Protein AF-A0A0X8X7A5-F1 (afdb_monomer_lite)

InterPro domains:
  IPR004027 SEC-C motif [PF02810] (732-749)
  IPR011978 YgfB-like [PF03695] (481-583)
  IPR011978 YgfB-like [TIGR02292] (481-576)
  IPR059613 Y4lR, second domain [PF27207] (76-161)
  IPR059869 Y4lR, C-terminal helical domain [PF27203] (293-421)

Organism: Halorhodospira halochloris (NCBI:txid1052)

Secondary structure (DSSP, 8-state):
-----PPPSSSTTTHHHHHTTS-S---TT-HHHHHHHHHHHHHTS-TT------SPPPSSHHHHHHHHHHTGGGS-HHHHHHHHHHHHT--SHHHHHHHHHHTT-S-HHHHHHHHHHHHHHHHTT---HHHHHHHHHHTTS-SSHHHHHHHHHHHHHS---S-------S--PEEEEEEEPPP-TT-EEEEEEEEEETTEEEEEEEEEETTTEEEEEEEEEEE-HHHHHHHHHHHHHHS--EE--HHHHHHHHHHHHHHHHHTT-PPPTTHHHHHHHTT-TTT-------HHHHHHHH-TT-HHHHS-HHHHHHHHHGGGGHHHH-GGGGG-----HHHHHHHHT-S-HHHHHHHHHHHHHHTSHHHHHHHHHHHHHHTSSSS-HHHHHHHHHHHHHHHTT--GGGSTHHHHHHHHHHHHHHHT---S------------TT--GGGS-GGGSPPHHHHHHHHHHHTSHHHHHH-TTHHHHHHHHHHHHHTSSSPPPHHHHHHHHH--S-TT-------HHHHHHHHHHHHHHHHHHHHHHHTT---PPTT----SSGGGGGSTTSHHHHHHHHHHHHHHHSHHHHTTHHHHHHSS-TT-HHHHHHHHHHIIIIIHHHHHHHGGG-HHHHHHHHHHHTTT-TT--HHHHHHHHHHHHHHHHHHHHHHHHHHHHHHHHHHHTTT------------------------------------PPPPPP---PPPTTSBPTTSSSSBGGGTTTSTTS--

pLDDT: mean 72.82, std 22.65, range [21.41, 98.19]

Radius of gyration: 31.67 Å; chains: 1; bounding box: 95×86×80 Å

Structure (mmCIF, N/CA/C/O backbone):
data_AF-A0A0X8X7A5-F1
#
_entry.id   AF-A0A0X8X7A5-F1
#
loop_
_atom_site.group_PDB
_atom_site.id
_atom_site.type_symbol
_atom_site.label_atom_id
_atom_site.label_alt_id
_atom_site.label_comp_id
_atom_site.label_asym_id
_atom_site.label_entity_id
_atom_site.label_seq_id
_atom_site.pdbx_PDB_ins_code
_atom_site.Cartn_x
_atom_site.Cartn_y
_atom_site.Cartn_z
_atom_site.occupancy
_atom_site.B_iso_or_equiv
_atom_site.auth_seq_id
_atom_site.auth_comp_id
_atom_site.auth_asym_id
_atom_site.auth_atom_id
_atom_site.pdbx_PDB_model_num
ATOM 1 N N . MET A 1 1 ? -21.149 -30.507 20.095 1.00 38.53 1 MET A N 1
ATOM 2 C CA . MET A 1 1 ? -20.583 -30.646 21.461 1.00 38.53 1 MET A CA 1
ATOM 3 C C . MET A 1 1 ? -20.263 -32.101 21.816 1.00 38.53 1 MET A C 1
ATOM 5 O O . MET A 1 1 ? -21.150 -32.819 22.271 1.00 38.53 1 MET A O 1
ATOM 9 N N . LYS A 1 2 ? -19.007 -32.526 21.634 1.00 25.52 2 LYS A N 1
ATOM 10 C CA . LYS A 1 2 ? -18.338 -33.575 22.426 1.00 25.52 2 LYS A CA 1
ATOM 11 C C . LYS A 1 2 ? -16.823 -33.346 22.363 1.00 25.52 2 LYS A C 1
ATOM 13 O O . LYS A 1 2 ? -16.260 -33.377 21.280 1.00 25.52 2 LYS A O 1
ATOM 18 N N . ASP A 1 3 ? -16.253 -33.137 23.545 1.00 31.50 3 ASP A N 1
ATOM 19 C CA . ASP A 1 3 ? -14.879 -33.423 23.966 1.00 31.50 3 ASP A CA 1
ATOM 20 C C . ASP A 1 3 ? -13.716 -32.736 23.223 1.00 31.50 3 ASP A C 1
ATOM 22 O O . ASP A 1 3 ? -12.907 -33.390 22.573 1.00 31.50 3 ASP A O 1
ATOM 26 N N . HIS A 1 4 ? -13.558 -31.428 23.455 1.00 28.14 4 HIS A N 1
ATOM 27 C CA . HIS A 1 4 ? -12.232 -30.822 23.617 1.00 28.14 4 HIS A CA 1
ATOM 28 C C . HIS A 1 4 ? -12.115 -30.318 25.064 1.00 28.14 4 HIS A C 1
ATOM 30 O O . HIS A 1 4 ? -12.790 -29.373 25.466 1.00 28.14 4 HIS A O 1
ATOM 36 N N . GLU A 1 5 ? -11.325 -31.023 25.878 1.00 26.92 5 GLU A N 1
ATOM 37 C CA . GLU A 1 5 ? -10.983 -30.612 27.242 1.00 26.92 5 GLU A CA 1
ATOM 38 C C . GLU A 1 5 ? -10.020 -29.417 27.175 1.00 26.92 5 GLU A C 1
ATOM 40 O O . GLU A 1 5 ? -8.848 -29.571 26.836 1.00 26.92 5 GLU A O 1
ATOM 45 N N . TYR A 1 6 ? -10.527 -28.226 27.498 1.00 29.36 6 TYR A N 1
ATOM 46 C CA . TYR A 1 6 ? -9.708 -27.061 27.835 1.00 29.36 6 TYR A CA 1
ATOM 47 C C . TYR A 1 6 ? -8.952 -27.311 29.158 1.00 29.36 6 TYR A C 1
ATOM 49 O O . TYR A 1 6 ? -9.479 -28.001 30.041 1.00 29.36 6 TYR A O 1
ATOM 57 N N . PRO A 1 7 ? -7.731 -26.766 29.333 1.00 27.95 7 PRO A N 1
ATOM 58 C CA . PRO A 1 7 ? -6.967 -26.913 30.571 1.00 27.95 7 PRO A CA 1
ATOM 59 C C . PRO A 1 7 ? -7.687 -26.244 31.764 1.00 27.95 7 PRO A C 1
ATOM 61 O O . PRO A 1 7 ? -8.537 -25.373 31.572 1.00 27.95 7 PRO A O 1
ATOM 64 N N . PRO A 1 8 ? -7.402 -26.671 33.010 1.00 29.42 8 PRO A N 1
ATOM 65 C CA . PRO A 1 8 ? -8.215 -26.327 34.168 1.00 29.42 8 PRO A CA 1
ATOM 66 C C . PRO A 1 8 ? -8.115 -24.848 34.566 1.00 29.42 8 PRO A C 1
ATOM 68 O O . PRO A 1 8 ? -7.049 -24.242 34.636 1.00 29.42 8 PRO A O 1
ATOM 71 N N . TYR A 1 9 ? -9.294 -24.329 34.883 1.00 35.88 9 TYR A N 1
ATOM 72 C CA . TYR A 1 9 ? -9.672 -22.971 35.255 1.00 35.88 9 TYR A CA 1
ATOM 73 C C . TYR A 1 9 ? -9.181 -22.600 36.675 1.00 35.88 9 TYR A C 1
ATOM 75 O O . TYR A 1 9 ? -9.975 -22.617 37.612 1.00 35.88 9 TYR A O 1
ATOM 83 N N . GLU A 1 10 ? -7.892 -22.301 36.880 1.00 28.89 10 GLU A N 1
ATOM 84 C CA . GLU A 1 10 ? -7.413 -21.766 38.181 1.00 28.89 10 GLU A CA 1
ATOM 85 C C . GLU A 1 10 ? -6.525 -20.506 38.110 1.00 28.89 10 GLU A C 1
ATOM 87 O O . GLU A 1 10 ? -6.312 -19.881 39.147 1.00 28.89 10 GLU A O 1
ATOM 92 N N . GLU A 1 11 ? -6.129 -20.024 36.925 1.00 30.61 11 GLU A N 1
ATOM 93 C CA . GLU A 1 11 ? -5.453 -18.712 36.775 1.00 30.61 11 GLU A CA 1
ATOM 94 C C . GLU A 1 11 ? -6.384 -17.585 36.264 1.00 30.61 11 GLU A C 1
ATOM 96 O O . GLU A 1 11 ? -6.051 -16.409 36.363 1.00 30.61 11 GLU A O 1
ATOM 101 N N . SER A 1 12 ? -7.624 -17.898 35.860 1.00 34.09 12 SER A N 1
ATOM 102 C CA . SER A 1 12 ? -8.608 -16.939 35.307 1.00 34.09 12 SER A CA 1
ATOM 103 C C . SER A 1 12 ? -9.388 -16.108 36.346 1.00 34.09 12 SER A C 1
ATOM 105 O O . SER A 1 12 ? -10.293 -15.340 36.003 1.00 34.09 12 SER A O 1
ATOM 107 N N . ILE A 1 13 ? -9.064 -16.254 37.635 1.00 29.36 13 ILE A N 1
ATOM 108 C CA . ILE A 1 13 ? -9.795 -15.608 38.740 1.00 29.36 13 ILE A CA 1
ATOM 109 C C . ILE A 1 13 ? -9.381 -14.131 38.913 1.00 29.36 13 ILE A C 1
ATOM 111 O O . ILE A 1 13 ? -10.168 -13.340 39.436 1.00 29.36 13 ILE A O 1
ATOM 115 N N . SER A 1 14 ? -8.197 -13.734 38.426 1.00 33.94 14 SER A N 1
ATOM 116 C CA . SER A 1 14 ? -7.726 -12.338 38.456 1.00 33.94 14 SER A CA 1
ATOM 117 C C . SER A 1 14 ? -8.548 -11.445 37.512 1.00 33.94 14 SER A C 1
ATOM 119 O O . SER A 1 14 ? -9.222 -10.514 37.969 1.00 33.94 14 SER A O 1
ATOM 121 N N . PHE A 1 15 ? -8.623 -11.832 36.236 1.00 32.69 15 PHE A N 1
ATOM 122 C CA . PHE A 1 15 ? -9.298 -11.117 35.146 1.00 32.69 15 PHE A CA 1
ATOM 123 C C . PHE A 1 15 ? -10.810 -10.928 35.363 1.00 32.69 15 PHE A C 1
ATOM 125 O O . PHE A 1 15 ? -11.362 -9.834 35.229 1.00 32.69 15 PHE A O 1
ATOM 132 N N . HIS A 1 16 ? -11.503 -11.974 35.834 1.00 30.05 16 HIS A N 1
ATOM 133 C CA . HIS A 1 16 ? -12.958 -11.950 36.064 1.00 30.05 16 HIS A CA 1
ATOM 134 C C . HIS A 1 16 ? -13.403 -10.952 37.146 1.00 30.05 16 HIS A C 1
ATOM 136 O O . HIS A 1 16 ? -14.568 -10.547 37.186 1.00 30.05 16 HIS A O 1
ATOM 142 N N . SER A 1 17 ? -12.503 -10.577 38.059 1.00 29.33 17 SER A N 1
ATOM 143 C CA . SER A 1 17 ? -12.814 -9.668 39.166 1.00 29.33 17 SER A CA 1
ATOM 144 C C . SER A 1 17 ? -12.651 -8.189 38.802 1.00 29.33 17 SER A C 1
ATOM 146 O O . SER A 1 17 ? -13.303 -7.344 39.420 1.00 29.33 17 SER A O 1
ATOM 148 N N . GLN A 1 18 ? -11.834 -7.888 37.787 1.00 33.47 18 GLN A N 1
ATOM 149 C CA . GLN A 1 18 ? -11.556 -6.532 37.315 1.00 33.47 18 GLN A CA 1
ATOM 150 C C . GLN A 1 18 ? -12.595 -6.074 36.283 1.00 33.47 18 GLN A C 1
ATOM 152 O O . GLN A 1 18 ? -13.153 -4.990 36.439 1.00 33.47 18 GLN A O 1
ATOM 157 N N . ILE A 1 19 ? -12.995 -6.948 35.350 1.00 32.75 19 ILE A N 1
ATOM 158 C CA . ILE A 1 19 ? -14.039 -6.643 34.352 1.00 32.75 19 ILE A CA 1
ATOM 159 C C . ILE A 1 19 ? -15.396 -6.340 35.006 1.00 32.75 19 ILE A C 1
ATOM 161 O O . ILE A 1 19 ? -16.106 -5.435 34.585 1.00 32.75 19 ILE A O 1
ATOM 165 N N . ARG A 1 20 ? -15.754 -7.018 36.106 1.00 31.27 20 ARG A N 1
ATOM 166 C CA . ARG A 1 20 ? -17.038 -6.795 36.803 1.00 31.27 20 ARG A CA 1
ATOM 167 C C . ARG A 1 20 ? -17.189 -5.389 37.405 1.00 31.27 20 ARG A C 1
ATOM 169 O O . ARG A 1 20 ? -18.292 -5.034 37.801 1.00 31.27 20 ARG A O 1
ATOM 176 N N . ARG A 1 21 ? -16.100 -4.620 37.529 1.00 34.78 21 ARG A N 1
ATOM 177 C CA . ARG A 1 21 ? -16.121 -3.236 38.031 1.00 34.78 21 ARG A CA 1
ATOM 178 C C . ARG A 1 21 ? -16.330 -2.182 36.942 1.00 34.78 21 ARG A C 1
ATOM 180 O O . ARG A 1 21 ? -16.683 -1.071 37.303 1.00 34.78 21 ARG A O 1
ATOM 187 N N . LEU A 1 22 ? -16.142 -2.526 35.668 1.00 35.06 22 LEU A N 1
ATOM 188 C CA . LEU A 1 22 ? -16.158 -1.595 34.528 1.00 35.06 22 LEU A CA 1
ATOM 189 C C . LEU A 1 22 ? -17.487 -1.610 33.740 1.00 35.06 22 LEU A C 1
ATOM 191 O O . LEU A 1 22 ? -17.591 -1.017 32.677 1.00 35.06 22 LEU A O 1
ATOM 195 N N . VAL A 1 23 ? -18.505 -2.328 34.229 1.00 39.28 23 VAL A N 1
ATOM 196 C CA . VAL A 1 23 ? -19.707 -2.736 33.465 1.00 39.28 23 VAL A CA 1
ATOM 197 C C . VAL A 1 23 ? -20.982 -1.969 33.878 1.00 39.28 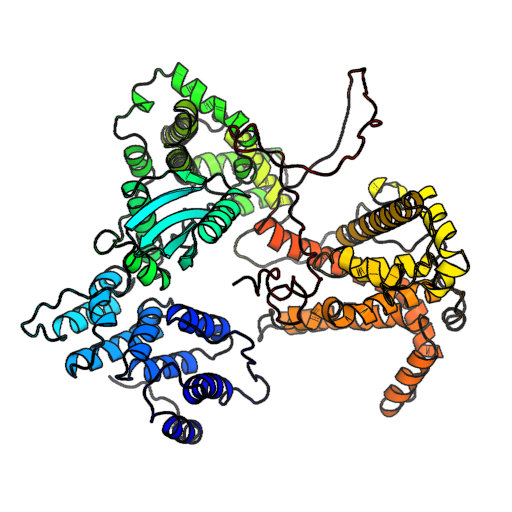23 VAL A C 1
ATOM 199 O O . VAL A 1 23 ? -22.078 -2.429 33.591 1.00 39.28 23 VAL A O 1
ATOM 202 N N . GLU A 1 24 ? -20.895 -0.820 34.557 1.00 36.38 24 GLU A N 1
ATOM 203 C CA . GLU A 1 24 ? -22.098 -0.184 35.141 1.00 36.38 24 GLU A CA 1
ATOM 204 C C . GLU A 1 24 ? -22.581 1.157 34.557 1.00 36.38 24 GLU A C 1
ATOM 206 O O . GLU A 1 24 ? -23.643 1.579 35.000 1.00 36.38 24 GLU A O 1
ATOM 211 N N . ASP A 1 25 ? -21.964 1.781 33.543 1.00 36.19 25 ASP A N 1
ATOM 212 C CA . ASP A 1 25 ? -22.566 2.982 32.923 1.00 36.19 25 ASP A CA 1
ATOM 213 C C . ASP A 1 25 ? -22.378 3.072 31.393 1.00 36.19 25 ASP A C 1
ATOM 215 O O . ASP A 1 25 ? -21.392 2.617 30.819 1.00 36.19 25 ASP A O 1
ATOM 219 N N . ASP A 1 26 ? -23.419 3.606 30.753 1.00 41.38 26 ASP A N 1
ATOM 220 C CA . ASP A 1 26 ? -23.934 3.286 29.414 1.00 41.38 26 ASP A CA 1
ATOM 221 C C . ASP A 1 26 ? -23.716 4.454 28.424 1.00 41.38 26 ASP A C 1
ATOM 223 O O . ASP A 1 26 ? -24.665 4.935 27.803 1.00 41.38 26 ASP A O 1
ATOM 227 N N . ASP A 1 27 ? -22.490 4.984 28.306 1.00 39.28 27 ASP A N 1
ATOM 228 C CA . ASP A 1 27 ? -22.215 6.086 27.368 1.00 39.28 27 ASP A CA 1
ATOM 229 C C . ASP A 1 27 ? -20.763 6.107 26.850 1.00 39.28 27 ASP A C 1
ATOM 231 O O . ASP A 1 27 ? -19.797 6.140 27.611 1.00 39.28 27 ASP A O 1
ATOM 235 N N . LEU A 1 28 ? -20.601 6.163 25.525 1.00 42.12 28 LEU A N 1
ATOM 236 C CA . LEU A 1 28 ? -19.315 6.259 24.810 1.00 42.12 28 LEU A CA 1
ATOM 237 C C . LEU A 1 28 ? -18.523 7.536 25.096 1.00 42.12 28 LEU A C 1
ATOM 239 O O . LEU A 1 28 ? -17.383 7.672 24.655 1.00 42.12 28 LEU A O 1
ATOM 243 N N . GLN A 1 29 ? -19.126 8.480 25.815 1.00 39.69 29 GLN A N 1
ATOM 244 C CA . GLN A 1 29 ? -18.510 9.731 26.249 1.00 39.69 29 GLN A CA 1
ATOM 245 C C . GLN A 1 29 ? -17.789 9.605 27.600 1.00 39.69 29 GLN A C 1
ATOM 247 O O . GLN A 1 29 ? -17.072 10.527 27.992 1.00 39.69 29 GLN A O 1
ATOM 252 N N . ASP A 1 30 ? -17.885 8.457 28.276 1.00 43.53 30 ASP A N 1
ATOM 253 C CA . ASP A 1 30 ? -17.249 8.237 29.574 1.00 43.53 30 ASP A CA 1
ATOM 254 C C . ASP A 1 30 ? -15.765 7.844 29.430 1.00 43.53 30 ASP A C 1
ATOM 256 O O . ASP A 1 30 ? -15.426 6.883 28.738 1.00 43.53 30 ASP A O 1
ATOM 260 N N . GLU A 1 31 ? -14.867 8.638 30.021 1.00 40.31 31 GLU A N 1
ATOM 261 C CA . GLU A 1 31 ? -13.413 8.395 30.021 1.00 40.31 31 GLU A CA 1
ATOM 262 C C . GLU A 1 31 ? -13.058 7.087 30.748 1.00 40.31 31 GLU A C 1
ATOM 264 O O . GLU A 1 31 ? -12.128 6.403 30.332 1.00 40.31 31 GLU A O 1
ATOM 269 N N . GLU A 1 32 ? -13.821 6.679 31.774 1.00 40.06 32 GLU A N 1
ATOM 270 C CA . GLU A 1 32 ? -13.497 5.486 32.576 1.00 40.06 32 GLU A CA 1
ATOM 271 C C . GLU A 1 32 ? -13.747 4.162 31.831 1.00 40.06 32 GLU A C 1
ATOM 273 O O . GLU A 1 32 ? -13.115 3.151 32.144 1.00 40.06 32 GLU A O 1
ATOM 278 N N . VAL A 1 33 ? -14.642 4.146 30.837 1.00 43.28 33 VAL A N 1
ATOM 279 C CA . VAL A 1 33 ? -14.974 2.935 30.064 1.00 43.28 33 VAL A CA 1
ATOM 280 C C . VAL A 1 33 ? -13.924 2.664 28.986 1.00 43.28 33 VAL A C 1
ATOM 282 O O . VAL A 1 33 ? -13.487 1.522 28.840 1.00 43.28 33 VAL A O 1
ATOM 285 N N . LEU A 1 34 ? -13.479 3.706 28.275 1.00 43.44 34 LEU A N 1
ATOM 286 C CA . LEU A 1 34 ? -12.385 3.625 27.300 1.00 43.44 34 LEU A CA 1
ATOM 287 C C . LEU A 1 34 ? -11.050 3.331 27.990 1.00 43.44 34 LEU A C 1
ATOM 289 O O . LEU A 1 34 ? -10.402 2.355 27.620 1.00 43.44 34 LEU A O 1
ATOM 293 N N . ASP A 1 35 ? -10.699 4.054 29.060 1.00 43.16 35 ASP A N 1
ATOM 294 C CA . ASP A 1 35 ? -9.511 3.730 29.864 1.00 43.16 35 ASP A CA 1
ATOM 295 C C . ASP A 1 35 ? -9.600 2.317 30.450 1.00 43.16 35 ASP A C 1
ATOM 297 O O . ASP A 1 35 ? -8.594 1.624 30.550 1.00 43.16 35 ASP A O 1
ATOM 301 N N . GLY A 1 36 ? -10.803 1.853 30.801 1.00 44.94 36 GLY A N 1
ATOM 302 C CA . GLY A 1 36 ? -11.058 0.498 31.275 1.00 44.94 36 GLY A CA 1
ATOM 303 C C . GLY A 1 36 ? -10.825 -0.585 30.224 1.00 44.94 36 GLY A C 1
ATOM 304 O O . GLY A 1 36 ? -10.249 -1.618 30.546 1.00 44.94 36 GLY A O 1
ATOM 305 N N . LEU A 1 37 ? -11.237 -0.373 28.973 1.00 45.94 37 LEU A N 1
ATOM 306 C CA . LEU A 1 37 ? -11.014 -1.319 27.871 1.00 45.94 37 LEU A CA 1
ATOM 307 C C . LEU A 1 37 ? -9.547 -1.366 27.457 1.00 45.94 37 LEU A C 1
ATOM 309 O O . LEU A 1 37 ? -8.985 -2.454 27.360 1.00 45.94 37 LEU A O 1
ATOM 313 N N . LEU A 1 38 ? -8.918 -0.198 27.318 1.00 44.84 38 LEU A N 1
ATOM 314 C CA . LEU A 1 38 ? -7.490 -0.065 27.024 1.00 44.84 38 LEU A CA 1
ATOM 315 C C . LEU A 1 38 ? -6.656 -0.650 28.180 1.00 44.84 38 LEU A C 1
ATOM 317 O O . LEU A 1 38 ? -5.680 -1.359 27.954 1.00 44.84 38 LEU A O 1
ATOM 321 N N . SER A 1 39 ? -7.103 -0.473 29.430 1.00 42.78 39 SER A N 1
ATOM 322 C CA . SER A 1 39 ? -6.547 -1.121 30.627 1.00 42.78 39 SER A CA 1
ATOM 323 C C . SER A 1 39 ? -6.753 -2.638 30.647 1.00 42.78 39 SER A C 1
ATOM 325 O O . SER A 1 39 ? -5.905 -3.346 31.181 1.00 42.78 39 SER A O 1
ATOM 327 N N . ILE A 1 40 ? -7.874 -3.168 30.156 1.00 42.41 40 ILE A N 1
ATOM 328 C CA . ILE A 1 40 ? -8.159 -4.614 30.157 1.00 42.41 40 ILE A CA 1
ATOM 329 C C . ILE A 1 40 ? -7.318 -5.329 29.096 1.00 42.41 40 ILE A C 1
ATOM 331 O O . ILE A 1 40 ? -6.794 -6.403 29.383 1.00 42.41 40 ILE A O 1
ATOM 335 N N . VAL A 1 41 ? -7.148 -4.725 27.915 1.00 43.34 41 VAL A N 1
ATOM 336 C CA . VAL A 1 41 ? -6.244 -5.231 26.867 1.00 43.34 41 VAL A CA 1
ATOM 337 C C . VAL A 1 41 ? -4.793 -5.244 27.364 1.00 43.34 41 VAL A C 1
ATOM 339 O O . VAL A 1 41 ? -4.052 -6.177 27.075 1.00 43.34 41 VAL A O 1
ATOM 342 N N . THR A 1 42 ? -4.407 -4.268 28.195 1.00 39.59 42 THR A N 1
ATOM 343 C CA . THR A 1 42 ? -3.027 -4.111 28.688 1.00 39.59 42 THR A CA 1
ATOM 344 C C . THR A 1 42 ? -2.710 -4.810 30.014 1.00 39.59 42 THR A C 1
ATOM 346 O O . THR A 1 42 ? -1.553 -5.121 30.274 1.00 39.59 42 THR A O 1
ATOM 349 N N . SER A 1 43 ? -3.693 -5.076 30.881 1.00 37.34 43 SER A N 1
ATOM 350 C CA . SER A 1 43 ? -3.432 -5.541 32.263 1.00 37.34 43 SER A CA 1
ATOM 351 C C . SER A 1 43 ? -3.223 -7.048 32.428 1.00 37.34 43 SER A C 1
ATOM 353 O O . SER A 1 43 ? -2.687 -7.463 33.458 1.00 37.34 43 SER A O 1
ATOM 355 N N . ASP A 1 44 ? -3.607 -7.851 31.434 1.00 38.91 44 ASP A N 1
ATOM 356 C CA . ASP A 1 44 ? -3.327 -9.294 31.383 1.00 38.91 44 ASP A CA 1
ATOM 357 C C . ASP A 1 44 ? -2.135 -9.634 30.465 1.00 38.91 44 ASP A C 1
ATOM 359 O O . ASP A 1 44 ? -1.748 -10.802 30.354 1.00 38.91 44 ASP A O 1
ATOM 363 N N . LEU A 1 45 ? -1.501 -8.625 29.855 1.00 36.50 45 LEU A N 1
ATOM 364 C CA . LEU A 1 45 ? -0.199 -8.792 29.220 1.00 36.50 45 LEU A CA 1
ATOM 365 C C . LEU A 1 45 ? 0.881 -8.930 30.315 1.00 36.50 45 LEU A C 1
ATOM 367 O O . LEU A 1 45 ? 0.792 -8.289 31.369 1.00 36.50 45 LEU A O 1
ATOM 371 N N . PRO A 1 46 ? 1.901 -9.793 30.131 1.00 32.94 46 PRO A N 1
ATOM 372 C CA . PRO A 1 46 ? 3.057 -9.839 31.025 1.00 32.94 46 PRO A CA 1
ATOM 373 C C . PRO A 1 46 ? 3.596 -8.420 31.239 1.00 32.94 46 PRO A C 1
ATOM 375 O O . PRO A 1 46 ? 3.573 -7.627 30.306 1.00 32.94 46 PRO A O 1
ATOM 378 N N . ALA A 1 47 ? 4.131 -8.100 32.424 1.00 35.41 47 ALA A N 1
ATOM 379 C CA . ALA A 1 47 ? 4.618 -6.755 32.798 1.00 35.41 47 ALA A CA 1
ATOM 380 C C . ALA A 1 47 ? 5.741 -6.169 31.898 1.00 35.41 47 ALA A C 1
ATOM 382 O O . ALA A 1 47 ? 6.325 -5.138 32.217 1.00 35.41 47 ALA A O 1
ATOM 383 N N . GLU A 1 48 ? 6.065 -6.859 30.810 1.00 32.69 48 GLU A N 1
ATOM 384 C CA . GLU A 1 48 ? 7.019 -6.534 29.758 1.00 32.69 48 GLU A CA 1
ATOM 385 C C . GLU A 1 48 ? 6.328 -5.963 28.490 1.00 32.69 48 GLU A C 1
ATOM 387 O O . GLU A 1 48 ? 7.033 -5.491 27.607 1.00 32.69 48 GLU A O 1
ATOM 392 N N . LEU A 1 49 ? 4.985 -5.950 28.418 1.00 31.83 49 LEU A N 1
ATOM 393 C CA . LEU A 1 49 ? 4.152 -5.421 27.320 1.00 31.83 49 LEU A CA 1
ATOM 394 C C . LEU A 1 49 ? 3.084 -4.444 27.871 1.00 31.83 49 LEU A C 1
ATOM 396 O O . LEU A 1 49 ? 1.904 -4.770 27.972 1.00 31.83 49 LEU A O 1
ATOM 400 N N . GLU A 1 50 ? 3.493 -3.240 28.283 1.00 30.41 50 GLU A N 1
ATOM 401 C CA . GLU A 1 50 ? 2.560 -2.117 28.489 1.00 30.41 50 GLU A CA 1
ATOM 402 C C . GLU A 1 50 ? 2.306 -1.445 27.129 1.00 30.41 50 GLU A C 1
ATOM 404 O O . GLU A 1 50 ? 3.123 -0.639 26.686 1.00 30.41 50 GLU A O 1
ATOM 409 N N . ILE A 1 51 ? 1.189 -1.759 26.462 1.00 34.81 51 ILE A N 1
ATOM 410 C CA . ILE A 1 51 ? 0.784 -1.057 25.230 1.00 34.81 51 ILE A CA 1
ATOM 411 C C . ILE A 1 51 ? 0.342 0.362 25.620 1.00 34.81 51 ILE A C 1
ATOM 413 O O . ILE A 1 51 ? -0.712 0.558 26.227 1.00 34.81 51 ILE A O 1
ATOM 417 N N . GLN A 1 52 ? 1.172 1.366 25.328 1.00 34.12 52 GLN A N 1
ATOM 418 C CA . GLN A 1 52 ? 0.798 2.775 25.462 1.00 34.12 52 GLN A CA 1
ATOM 419 C C . GLN A 1 52 ? 0.039 3.213 24.213 1.00 34.12 52 GLN A C 1
ATOM 421 O O . GLN A 1 52 ? 0.635 3.453 23.168 1.00 34.12 52 GLN A O 1
ATOM 426 N N . ILE A 1 53 ? -1.277 3.348 24.338 1.00 35.97 53 ILE A N 1
ATOM 427 C CA . ILE A 1 53 ? -2.135 3.840 23.260 1.00 35.97 53 ILE A CA 1
ATOM 428 C C . ILE A 1 53 ? -2.076 5.372 23.305 1.00 35.97 53 ILE A C 1
ATOM 430 O O . ILE A 1 53 ? -2.779 6.015 24.080 1.00 35.97 53 ILE A O 1
ATOM 434 N N . ASP A 1 54 ? -1.149 5.950 22.536 1.00 34.06 54 ASP A N 1
ATOM 435 C CA . ASP A 1 54 ? -0.880 7.402 22.458 1.00 34.06 54 ASP A CA 1
ATOM 436 C C . ASP A 1 54 ? -1.789 8.107 21.410 1.00 34.06 54 ASP A C 1
ATOM 438 O O . ASP A 1 54 ? -1.559 9.270 21.061 1.00 34.06 54 ASP A O 1
ATOM 442 N N . SER A 1 55 ? -2.818 7.405 20.906 1.00 37.59 55 SER A N 1
ATOM 443 C CA . SER A 1 55 ? -3.764 7.853 19.869 1.00 37.59 55 SER A CA 1
ATOM 444 C C . SER A 1 55 ? -4.919 8.696 20.436 1.00 37.59 55 SER A C 1
ATOM 446 O O . SER A 1 55 ? -5.316 8.512 21.593 1.00 37.59 55 SER A O 1
ATOM 448 N N . PRO A 1 56 ? -5.488 9.648 19.664 1.00 39.69 56 PRO A N 1
ATOM 449 C CA . PRO A 1 56 ? -6.700 10.345 20.079 1.00 39.69 56 PRO A CA 1
ATOM 450 C C . PRO A 1 56 ? -7.851 9.355 20.290 1.00 39.69 56 PRO A C 1
ATOM 452 O O . PRO A 1 56 ? -7.895 8.276 19.707 1.00 39.69 56 PRO A O 1
ATOM 455 N N . ARG A 1 57 ? -8.784 9.734 21.164 1.00 42.69 57 ARG A N 1
ATOM 456 C CA . ARG A 1 57 ? -9.977 8.946 21.479 1.00 42.69 57 ARG A CA 1
ATOM 457 C C . ARG A 1 57 ? -10.748 8.636 20.183 1.00 42.69 57 ARG A C 1
ATOM 459 O O . ARG A 1 57 ? -11.067 9.605 19.497 1.00 42.69 57 ARG A O 1
ATOM 466 N N . PRO A 1 58 ? -11.089 7.366 19.889 1.00 51.38 58 PRO A N 1
ATOM 467 C CA . PRO A 1 58 ? -11.829 7.030 18.677 1.00 51.38 58 PRO A CA 1
ATOM 468 C C . PRO A 1 58 ? -13.186 7.740 18.687 1.00 51.38 58 PRO A C 1
ATOM 470 O O . PRO A 1 58 ? -13.935 7.667 19.670 1.00 51.38 58 PRO A O 1
ATOM 473 N N . GLU A 1 59 ? -13.480 8.464 17.610 1.00 52.97 59 GLU A N 1
ATOM 474 C CA . GLU A 1 59 ? -14.717 9.224 17.415 1.00 52.97 59 GLU A CA 1
ATOM 475 C C . GLU A 1 59 ? -15.814 8.367 16.756 1.00 52.97 59 GLU A C 1
ATOM 477 O O . GLU A 1 59 ? -17.000 8.713 16.818 1.00 52.97 59 GLU A O 1
ATOM 482 N N . SER A 1 60 ? -15.443 7.206 16.200 1.00 65.19 60 SER A N 1
ATOM 483 C CA . SER A 1 60 ? -16.337 6.247 15.546 1.00 65.19 60 SER A CA 1
ATOM 484 C C . SER A 1 60 ? -16.055 4.782 15.932 1.00 65.19 60 SER A C 1
ATOM 486 O O . SER A 1 60 ? -15.044 4.449 16.547 1.00 65.19 60 SER A O 1
ATOM 488 N N . VAL A 1 61 ? -16.987 3.875 15.599 1.00 72.62 61 VAL A N 1
ATOM 489 C CA . VAL A 1 61 ? -16.803 2.424 15.820 1.00 72.62 61 VAL A CA 1
ATOM 490 C C . VAL A 1 61 ? -15.766 1.835 14.857 1.00 72.62 61 VAL A C 1
ATOM 492 O O . VAL A 1 61 ? -15.084 0.891 15.238 1.00 72.62 61 VAL A O 1
ATOM 495 N N . ALA A 1 62 ? -15.633 2.401 13.653 1.00 69.94 62 ALA A N 1
ATOM 496 C CA . ALA A 1 62 ? -14.612 2.012 12.684 1.00 69.94 62 ALA A CA 1
ATOM 497 C C . ALA A 1 62 ? -13.205 2.334 13.213 1.00 69.94 62 ALA A C 1
ATOM 499 O O . ALA A 1 62 ? -12.381 1.433 13.300 1.00 69.94 62 ALA A O 1
ATOM 500 N N . GLU A 1 63 ? -12.983 3.552 13.721 1.00 65.25 63 GLU A N 1
ATOM 501 C CA . GLU A 1 63 ? -11.710 3.929 14.365 1.00 65.25 63 GLU A CA 1
ATOM 502 C C . GLU A 1 63 ? -11.403 3.070 15.599 1.00 65.25 63 GLU A C 1
ATOM 504 O O . GLU A 1 63 ? -10.251 2.754 15.878 1.00 65.25 63 GLU A O 1
ATOM 509 N N . LEU A 1 64 ? -12.431 2.674 16.362 1.00 70.19 64 LEU A N 1
ATOM 510 C CA . LEU A 1 64 ? -12.246 1.755 17.486 1.00 70.19 64 LEU A CA 1
ATOM 511 C C . LEU A 1 64 ? -11.849 0.347 17.015 1.00 70.19 64 LEU A C 1
ATOM 513 O O . LEU A 1 64 ? -11.057 -0.305 17.688 1.00 70.19 64 LEU A O 1
ATOM 517 N N . TYR A 1 65 ? -12.416 -0.132 15.908 1.00 80.75 65 TYR A N 1
ATOM 518 C CA . TYR A 1 65 ? -12.036 -1.405 15.299 1.00 80.75 65 TYR A CA 1
ATOM 519 C C . TYR A 1 65 ? -10.588 -1.360 14.804 1.00 80.75 65 TYR A C 1
ATOM 521 O O . TYR A 1 65 ? -9.804 -2.211 15.207 1.00 80.75 65 TYR A O 1
ATOM 529 N N . GLU A 1 66 ? -10.218 -0.336 14.034 1.00 70.38 66 GLU A N 1
ATOM 530 C CA . GLU A 1 66 ? -8.854 -0.132 13.526 1.00 70.38 66 GLU A CA 1
ATOM 531 C C . GLU A 1 66 ? -7.837 -0.043 14.666 1.00 70.38 66 GLU A C 1
ATOM 533 O O . GLU A 1 66 ? -6.861 -0.783 14.673 1.00 70.38 66 GLU A O 1
ATOM 538 N N . ALA A 1 67 ? -8.127 0.737 15.713 1.00 65.31 67 ALA A N 1
ATOM 539 C CA . ALA A 1 67 ? -7.257 0.818 16.884 1.00 65.31 67 ALA A CA 1
ATOM 540 C C . ALA A 1 67 ? -7.081 -0.534 17.605 1.00 65.31 67 ALA A C 1
ATOM 542 O O . ALA A 1 67 ? -6.050 -0.768 18.232 1.00 65.31 67 ALA A O 1
ATOM 543 N N . ILE A 1 68 ? -8.080 -1.424 17.570 1.00 70.31 68 ILE A N 1
ATOM 544 C CA . ILE A 1 68 ? -7.955 -2.770 18.148 1.00 70.31 68 ILE A CA 1
ATOM 545 C C . ILE A 1 68 ? -7.177 -3.701 17.209 1.00 70.31 68 ILE A C 1
ATOM 547 O O . ILE A 1 68 ? -6.379 -4.499 17.700 1.00 70.31 68 ILE A O 1
ATOM 551 N N . GLU A 1 69 ? -7.388 -3.602 15.896 1.00 70.44 69 GLU A N 1
ATOM 552 C CA . GLU A 1 69 ? -6.665 -4.382 14.886 1.00 70.44 69 GLU A CA 1
ATOM 553 C C . GLU A 1 69 ? -5.175 -4.020 14.833 1.00 70.44 69 GLU A C 1
ATOM 555 O O . GLU A 1 69 ? -4.347 -4.928 14.809 1.00 70.44 69 GLU A O 1
ATOM 560 N N . ASP A 1 70 ? -4.811 -2.738 14.944 1.00 61.34 70 ASP A N 1
ATOM 561 C CA . ASP A 1 70 ? -3.413 -2.271 14.980 1.00 61.34 70 ASP A CA 1
ATOM 562 C C . ASP A 1 70 ? -2.610 -2.916 16.120 1.00 61.34 70 ASP A C 1
ATOM 564 O O . ASP A 1 70 ? -1.427 -3.229 15.982 1.00 61.34 70 ASP A O 1
ATOM 568 N N . HIS A 1 71 ? -3.266 -3.168 17.255 1.00 59.16 71 HIS A N 1
ATOM 569 C CA . HIS A 1 71 ? -2.675 -3.846 18.412 1.00 59.16 71 HIS A CA 1
ATOM 570 C C . HIS A 1 71 ? -2.951 -5.361 18.435 1.00 59.16 71 HIS A C 1
ATOM 572 O O . HIS A 1 71 ? -2.421 -6.086 19.281 1.00 59.16 71 HIS A O 1
ATOM 578 N N . GLY A 1 72 ? -3.763 -5.865 17.505 1.00 54.91 72 GLY A N 1
ATOM 579 C CA . GLY A 1 72 ? -4.163 -7.266 17.384 1.00 54.91 72 GLY A CA 1
ATOM 580 C C . GLY A 1 72 ? -2.992 -8.254 17.267 1.00 54.91 72 GLY A C 1
ATOM 581 O O . GLY A 1 72 ? -3.020 -9.273 17.964 1.00 54.91 72 GLY A O 1
ATOM 582 N N . PRO A 1 73 ? -1.933 -7.980 16.469 1.00 57.88 73 PRO A N 1
ATOM 583 C CA . PRO A 1 73 ? -0.774 -8.869 16.329 1.00 57.88 73 PRO A CA 1
ATOM 584 C C . PRO A 1 73 ? -0.006 -9.134 17.632 1.00 57.88 73 PRO A C 1
ATOM 586 O O . PRO A 1 73 ? 0.616 -10.190 17.776 1.00 57.88 73 PRO A O 1
ATOM 589 N N . GLU A 1 74 ? -0.064 -8.209 18.594 1.00 56.03 74 GLU A N 1
ATOM 590 C CA . GLU A 1 74 ? 0.580 -8.341 19.907 1.00 56.03 74 GLU A CA 1
ATOM 591 C C . GLU A 1 74 ? -0.240 -9.210 20.877 1.00 56.03 74 GLU A C 1
ATOM 593 O O . GLU A 1 74 ? 0.293 -9.754 21.851 1.00 56.03 74 GLU A O 1
ATOM 598 N N . ILE A 1 75 ? -1.538 -9.390 20.602 1.00 58.00 75 ILE A N 1
ATOM 599 C CA . ILE A 1 75 ? -2.466 -10.152 21.436 1.00 58.00 75 ILE A CA 1
ATOM 600 C C . ILE A 1 75 ? -2.473 -11.622 20.980 1.00 58.00 75 ILE A C 1
ATOM 602 O O . ILE A 1 75 ? -2.809 -11.936 19.837 1.00 58.00 75 ILE A O 1
ATOM 606 N N . PRO A 1 76 ? -2.185 -12.593 21.871 1.00 65.25 76 PRO A N 1
ATOM 607 C CA . PRO A 1 76 ? -2.340 -14.007 21.550 1.00 65.25 76 PRO A CA 1
ATOM 608 C C . PRO A 1 76 ? -3.737 -14.321 20.994 1.00 65.25 76 PRO A C 1
ATOM 610 O O . PRO A 1 76 ? -4.745 -14.021 21.633 1.00 65.25 76 PRO A O 1
ATOM 613 N N . LYS A 1 77 ? -3.807 -14.995 19.837 1.00 67.31 77 LYS A N 1
ATOM 614 C CA . LYS A 1 77 ? -5.064 -15.262 19.101 1.00 67.31 77 LYS A CA 1
ATOM 615 C C . LYS A 1 77 ? -6.206 -15.799 19.972 1.00 67.31 77 LYS A C 1
ATOM 617 O O . LYS A 1 77 ? -7.357 -15.414 19.818 1.00 67.31 77 LYS A O 1
ATOM 622 N N . ASN A 1 78 ? -5.904 -16.685 20.919 1.00 64.94 78 ASN A N 1
ATOM 623 C CA . ASN A 1 78 ? -6.897 -17.246 21.838 1.00 64.94 78 ASN A CA 1
ATOM 624 C C . ASN A 1 78 ? -7.474 -16.213 22.822 1.00 64.94 78 ASN A C 1
ATOM 626 O O . ASN A 1 78 ? -8.629 -16.347 23.219 1.00 64.94 78 ASN A O 1
ATOM 630 N N . LEU A 1 79 ? -6.679 -15.220 23.232 1.00 63.94 79 LEU A N 1
ATOM 631 C CA . LEU A 1 79 ? -7.130 -14.106 24.067 1.00 63.94 79 LEU A CA 1
ATOM 632 C C . LEU A 1 79 ? -7.959 -13.119 23.247 1.00 63.94 79 LEU A C 1
ATOM 634 O O . LEU A 1 79 ? -8.998 -12.676 23.727 1.00 63.94 79 LEU A O 1
ATOM 638 N N . PHE A 1 80 ? -7.559 -12.857 22.001 1.00 72.88 80 PHE A N 1
ATOM 639 C CA . PHE A 1 80 ? -8.328 -12.017 21.085 1.00 72.88 80 PHE A CA 1
ATOM 640 C C . PHE A 1 80 ? -9.729 -12.591 20.824 1.00 72.88 80 PHE A C 1
ATOM 642 O O . PHE A 1 80 ? -10.728 -11.895 20.983 1.00 72.88 80 PHE A O 1
ATOM 649 N N . ILE A 1 81 ? -9.827 -13.900 20.558 1.00 72.94 81 ILE A N 1
ATOM 650 C CA . ILE A 1 81 ? -11.113 -14.599 20.394 1.00 72.94 81 ILE A CA 1
ATOM 651 C C . ILE A 1 81 ? -11.971 -14.526 21.673 1.00 72.94 81 ILE A C 1
ATOM 653 O O . ILE A 1 81 ? -13.178 -14.296 21.584 1.00 72.94 81 ILE A O 1
ATOM 657 N N . ASP A 1 82 ? -11.390 -14.709 22.868 1.00 70.38 82 ASP A N 1
ATOM 658 C CA . ASP A 1 82 ? -12.139 -14.599 24.137 1.00 70.38 82 ASP A CA 1
ATOM 659 C C . ASP A 1 82 ? -12.626 -13.164 24.385 1.00 70.38 82 ASP A C 1
ATOM 661 O O . ASP A 1 82 ? -13.764 -12.963 24.813 1.00 70.38 82 ASP A O 1
ATOM 665 N N . MET A 1 83 ? -11.795 -12.164 24.079 1.00 78.75 83 MET A N 1
ATOM 666 C CA . MET A 1 83 ? -12.162 -10.751 24.142 1.00 78.75 83 MET A CA 1
ATOM 667 C C . MET A 1 83 ? -13.332 -10.453 23.202 1.00 78.75 83 MET A C 1
ATOM 669 O O . MET A 1 83 ? -14.362 -9.949 23.654 1.00 78.75 83 MET A O 1
ATOM 673 N N . ALA A 1 84 ? -13.209 -10.815 21.926 1.00 81.75 84 ALA A N 1
ATOM 674 C CA . ALA A 1 84 ? -14.246 -10.600 20.930 1.00 81.75 84 ALA A CA 1
ATOM 675 C C . ALA A 1 84 ? -15.555 -11.298 21.310 1.00 81.75 84 ALA A C 1
ATOM 677 O O . ALA A 1 84 ? -16.609 -10.675 21.251 1.00 81.75 84 ALA A O 1
ATOM 678 N N . TRP A 1 85 ? -15.508 -12.539 21.809 1.00 80.44 85 TRP A N 1
ATOM 679 C CA . TRP A 1 85 ? -16.691 -13.233 22.328 1.00 80.44 85 TRP A CA 1
ATOM 680 C C . TRP A 1 85 ? -17.354 -12.478 23.489 1.00 80.44 85 TRP A C 1
ATOM 682 O O . TRP A 1 85 ? -18.579 -12.321 23.516 1.00 80.44 85 TRP A O 1
ATOM 692 N N . ARG A 1 86 ? -16.567 -11.988 24.458 1.00 75.38 86 ARG A N 1
ATOM 693 C CA . ARG A 1 86 ? -17.092 -11.227 25.604 1.00 75.38 86 ARG A CA 1
ATOM 694 C C . ARG A 1 86 ? -17.748 -9.929 25.165 1.00 75.38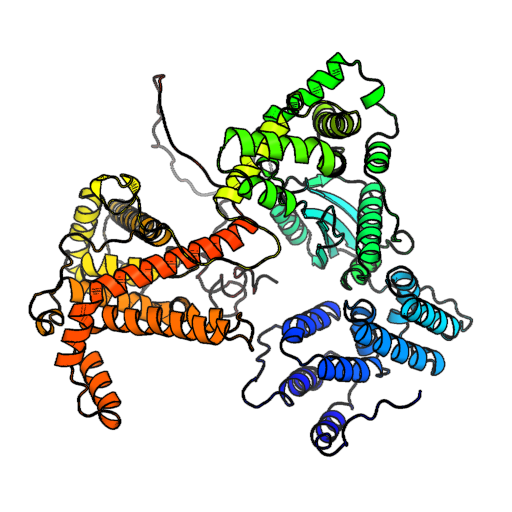 86 ARG A C 1
ATOM 696 O O . ARG A 1 86 ? -18.812 -9.615 25.691 1.00 75.38 86 ARG A O 1
ATOM 703 N N . LEU A 1 87 ? -17.121 -9.195 24.247 1.00 80.81 87 LEU A N 1
ATOM 704 C CA . LEU A 1 87 ? -17.646 -7.942 23.709 1.00 80.81 87 LEU A CA 1
ATOM 705 C C . LEU A 1 87 ? -18.891 -8.204 22.854 1.00 80.81 87 LEU A C 1
ATOM 707 O O . LEU A 1 87 ? -19.933 -7.612 23.108 1.00 80.81 87 LEU A O 1
ATOM 711 N N . ALA A 1 88 ? -18.840 -9.170 21.939 1.00 85.12 88 ALA A N 1
ATOM 712 C CA . ALA A 1 88 ? -19.960 -9.539 21.076 1.00 85.12 88 ALA A CA 1
ATOM 713 C C . ALA A 1 88 ? -21.177 -10.077 21.844 1.00 85.12 88 ALA A C 1
ATOM 715 O O . ALA A 1 88 ? -22.283 -9.992 21.329 1.00 85.12 88 ALA A O 1
ATOM 716 N N . SER A 1 89 ? -20.994 -10.612 23.059 1.00 80.94 89 SER A N 1
ATOM 717 C CA . SER A 1 89 ? -22.081 -11.091 23.933 1.00 80.94 89 SER A CA 1
ATOM 718 C C . SER A 1 89 ? -22.817 -9.972 24.691 1.00 80.94 89 SER A C 1
ATOM 720 O O . SER A 1 89 ? -23.749 -10.243 25.459 1.00 80.94 89 SER A O 1
ATOM 722 N N . ARG A 1 90 ? -22.371 -8.719 24.558 1.00 81.56 90 ARG A N 1
ATOM 723 C CA . ARG A 1 90 ? -22.954 -7.560 25.243 1.00 81.56 90 ARG A CA 1
ATOM 724 C C . ARG A 1 90 ? -24.198 -7.052 24.516 1.00 81.56 90 ARG A C 1
ATOM 726 O O . ARG A 1 90 ? -24.300 -7.087 23.294 1.00 81.56 90 ARG A O 1
ATOM 733 N N . GLN A 1 91 ? -25.186 -6.588 25.277 1.00 83.50 91 GLN A N 1
ATOM 734 C CA . GLN A 1 91 ? -26.470 -6.146 24.711 1.00 83.50 91 GLN A CA 1
ATOM 735 C C . GLN A 1 91 ? -26.413 -4.711 24.180 1.00 83.50 91 GLN A C 1
ATOM 737 O O . GLN A 1 91 ? -27.286 -4.300 23.420 1.00 83.50 91 GLN A O 1
ATOM 742 N N . GLU A 1 92 ? -25.406 -3.952 24.599 1.00 80.31 92 GLU A N 1
ATOM 743 C CA . GLU A 1 92 ? -25.208 -2.567 24.224 1.00 80.31 92 GLU A CA 1
ATOM 744 C C . GLU A 1 92 ? -24.842 -2.468 22.741 1.00 80.31 92 GLU A C 1
ATOM 746 O O . GLU A 1 92 ? -24.026 -3.229 22.216 1.00 80.31 92 GLU A O 1
ATOM 751 N N . ASP A 1 93 ? -25.467 -1.503 22.069 1.00 77.81 93 ASP A N 1
ATOM 752 C CA . ASP A 1 93 ? -25.460 -1.387 20.613 1.00 77.81 93 ASP A CA 1
ATOM 753 C C . ASP A 1 93 ? -24.039 -1.279 20.049 1.00 77.81 93 ASP A C 1
ATOM 755 O O . ASP A 1 93 ? -23.703 -1.997 19.112 1.00 77.81 93 ASP A O 1
ATOM 759 N N . ILE A 1 94 ? -23.179 -0.464 20.668 1.00 76.75 94 ILE A N 1
ATOM 760 C CA . ILE A 1 94 ? -21.793 -0.285 20.224 1.00 76.75 94 ILE A CA 1
ATOM 761 C C . ILE A 1 94 ? -21.010 -1.598 20.142 1.00 76.75 94 ILE A C 1
ATOM 763 O O . ILE A 1 94 ? -20.308 -1.811 19.158 1.00 76.75 94 ILE A O 1
ATOM 767 N N . TRP A 1 95 ? -21.122 -2.484 21.133 1.00 82.12 95 TRP A N 1
ATOM 768 C CA . TRP A 1 95 ? -20.313 -3.704 21.154 1.00 82.12 95 TRP A CA 1
ATOM 769 C C . TRP A 1 95 ? -20.720 -4.665 20.051 1.00 82.12 95 TRP A C 1
ATOM 771 O O . TRP A 1 95 ? -19.872 -5.319 19.451 1.00 82.12 95 TRP A O 1
ATOM 781 N N . GLN A 1 96 ? -22.012 -4.696 19.733 1.00 88.88 96 GLN A N 1
ATOM 782 C CA . GLN A 1 96 ? -22.502 -5.461 18.597 1.00 88.88 96 GLN A CA 1
ATOM 783 C C . GLN A 1 96 ? -22.090 -4.819 17.265 1.00 88.88 96 GLN A C 1
ATOM 785 O O . GLN A 1 96 ? -21.801 -5.546 16.319 1.00 88.88 96 GLN A O 1
ATOM 790 N N . ARG A 1 97 ? -22.015 -3.481 17.174 1.00 88.31 97 ARG A N 1
ATOM 791 C CA . ARG A 1 97 ? -21.473 -2.794 15.986 1.00 88.31 97 ARG A CA 1
ATOM 792 C C . ARG A 1 97 ? -19.997 -3.107 15.774 1.00 88.31 97 ARG A C 1
ATOM 794 O O . ARG A 1 97 ? -19.635 -3.438 14.658 1.00 88.31 97 ARG A O 1
ATOM 801 N N . LEU A 1 98 ? -19.180 -3.044 16.825 1.00 87.19 98 LEU A N 1
ATOM 802 C CA . LEU A 1 98 ? -17.761 -3.400 16.764 1.00 87.19 98 LEU A CA 1
ATOM 803 C C . LEU A 1 98 ? -17.591 -4.861 16.335 1.00 87.19 98 LEU A C 1
ATOM 805 O O . LEU A 1 98 ? -16.871 -5.160 15.390 1.00 87.19 98 LEU A O 1
ATOM 809 N N . ALA A 1 99 ? -18.340 -5.767 16.967 1.00 92.50 99 ALA A N 1
ATOM 810 C CA . ALA A 1 99 ? -18.294 -7.182 16.630 1.00 92.50 99 ALA A CA 1
ATOM 811 C C . ALA A 1 99 ? -18.719 -7.472 15.181 1.00 92.50 99 ALA A C 1
ATOM 813 O O . ALA A 1 99 ? -18.289 -8.469 14.616 1.00 92.50 99 ALA A O 1
ATOM 814 N N . LEU A 1 100 ? -19.526 -6.614 14.546 1.00 94.50 100 LEU A N 1
ATOM 815 C CA . LEU A 1 100 ? -19.910 -6.799 13.147 1.00 94.50 100 LEU A CA 1
ATOM 816 C C . LEU A 1 100 ? -18.698 -6.769 12.205 1.00 94.50 100 LEU A C 1
ATOM 818 O O . LEU A 1 100 ? -18.727 -7.476 11.202 1.00 94.50 100 LEU A O 1
ATOM 822 N N . TYR A 1 101 ? -17.647 -6.012 12.530 1.00 93.62 101 TYR A N 1
ATOM 823 C CA . TYR A 1 101 ? -16.422 -5.990 11.731 1.00 93.62 101 TYR A CA 1
ATOM 824 C C . TYR A 1 101 ? -15.703 -7.345 11.801 1.00 93.62 101 TYR A C 1
ATOM 826 O O . TYR A 1 101 ? -15.407 -7.940 10.768 1.00 93.62 101 TYR A O 1
ATOM 834 N N . TRP A 1 102 ? -15.585 -7.926 13.000 1.00 94.12 102 TRP A N 1
ATOM 835 C CA . TRP A 1 102 ? -15.032 -9.274 13.198 1.00 94.12 102 TRP A CA 1
ATOM 836 C C . TRP A 1 102 ? -15.858 -10.403 12.570 1.00 94.12 102 TRP A C 1
ATOM 838 O O . TRP A 1 102 ? -15.359 -11.514 12.404 1.00 94.12 102 TRP A O 1
ATOM 848 N N . ALA A 1 103 ? -17.112 -10.150 12.181 1.00 95.00 103 ALA A N 1
ATOM 849 C CA . ALA A 1 103 ? -17.884 -11.112 11.397 1.00 95.00 103 ALA A CA 1
ATOM 850 C C . ALA A 1 103 ? -17.314 -11.309 9.976 1.00 95.00 103 ALA A C 1
ATOM 852 O O . ALA A 1 103 ? -17.672 -12.288 9.326 1.00 95.00 103 ALA A O 1
ATOM 853 N N . LEU A 1 104 ? -16.429 -10.418 9.514 1.00 94.12 104 LEU A N 1
ATOM 854 C CA . LEU A 1 104 ? -15.691 -10.496 8.249 1.00 94.12 104 LEU A CA 1
ATOM 855 C C . LEU A 1 104 ? -14.172 -10.646 8.460 1.00 94.12 104 LEU A C 1
ATOM 857 O O . LEU A 1 104 ? -13.402 -10.394 7.543 1.00 94.12 104 LEU A O 1
ATOM 861 N N . ASP A 1 105 ? -13.725 -11.067 9.644 1.00 92.19 105 ASP A N 1
ATOM 862 C CA . ASP A 1 105 ? -12.302 -11.307 9.917 1.00 92.19 105 ASP A CA 1
ATOM 863 C C . ASP A 1 105 ? -11.756 -12.489 9.106 1.00 92.19 105 ASP A C 1
ATOM 865 O O . ASP A 1 105 ? -12.497 -13.431 8.844 1.00 92.19 105 ASP A O 1
ATOM 869 N N . THR A 1 106 ? -10.471 -12.517 8.749 1.00 88.88 106 THR A N 1
ATOM 870 C CA . THR A 1 106 ? -9.871 -13.659 8.024 1.00 88.88 106 THR A CA 1
ATOM 871 C C . THR A 1 106 ? -9.842 -14.951 8.858 1.00 88.88 106 THR A C 1
ATOM 873 O O . THR A 1 106 ? -9.958 -16.054 8.312 1.00 88.88 106 THR A O 1
ATOM 876 N N . LEU A 1 107 ? -9.793 -14.846 10.188 1.00 87.88 107 LEU A N 1
ATOM 877 C CA . LEU A 1 107 ? -9.826 -15.959 11.126 1.00 87.88 107 LEU A CA 1
ATOM 878 C C . LEU A 1 107 ? -11.247 -16.509 11.290 1.00 87.88 107 LEU A C 1
ATOM 880 O O . LEU A 1 107 ? -12.124 -15.902 11.909 1.00 87.88 107 LEU A O 1
ATOM 884 N N . TRP A 1 108 ? -11.453 -17.728 10.794 1.00 91.06 108 TRP A N 1
ATOM 885 C CA . TRP A 1 108 ? -12.742 -18.419 10.870 1.00 91.06 108 TRP A CA 1
ATOM 886 C C . TRP A 1 108 ? -13.293 -18.507 12.302 1.00 91.06 108 TRP A C 1
ATOM 888 O O . TRP A 1 108 ? -14.474 -18.241 12.518 1.00 91.06 108 TRP A O 1
ATOM 898 N N . GLU A 1 109 ? -12.457 -18.834 13.296 1.00 87.00 109 GLU A N 1
ATOM 899 C CA . GLU A 1 109 ? -12.885 -18.966 14.693 1.00 87.00 109 GLU A CA 1
ATOM 900 C C . GLU A 1 109 ? -13.499 -17.672 15.235 1.00 87.00 109 GLU A C 1
ATOM 902 O O . GLU A 1 109 ? -14.440 -17.728 16.033 1.00 87.00 109 GLU A O 1
ATOM 907 N N . LEU A 1 110 ? -12.968 -16.525 14.802 1.00 89.12 110 LEU A N 1
ATOM 908 C CA . LEU A 1 110 ? -13.430 -15.212 15.225 1.00 89.12 110 LEU A CA 1
ATOM 909 C C . LEU A 1 110 ? -14.781 -14.870 14.590 1.00 89.12 110 LEU A C 1
ATOM 911 O O . LEU A 1 110 ? -15.727 -14.544 15.312 1.00 89.12 110 LEU A O 1
ATOM 915 N N . ARG A 1 111 ? -14.911 -15.048 13.266 1.00 93.56 111 ARG A N 1
ATOM 916 C CA . ARG A 1 111 ? -16.197 -14.881 12.565 1.00 93.56 111 ARG A CA 1
ATOM 917 C C . ARG A 1 111 ? -17.275 -15.746 13.203 1.00 93.56 111 ARG A C 1
ATOM 919 O O . ARG A 1 111 ? -18.347 -15.272 13.579 1.00 93.56 111 ARG A O 1
ATOM 926 N N . HIS A 1 112 ? -16.962 -17.024 13.378 1.00 91.19 112 HIS A N 1
ATOM 927 C CA . HIS A 1 112 ? -17.903 -18.015 13.866 1.00 91.19 112 HIS A CA 1
ATOM 928 C C . HIS A 1 112 ? -18.374 -17.710 15.298 1.00 91.19 112 HIS A C 1
ATOM 930 O O . HIS A 1 112 ? -19.574 -17.768 15.578 1.00 91.19 112 HIS A O 1
ATOM 936 N N . ILE A 1 113 ? -17.471 -17.339 16.219 1.00 87.94 113 ILE A N 1
ATOM 937 C CA . ILE A 1 113 ? -17.864 -17.041 17.606 1.00 87.94 113 ILE A CA 1
ATOM 938 C C . ILE A 1 113 ? -18.730 -15.779 17.708 1.00 87.94 113 ILE A C 1
ATOM 940 O O . ILE A 1 113 ? -19.702 -15.763 18.467 1.00 87.94 113 ILE A O 1
ATOM 944 N N . VAL A 1 114 ? -18.426 -14.754 16.909 1.00 94.69 114 VAL A N 1
ATOM 945 C CA . VAL A 1 114 ? -19.200 -13.509 16.827 1.00 94.69 114 VAL A CA 1
ATOM 946 C C . VAL A 1 114 ? -20.603 -13.773 16.286 1.00 94.69 114 VAL A C 1
ATOM 948 O O . VAL A 1 114 ? -21.591 -13.313 16.863 1.00 94.69 114 VAL A O 1
ATOM 951 N N . LEU A 1 115 ? -20.719 -14.563 15.216 1.00 95.88 115 LEU A N 1
ATOM 952 C CA . LEU A 1 115 ? -22.014 -14.912 14.634 1.00 95.88 115 LEU A CA 1
ATOM 953 C C . LEU A 1 115 ? -22.872 -15.736 15.604 1.00 95.88 115 LEU A C 1
ATOM 955 O O . LEU A 1 115 ? -24.073 -15.496 15.723 1.00 95.88 115 LEU A O 1
ATOM 959 N N . LEU A 1 116 ? -22.273 -16.633 16.392 1.00 92.56 116 LEU A N 1
ATOM 960 C CA . LEU A 1 116 ? -22.993 -17.324 17.468 1.00 92.56 116 LEU A CA 1
ATOM 961 C C . LEU A 1 116 ? -23.510 -16.362 18.552 1.00 92.56 116 LEU A C 1
ATOM 963 O O . LEU A 1 116 ? -24.625 -16.548 19.050 1.00 92.56 116 LEU A O 1
ATOM 967 N N . CYS A 1 117 ? -22.745 -15.324 18.908 1.00 92.62 117 CYS A N 1
ATOM 968 C CA . CYS A 1 117 ? -23.220 -14.270 19.809 1.00 92.62 117 CYS A CA 1
ATOM 969 C C . CYS A 1 117 ? -24.420 -13.529 19.207 1.00 92.62 117 CYS A C 1
ATOM 971 O O . CYS A 1 117 ? -25.440 -13.370 19.879 1.00 92.62 117 CYS A O 1
ATOM 973 N N . PHE A 1 118 ? -24.354 -13.146 17.930 1.00 95.94 118 PHE A N 1
ATOM 974 C CA . PHE A 1 118 ? -25.479 -12.509 17.239 1.00 95.94 118 PHE A CA 1
ATOM 975 C C . PHE A 1 118 ? -26.718 -13.403 17.154 1.00 95.94 118 PHE A C 1
ATOM 977 O O . PHE A 1 118 ? -27.831 -12.900 17.315 1.00 95.94 118 PHE A O 1
ATOM 984 N N . LEU A 1 119 ? -26.553 -14.717 16.992 1.00 93.56 119 LEU A N 1
ATOM 985 C CA . LEU A 1 119 ? -27.666 -15.668 17.030 1.00 93.56 119 LEU A CA 1
ATOM 986 C C . LEU A 1 119 ? -28.330 -15.693 18.408 1.00 93.56 119 LEU A C 1
ATOM 988 O O . LEU A 1 119 ? -29.555 -15.597 18.504 1.00 93.56 119 LEU A O 1
ATOM 992 N N . SER A 1 120 ? -27.535 -15.723 19.482 1.00 91.31 120 SER A N 1
ATOM 993 C CA . SER A 1 120 ? -28.059 -15.599 20.848 1.00 91.31 120 SER A CA 1
ATOM 994 C C . SER A 1 120 ? -28.813 -14.279 21.036 1.00 91.31 120 SER A C 1
ATOM 996 O O . SER A 1 120 ? -29.925 -14.269 21.564 1.00 91.31 120 SER A O 1
ATOM 998 N N . HIS A 1 121 ? -28.258 -13.165 20.553 1.00 92.00 121 HIS A N 1
ATOM 999 C CA . HIS A 1 121 ? -28.915 -11.860 20.620 1.00 92.00 121 HIS A CA 1
ATOM 1000 C C . HIS A 1 121 ? -30.225 -11.810 19.828 1.00 92.00 121 HIS A C 1
ATOM 1002 O O . HIS A 1 121 ? -31.189 -11.189 20.284 1.00 92.00 121 HIS A O 1
ATOM 1008 N N . ALA A 1 122 ? -30.301 -12.456 18.663 1.00 89.88 122 ALA A N 1
ATOM 1009 C CA . ALA A 1 122 ? -31.530 -12.543 17.877 1.00 89.88 122 ALA A CA 1
ATOM 1010 C C . ALA A 1 122 ? -32.617 -13.325 18.626 1.00 89.88 122 ALA A C 1
ATOM 1012 O O . ALA A 1 122 ? -33.732 -12.820 18.786 1.00 89.88 122 ALA A O 1
ATOM 1013 N N . GLN A 1 123 ? -32.263 -14.491 19.175 1.00 88.06 123 GLN A N 1
ATOM 1014 C CA . GLN A 1 123 ? -33.158 -15.352 19.958 1.00 88.06 123 GLN A CA 1
ATOM 1015 C C . GLN A 1 123 ? -33.676 -14.662 21.225 1.00 88.06 123 GLN A C 1
ATOM 1017 O O . GLN A 1 123 ? -34.865 -14.753 21.549 1.00 88.06 123 GLN A O 1
ATOM 1022 N N . ASP A 1 124 ? -32.807 -13.911 21.901 1.00 88.50 124 ASP A N 1
ATOM 1023 C CA . ASP A 1 124 ? -33.145 -13.129 23.092 1.00 88.50 124 ASP A CA 1
ATOM 1024 C C . ASP A 1 124 ? -33.807 -11.777 22.765 1.00 88.50 124 ASP A C 1
ATOM 1026 O O . ASP A 1 124 ? -34.196 -11.042 23.673 1.00 88.50 124 ASP A O 1
ATOM 1030 N N . GLN A 1 125 ? -33.976 -11.443 21.479 1.00 87.56 125 GLN A N 1
ATOM 1031 C CA . GLN A 1 125 ? -34.546 -10.179 20.989 1.00 87.56 125 GLN A CA 1
ATOM 1032 C C . GLN A 1 125 ? -33.761 -8.928 21.423 1.00 87.56 125 GLN A C 1
ATOM 1034 O O . GLN A 1 125 ? -34.329 -7.846 21.571 1.00 87.56 125 GLN A O 1
ATOM 1039 N N . THR A 1 126 ? -32.449 -9.073 21.596 1.00 87.81 126 THR A N 1
ATOM 1040 C CA . THR A 1 126 ? -31.501 -8.011 21.979 1.00 87.81 126 THR A CA 1
ATOM 1041 C C . THR A 1 126 ? -30.535 -7.632 20.854 1.00 87.81 126 THR A C 1
ATOM 1043 O O . THR A 1 126 ? -29.659 -6.797 21.057 1.00 87.81 126 THR A O 1
ATOM 1046 N N . LEU A 1 127 ? -30.706 -8.213 19.659 1.00 90.19 127 LEU A N 1
ATOM 1047 C CA . LEU A 1 127 ? -29.893 -7.881 18.491 1.00 90.19 127 LEU A CA 1
ATOM 1048 C C . LEU A 1 127 ? -30.116 -6.431 18.057 1.00 90.19 127 LEU A C 1
ATOM 1050 O O . LEU A 1 127 ? -31.244 -6.047 17.706 1.00 90.19 127 LEU A O 1
ATOM 1054 N N . SER A 1 128 ? -29.014 -5.688 18.015 1.00 87.19 128 SER A N 1
ATOM 1055 C CA . SER A 1 128 ? -28.895 -4.318 17.540 1.00 87.19 128 SER A CA 1
ATOM 1056 C C . SER A 1 128 ? -29.645 -4.112 16.215 1.00 87.19 128 SER A C 1
ATOM 1058 O O . SER A 1 128 ? -29.460 -4.882 15.262 1.00 87.19 128 SER A O 1
ATOM 1060 N N . PRO A 1 129 ? -30.470 -3.054 16.093 1.00 83.56 129 PRO A N 1
ATOM 1061 C CA . PRO A 1 129 ? -31.056 -2.663 14.815 1.00 83.56 129 PRO A CA 1
ATOM 1062 C C . PRO A 1 129 ? -29.999 -2.344 13.748 1.00 83.56 129 PRO A C 1
ATOM 1064 O O . PRO A 1 129 ? -30.243 -2.600 12.567 1.00 83.56 129 PRO A O 1
ATOM 1067 N N . TYR A 1 130 ? -28.838 -1.814 14.155 1.00 83.81 130 TYR A N 1
ATOM 1068 C CA . TYR A 1 130 ? -27.721 -1.504 13.263 1.00 83.81 130 TYR A CA 1
ATOM 1069 C C . TYR A 1 130 ? -27.156 -2.778 12.635 1.00 83.81 130 TYR A C 1
ATOM 1071 O O . TYR A 1 130 ? -27.068 -2.862 11.408 1.00 83.81 130 TYR A O 1
ATOM 1079 N N . VAL A 1 131 ? -26.837 -3.775 13.468 1.00 89.81 131 VAL A N 1
ATOM 1080 C CA . VAL A 1 131 ? -26.326 -5.079 13.021 1.00 89.81 131 VAL A CA 1
ATOM 1081 C C . VAL A 1 131 ? -27.365 -5.785 12.163 1.00 89.81 131 VAL A C 1
ATOM 1083 O O . VAL A 1 131 ? -27.078 -6.182 11.037 1.00 89.81 131 VAL A O 1
ATOM 1086 N N . ARG A 1 132 ? -28.620 -5.838 12.625 1.00 88.06 132 ARG A N 1
ATOM 1087 C CA . ARG A 1 132 ? -29.725 -6.470 11.889 1.00 88.06 132 ARG A CA 1
ATOM 1088 C C . ARG A 1 132 ? -29.903 -5.909 10.477 1.00 88.06 132 ARG A C 1
ATOM 1090 O O . ARG A 1 132 ? -30.219 -6.661 9.561 1.00 88.06 132 ARG A O 1
ATOM 1097 N N . ALA A 1 133 ? -29.711 -4.604 10.289 1.00 84.62 133 ALA A N 1
ATOM 1098 C CA . ALA A 1 133 ? -29.812 -3.964 8.979 1.00 84.62 133 ALA A CA 1
ATOM 1099 C C . ALA A 1 133 ? -28.675 -4.347 8.012 1.00 84.62 133 ALA A C 1
ATOM 1101 O O . ALA A 1 133 ? -28.848 -4.200 6.802 1.00 84.62 133 ALA A O 1
ATOM 1102 N N . ARG A 1 134 ? -27.537 -4.826 8.530 1.00 88.75 134 ARG A N 1
ATOM 1103 C CA . ARG A 1 134 ? -26.311 -5.128 7.770 1.00 88.75 134 ARG A CA 1
ATOM 1104 C C . ARG A 1 134 ? -26.059 -6.620 7.575 1.00 88.75 134 ARG A C 1
ATOM 1106 O O . ARG A 1 134 ? -25.376 -6.978 6.625 1.00 88.75 134 ARG A O 1
ATOM 1113 N N . LEU A 1 135 ? -26.690 -7.492 8.363 1.00 90.62 135 LEU A N 1
ATOM 1114 C CA . LEU A 1 135 ? -26.640 -8.945 8.141 1.00 90.62 135 LEU A CA 1
ATOM 1115 C C . LEU A 1 135 ? -26.998 -9.363 6.698 1.00 90.62 135 LEU A C 1
ATOM 1117 O O . LEU A 1 135 ? -26.259 -10.159 6.128 1.00 90.62 135 LEU A O 1
ATOM 1121 N N . PRO A 1 136 ? -28.038 -8.804 6.036 1.00 88.12 136 PRO A N 1
ATOM 1122 C CA . PRO A 1 136 ? -28.327 -9.151 4.641 1.00 88.12 136 PRO A CA 1
ATOM 1123 C C . PRO A 1 136 ? -27.239 -8.718 3.648 1.00 88.12 136 PRO A C 1
ATOM 1125 O O . PRO A 1 136 ? -27.167 -9.276 2.554 1.00 88.12 136 PRO A O 1
ATOM 1128 N N . ILE A 1 137 ? -26.439 -7.707 4.005 1.00 88.25 137 ILE A N 1
ATOM 1129 C CA . ILE A 1 137 ? -25.322 -7.219 3.192 1.00 88.25 137 ILE A CA 1
ATOM 1130 C C . ILE A 1 137 ? -24.198 -8.258 3.246 1.00 88.25 137 ILE A C 1
ATOM 1132 O O . ILE A 1 137 ? -23.817 -8.794 2.210 1.00 88.25 137 ILE A O 1
ATOM 1136 N N . ILE A 1 138 ? -23.753 -8.612 4.455 1.00 91.81 138 ILE A N 1
ATOM 1137 C CA . ILE A 1 138 ? -22.611 -9.515 4.652 1.00 91.81 138 ILE A CA 1
ATOM 1138 C C . ILE A 1 138 ? -22.929 -10.992 4.377 1.00 91.81 138 ILE A C 1
ATOM 1140 O O . ILE A 1 138 ? -22.017 -11.792 4.208 1.00 91.81 138 ILE A O 1
ATOM 1144 N N . ALA A 1 139 ? -24.210 -11.371 4.282 1.00 89.75 139 ALA A N 1
ATOM 1145 C CA . ALA A 1 139 ? -24.632 -12.756 4.040 1.00 89.75 139 ALA A CA 1
ATOM 1146 C C . ALA A 1 139 ? -24.015 -13.387 2.777 1.00 89.75 139 ALA A C 1
ATOM 1148 O O . ALA A 1 139 ? -23.851 -14.600 2.717 1.00 89.75 139 ALA A O 1
ATOM 1149 N N . HIS A 1 140 ? -23.685 -12.574 1.769 1.00 89.00 140 HIS A N 1
ATOM 1150 C CA . HIS A 1 140 ? -23.081 -13.035 0.512 1.00 89.00 140 HIS A CA 1
ATOM 1151 C C . HIS A 1 140 ? -21.566 -12.794 0.454 1.00 89.00 140 HIS A C 1
ATOM 1153 O O . HIS A 1 140 ? -20.974 -12.928 -0.614 1.00 89.00 140 HIS A O 1
ATOM 1159 N N . TRP A 1 141 ? -20.966 -12.362 1.563 1.00 94.75 141 TRP A N 1
ATOM 1160 C CA . TRP A 1 141 ? -19.561 -11.956 1.668 1.00 94.75 141 TRP A CA 1
ATOM 1161 C C . TRP A 1 141 ? -18.747 -12.914 2.545 1.00 94.75 141 TRP A C 1
ATOM 1163 O O . TRP A 1 141 ? -17.578 -12.665 2.811 1.00 94.75 141 TRP A O 1
ATOM 1173 N N . LEU A 1 142 ? -19.366 -13.996 3.021 1.00 94.00 142 LEU A N 1
ATOM 1174 C CA . LEU A 1 142 ? -18.711 -15.004 3.843 1.00 94.00 142 LEU A CA 1
ATOM 1175 C C . LEU A 1 142 ? -18.192 -16.142 2.952 1.00 94.00 142 LEU A C 1
ATOM 1177 O O . LEU A 1 142 ? -18.975 -16.680 2.164 1.00 94.00 142 LEU A O 1
ATOM 1181 N N . PRO A 1 143 ? -16.907 -16.526 3.071 1.00 91.44 143 PRO A N 1
ATOM 1182 C CA . PRO A 1 143 ? -16.329 -17.590 2.250 1.00 91.44 143 PRO A CA 1
ATOM 1183 C C . PRO A 1 143 ? -16.814 -18.983 2.672 1.00 91.44 143 PRO A C 1
ATOM 1185 O O . PRO A 1 143 ? -16.847 -19.903 1.856 1.00 91.44 143 PRO A O 1
ATOM 1188 N N . ASP A 1 144 ? -17.211 -19.152 3.936 1.00 91.12 144 ASP A N 1
ATOM 1189 C CA . ASP A 1 144 ? -17.593 -20.441 4.501 1.00 91.12 144 ASP A CA 1
ATOM 1190 C C . ASP A 1 144 ? -19.113 -20.611 4.675 1.00 91.12 144 ASP A C 1
ATOM 1192 O O . ASP A 1 144 ? -19.827 -19.727 5.153 1.00 91.12 144 ASP A O 1
ATOM 1196 N N . GLU A 1 145 ? -19.606 -21.796 4.289 1.00 90.31 145 GLU A N 1
ATOM 1197 C CA . GLU A 1 145 ? -21.035 -22.148 4.306 1.00 90.31 145 GLU A CA 1
ATOM 1198 C C . GLU A 1 145 ? -21.618 -22.119 5.729 1.00 90.31 145 GLU A C 1
ATOM 1200 O O . GLU A 1 145 ? -22.756 -21.699 5.908 1.00 90.31 145 GLU A O 1
ATOM 1205 N N . GLU A 1 146 ? -20.834 -22.487 6.750 1.00 91.38 146 GLU A N 1
ATOM 1206 C CA . GLU A 1 146 ? -21.284 -22.512 8.150 1.00 91.38 146 GLU A CA 1
ATOM 1207 C C . GLU A 1 146 ? -21.582 -21.103 8.685 1.00 91.38 146 GLU A C 1
ATOM 1209 O O . GLU A 1 146 ? -22.663 -20.870 9.228 1.00 91.38 146 GLU A O 1
ATOM 1214 N N . CYS A 1 147 ? -20.682 -20.130 8.492 1.00 93.62 147 CYS A N 1
ATOM 1215 C CA . CYS A 1 147 ? -20.956 -18.743 8.870 1.00 93.62 147 CYS A CA 1
ATOM 1216 C C . CYS A 1 147 ? -22.105 -18.144 8.044 1.00 93.62 147 CYS A C 1
ATOM 1218 O O . CYS A 1 147 ? -22.927 -17.404 8.590 1.00 93.62 147 CYS A O 1
ATOM 1220 N N . ALA A 1 148 ? -22.211 -18.473 6.753 1.00 92.19 148 ALA A N 1
ATOM 1221 C CA . ALA A 1 148 ? -23.321 -18.012 5.917 1.00 92.19 148 ALA A CA 1
ATOM 1222 C C . ALA A 1 148 ? -24.682 -18.561 6.397 1.00 92.19 148 ALA A C 1
ATOM 1224 O O . ALA A 1 148 ? -25.665 -17.816 6.456 1.00 92.19 148 ALA A O 1
ATOM 1225 N N . GLU A 1 149 ? -24.741 -19.837 6.793 1.00 92.81 149 GLU A N 1
ATOM 1226 C CA . GLU A 1 149 ? -25.919 -20.452 7.416 1.00 92.81 149 GLU A CA 1
ATOM 1227 C C . GLU A 1 149 ? -26.259 -19.787 8.756 1.00 92.81 149 GLU A C 1
ATOM 1229 O O . GLU A 1 149 ? -27.424 -19.461 8.989 1.00 92.81 149 GLU A O 1
ATOM 1234 N N . LEU A 1 150 ? -25.260 -19.490 9.597 1.00 94.12 150 LEU A N 1
ATOM 1235 C CA . LEU A 1 150 ? -25.478 -18.743 10.839 1.00 94.12 150 LEU A CA 1
ATOM 1236 C C . LEU A 1 150 ? -26.095 -17.367 10.569 1.00 94.12 150 LEU A C 1
ATOM 1238 O O . LEU A 1 150 ? -27.050 -16.993 11.244 1.00 94.12 150 LEU A O 1
ATOM 1242 N N . VAL A 1 151 ? -25.611 -16.619 9.571 1.00 95.19 151 VAL A N 1
ATOM 1243 C CA . VAL A 1 151 ? -26.221 -15.333 9.188 1.00 95.19 151 VAL A CA 1
ATOM 1244 C C . VAL A 1 151 ? -27.682 -15.503 8.773 1.00 95.19 151 VAL A C 1
ATOM 1246 O O . VAL A 1 151 ? -28.522 -14.696 9.180 1.00 95.19 151 VAL A O 1
ATOM 1249 N N . ALA A 1 152 ? -28.010 -16.550 8.015 1.00 92.81 152 ALA A N 1
ATOM 1250 C CA . ALA A 1 152 ? -29.391 -16.846 7.642 1.00 92.81 152 ALA A CA 1
ATOM 1251 C C . ALA A 1 152 ? -30.270 -17.153 8.869 1.00 92.81 152 ALA A C 1
ATOM 1253 O O . ALA A 1 152 ? -31.346 -16.569 9.002 1.00 92.81 152 ALA A O 1
ATOM 1254 N N . ASP A 1 153 ? -29.785 -17.980 9.799 1.00 92.62 153 ASP A N 1
ATOM 1255 C CA . ASP A 1 153 ? -30.484 -18.307 11.046 1.00 92.62 153 ASP A CA 1
ATOM 1256 C C . ASP A 1 153 ? -30.706 -17.058 11.918 1.00 92.62 153 ASP A C 1
ATOM 1258 O O . ASP A 1 153 ? -31.797 -16.857 12.451 1.00 92.62 153 ASP A O 1
ATOM 1262 N N . ILE A 1 154 ? -29.711 -16.165 12.021 1.00 94.00 154 ILE A N 1
ATOM 1263 C CA . ILE A 1 154 ? -29.835 -14.893 12.755 1.00 94.00 154 ILE A CA 1
ATOM 1264 C C . ILE A 1 154 ? -30.925 -14.011 12.130 1.00 94.00 154 ILE A C 1
ATOM 1266 O O . ILE A 1 154 ? -31.716 -13.392 12.849 1.00 94.00 154 ILE A O 1
ATOM 1270 N N . ILE A 1 155 ? -30.969 -13.932 10.795 1.00 90.44 155 ILE A N 1
ATOM 1271 C CA . ILE A 1 155 ? -31.978 -13.158 10.060 1.00 90.44 155 ILE A CA 1
ATOM 1272 C C . ILE A 1 155 ? -33.384 -13.738 10.290 1.00 90.44 155 ILE A C 1
ATOM 1274 O O . ILE A 1 155 ? -34.325 -12.960 10.469 1.00 90.44 155 ILE A O 1
ATOM 1278 N N . ASP A 1 156 ? -33.525 -15.065 10.316 1.00 87.81 156 ASP A N 1
ATOM 1279 C CA . ASP A 1 156 ? -34.802 -15.757 10.524 1.00 87.81 156 ASP A CA 1
ATOM 1280 C C . ASP A 1 156 ? -35.304 -15.668 11.981 1.00 87.81 156 ASP A C 1
ATOM 1282 O O . ASP A 1 156 ? -36.505 -15.477 12.209 1.00 87.81 156 ASP A O 1
ATOM 1286 N N . ASP A 1 157 ? -34.404 -15.757 12.969 1.00 81.56 157 ASP A N 1
ATOM 1287 C CA . ASP A 1 157 ? -34.730 -15.662 14.402 1.00 81.56 157 ASP A CA 1
ATOM 1288 C C . ASP A 1 157 ? -34.964 -14.211 14.868 1.00 81.56 157 ASP A C 1
ATOM 1290 O O . ASP A 1 157 ? -35.626 -13.976 15.887 1.00 81.56 157 ASP A O 1
ATOM 1294 N N . ALA A 1 158 ? -34.479 -13.209 14.126 1.00 71.81 158 ALA A N 1
ATOM 1295 C CA . ALA A 1 158 ? -34.727 -11.805 14.432 1.00 71.81 158 ALA A CA 1
ATOM 1296 C C . ALA A 1 158 ? -36.223 -11.456 14.230 1.00 71.81 158 ALA A C 1
ATOM 1298 O O . ALA A 1 158 ? -36.733 -11.487 13.108 1.00 71.81 158 ALA A O 1
ATOM 1299 N N . PRO A 1 159 ? -36.972 -11.051 15.279 1.00 59.97 159 PRO A N 1
ATOM 1300 C CA . PRO A 1 159 ? -38.417 -10.867 15.171 1.00 59.97 159 PRO A CA 1
ATOM 1301 C C . PRO A 1 159 ? -38.793 -9.793 14.137 1.00 59.97 159 PRO A C 1
ATOM 1303 O O . PRO A 1 159 ? -38.370 -8.637 14.236 1.00 59.97 159 PRO A O 1
ATOM 1306 N N . THR A 1 160 ? -39.669 -10.153 13.191 1.00 56.56 160 THR A N 1
ATOM 1307 C CA . THR A 1 160 ? -40.287 -9.263 12.187 1.00 56.56 160 THR A CA 1
ATOM 1308 C C . THR A 1 160 ? -41.397 -8.387 12.781 1.00 56.56 160 THR A C 1
ATOM 1310 O O . THR A 1 160 ? -42.457 -8.238 12.162 1.00 56.56 160 THR A O 1
ATOM 1313 N N . ASP A 1 161 ? -41.244 -7.909 14.019 1.00 51.03 161 ASP A N 1
ATOM 1314 C CA . ASP A 1 161 ? -42.357 -7.295 14.743 1.00 51.03 161 ASP A CA 1
ATOM 1315 C C . ASP A 1 161 ? -42.965 -6.157 13.903 1.00 51.03 161 ASP A C 1
ATOM 1317 O O . ASP A 1 161 ? -42.244 -5.341 13.336 1.00 51.03 161 ASP A O 1
ATOM 1321 N N . GLY A 1 162 ? -44.294 -6.191 13.728 1.00 43.81 162 GLY A N 1
ATOM 1322 C CA . GLY A 1 162 ? -45.056 -5.724 12.548 1.00 43.81 162 GLY A CA 1
ATOM 1323 C C . GLY A 1 162 ? -45.040 -4.228 12.193 1.00 43.81 162 GLY A C 1
ATOM 1324 O O . GLY A 1 162 ? -45.903 -3.752 11.454 1.00 43.81 162 GLY A O 1
ATOM 1325 N N . SER A 1 163 ? -44.071 -3.479 12.697 1.00 46.00 163 SER A N 1
ATOM 1326 C CA . SER A 1 163 ? -43.538 -2.290 12.060 1.00 46.00 163 SER A CA 1
ATOM 1327 C C . SER A 1 163 ? -42.315 -2.744 11.268 1.00 46.00 163 SER A C 1
ATOM 1329 O O . SER A 1 163 ? -41.239 -2.880 11.841 1.00 46.00 163 SER A O 1
ATOM 1331 N N . SER A 1 164 ? -42.443 -2.924 9.951 1.00 42.94 164 SER A N 1
ATOM 1332 C CA . SER A 1 164 ? -41.285 -2.858 9.054 1.00 42.94 164 SER A CA 1
ATOM 1333 C C . SER A 1 164 ? -40.713 -1.435 9.140 1.00 42.94 164 SER A C 1
ATOM 1335 O O . SER A 1 164 ? -40.930 -0.603 8.252 1.00 42.94 164 SER A O 1
ATOM 1337 N N . ALA A 1 165 ? -40.085 -1.100 10.267 1.00 42.59 165 ALA A N 1
ATOM 1338 C CA . ALA A 1 165 ? -39.250 0.067 10.380 1.00 42.59 165 ALA A CA 1
ATOM 1339 C C . ALA A 1 165 ? -38.199 -0.172 9.310 1.00 42.59 165 ALA A C 1
ATOM 1341 O O . ALA A 1 165 ? -37.469 -1.162 9.360 1.00 42.59 165 ALA A O 1
ATOM 1342 N N . LYS A 1 166 ? -38.238 0.647 8.255 1.00 49.91 166 LYS A N 1
ATOM 1343 C CA . LYS A 1 166 ? -37.183 0.616 7.251 1.00 49.91 166 LYS A CA 1
ATOM 1344 C C . LYS A 1 166 ? -35.857 0.669 8.015 1.00 49.91 166 LYS A C 1
ATOM 1346 O O . LYS A 1 166 ? -35.805 1.455 8.965 1.00 49.91 166 LYS A O 1
ATOM 1351 N N . PRO A 1 167 ? -34.850 -0.141 7.650 1.00 52.94 167 PRO A N 1
ATOM 1352 C CA . PRO A 1 167 ? -33.533 -0.011 8.252 1.00 52.94 167 PRO A CA 1
ATOM 1353 C C . PRO A 1 167 ? -33.149 1.469 8.195 1.00 52.94 167 PRO A C 1
ATOM 1355 O O . PRO A 1 167 ? -33.173 2.083 7.126 1.00 52.94 167 PRO A O 1
ATOM 1358 N N . VAL A 1 168 ? -32.968 2.072 9.369 1.00 52.19 168 VAL A N 1
ATOM 1359 C CA . VAL A 1 168 ? -32.545 3.464 9.475 1.00 52.19 168 VAL A CA 1
ATOM 1360 C C . VAL A 1 168 ? -31.035 3.418 9.340 1.00 52.19 168 VAL A C 1
ATOM 1362 O O . VAL A 1 168 ? -30.341 2.985 10.254 1.00 52.19 168 VAL A O 1
ATOM 1365 N N . PHE A 1 169 ? -30.544 3.780 8.161 1.00 62.75 169 PHE A N 1
ATOM 1366 C CA . PHE A 1 169 ? -29.127 4.027 7.946 1.00 62.75 169 PHE A CA 1
ATOM 1367 C C . PHE A 1 169 ? -28.834 5.421 8.497 1.00 62.75 169 PHE A C 1
ATOM 1369 O O . PHE A 1 169 ? -29.498 6.383 8.112 1.00 62.75 169 PHE A O 1
ATOM 1376 N N . GLU A 1 170 ? -27.921 5.507 9.462 1.00 60.12 170 GLU A N 1
ATOM 1377 C CA . GLU A 1 170 ? -27.645 6.750 10.193 1.00 60.12 170 GLU A CA 1
ATOM 1378 C C . GLU A 1 170 ? -27.048 7.830 9.284 1.00 60.12 170 GLU A C 1
ATOM 1380 O O . GLU A 1 170 ? -27.329 9.009 9.483 1.00 60.12 170 GLU A O 1
ATOM 1385 N N . GLN A 1 171 ? -26.310 7.431 8.243 1.00 67.12 171 GLN A N 1
ATOM 1386 C CA . GLN A 1 171 ? -25.700 8.325 7.263 1.00 67.12 171 GLN A CA 1
ATOM 1387 C C . GLN A 1 171 ? -25.809 7.713 5.860 1.00 67.12 171 GLN A C 1
ATOM 1389 O O . GLN A 1 171 ? -25.464 6.552 5.649 1.00 67.12 171 GLN A O 1
ATOM 1394 N N . GLN A 1 172 ? -26.333 8.488 4.907 1.00 82.50 172 GLN A N 1
ATOM 1395 C CA . GLN A 1 172 ? -26.317 8.161 3.481 1.00 82.50 172 GLN A CA 1
ATOM 1396 C C . GLN A 1 172 ? -25.944 9.411 2.690 1.00 82.50 172 GLN A C 1
ATOM 1398 O O . GLN A 1 172 ? -26.591 10.451 2.823 1.00 82.50 172 GLN A O 1
ATOM 1403 N N . ALA A 1 173 ? -24.919 9.293 1.860 1.00 86.12 173 ALA A N 1
ATOM 1404 C CA . ALA A 1 173 ? -24.452 10.335 0.972 1.00 86.12 173 ALA A CA 1
ATOM 1405 C C . ALA A 1 173 ? -25.099 10.189 -0.408 1.00 86.12 173 ALA A C 1
ATOM 1407 O O . ALA A 1 173 ? -25.238 9.093 -0.955 1.00 86.12 173 ALA A O 1
ATOM 1408 N N . SER A 1 174 ? -25.474 11.317 -1.009 1.00 90.31 174 SER A N 1
ATOM 1409 C CA . SER A 1 174 ? -25.743 11.345 -2.442 1.00 90.31 174 SER A CA 1
ATOM 1410 C C . SER A 1 174 ? -24.407 11.310 -3.171 1.00 90.31 174 SER A C 1
ATOM 1412 O O . SER A 1 174 ? -23.645 12.268 -3.058 1.00 90.31 174 SER A O 1
ATOM 1414 N N . VAL A 1 175 ? -24.151 10.250 -3.940 1.00 93.81 175 VAL A N 1
ATOM 1415 C CA . VAL A 1 175 ? -22.959 10.152 -4.797 1.00 93.81 175 VAL A CA 1
ATOM 1416 C C . VAL A 1 175 ? -22.927 11.336 -5.767 1.00 93.81 175 VAL A C 1
ATOM 1418 O O . VAL A 1 175 ? -23.913 11.596 -6.466 1.00 93.81 175 VAL A O 1
ATOM 1421 N N . ASP A 1 176 ? -21.810 12.058 -5.806 1.00 91.50 176 ASP A N 1
ATOM 1422 C CA . ASP A 1 176 ? -21.583 13.198 -6.699 1.00 91.50 176 ASP A CA 1
ATOM 1423 C C . ASP A 1 176 ? -20.377 13.027 -7.633 1.00 91.50 176 ASP A C 1
ATOM 1425 O O . ASP A 1 176 ? -20.313 13.721 -8.651 1.00 91.50 176 ASP A O 1
ATOM 1429 N N . GLY A 1 177 ? -19.496 12.059 -7.368 1.00 93.25 177 GLY A N 1
ATOM 1430 C CA . GLY A 1 177 ? -18.356 11.734 -8.219 1.00 93.25 177 GLY A CA 1
ATOM 1431 C C . GLY A 1 177 ? -17.870 10.302 -8.019 1.00 93.25 177 GLY A C 1
ATOM 1432 O O . GLY A 1 177 ? -17.996 9.726 -6.942 1.00 93.25 177 GLY A O 1
ATOM 1433 N N . ILE A 1 178 ? -17.344 9.711 -9.089 1.00 96.00 178 ILE A N 1
ATOM 1434 C CA . ILE A 1 178 ? -16.664 8.415 -9.064 1.00 96.00 178 ILE A CA 1
ATOM 1435 C C . ILE A 1 178 ? -15.427 8.559 -9.938 1.00 96.00 178 ILE A C 1
ATOM 1437 O O . ILE A 1 178 ? -15.536 8.964 -11.099 1.00 96.00 178 ILE A O 1
ATOM 1441 N N . TYR A 1 179 ? -14.271 8.220 -9.388 1.00 95.12 179 TYR A N 1
ATOM 1442 C CA . TYR A 1 179 ? -12.978 8.378 -10.034 1.00 95.12 179 TYR A CA 1
ATOM 1443 C C . TYR A 1 179 ? -12.203 7.068 -9.986 1.00 95.12 179 TYR A C 1
ATOM 1445 O O . TYR A 1 179 ? -12.272 6.337 -9.004 1.00 95.12 179 TYR A O 1
ATOM 1453 N N . LEU A 1 180 ? -11.484 6.767 -11.060 1.00 94.69 180 LEU A N 1
ATOM 1454 C CA . LEU A 1 180 ? -10.737 5.529 -11.231 1.00 94.69 180 LEU A CA 1
ATOM 1455 C C . LEU A 1 180 ? -9.342 5.846 -11.770 1.00 94.69 180 LEU A C 1
ATOM 1457 O O . LEU A 1 180 ? -9.215 6.597 -12.743 1.00 94.69 180 LEU A O 1
ATOM 1461 N N . SER A 1 181 ? -8.311 5.273 -11.156 1.00 93.38 181 SER A N 1
ATOM 1462 C CA . SER A 1 181 ? -6.926 5.426 -11.604 1.00 93.38 181 SER A CA 1
ATOM 1463 C C . SER A 1 181 ? -6.567 4.425 -12.711 1.00 93.38 181 SER A C 1
ATOM 1465 O O . SER A 1 181 ? -7.287 3.454 -12.966 1.00 93.38 181 SER A O 1
ATOM 1467 N N . ILE A 1 182 ? -5.447 4.646 -13.403 1.00 91.31 182 ILE A N 1
ATOM 1468 C CA . ILE A 1 182 ? -4.832 3.585 -14.214 1.00 91.31 182 ILE A CA 1
ATOM 1469 C C . ILE A 1 182 ? -4.145 2.604 -13.249 1.00 91.31 182 ILE A C 1
ATOM 1471 O O . ILE A 1 182 ? -3.447 3.085 -12.356 1.00 91.31 182 ILE A O 1
ATOM 1475 N N . PRO A 1 183 ? -4.290 1.276 -13.441 1.00 90.00 183 PRO A N 1
ATOM 1476 C CA . PRO A 1 183 ? -3.567 0.296 -12.639 1.00 90.00 183 PRO A CA 1
ATOM 1477 C C . PRO A 1 183 ? -2.045 0.471 -12.711 1.00 90.00 183 PRO A C 1
ATOM 1479 O O . PRO A 1 183 ? -1.489 0.717 -13.790 1.00 90.00 183 PRO A O 1
ATOM 1482 N N . GLU A 1 184 ? -1.383 0.302 -11.576 1.00 84.50 184 GLU A N 1
ATOM 1483 C CA . GLU A 1 184 ? 0.068 0.420 -11.430 1.00 84.50 184 GLU A CA 1
ATOM 1484 C C . GLU A 1 184 ? 0.809 -0.850 -11.876 1.00 84.50 184 GLU A C 1
ATOM 1486 O O . GLU A 1 184 ? 0.200 -1.807 -12.358 1.00 84.50 184 GLU A O 1
ATOM 1491 N N . GLY A 1 185 ? 2.136 -0.866 -11.735 1.00 66.75 185 GLY A N 1
ATOM 1492 C CA . GLY A 1 185 ? 2.988 -2.014 -12.048 1.00 66.75 185 GLY A CA 1
ATOM 1493 C C . GLY A 1 185 ? 2.602 -3.305 -11.345 1.00 66.75 185 GLY A C 1
ATOM 1494 O O . GLY A 1 185 ? 2.430 -4.327 -12.007 1.00 66.75 185 GLY A O 1
ATOM 1495 N N . GLY A 1 186 ? 2.380 -3.217 -10.032 1.00 65.44 186 GLY A N 1
ATOM 1496 C CA . GLY A 1 186 ? 1.885 -4.308 -9.188 1.00 65.44 186 GLY A CA 1
ATOM 1497 C C . GLY A 1 186 ? 0.377 -4.550 -9.295 1.00 65.44 186 GLY A C 1
ATOM 1498 O O . GLY A 1 186 ? -0.186 -5.269 -8.485 1.00 65.44 186 GLY A O 1
ATOM 1499 N N . ALA A 1 187 ? -0.303 -3.945 -10.275 1.00 74.88 187 ALA A N 1
ATOM 1500 C CA . ALA A 1 187 ? -1.738 -4.100 -10.516 1.00 74.88 187 ALA A CA 1
ATOM 1501 C C . ALA A 1 187 ? -2.697 -3.559 -9.445 1.00 74.88 187 ALA A C 1
ATOM 1503 O O . ALA A 1 187 ? -3.903 -3.813 -9.531 1.00 74.88 187 ALA A O 1
ATOM 1504 N N . LEU A 1 188 ? -2.200 -2.721 -8.535 1.00 87.06 188 LEU A N 1
ATOM 1505 C CA . LEU A 1 188 ? -3.030 -1.890 -7.670 1.00 87.06 188 LEU A CA 1
ATOM 1506 C C . LEU A 1 188 ? -3.768 -0.819 -8.491 1.00 87.06 188 LEU A C 1
ATOM 1508 O O . LEU A 1 188 ? -3.218 -0.239 -9.429 1.00 87.06 188 LEU A O 1
ATOM 1512 N N . GLN A 1 189 ? -5.035 -0.568 -8.175 1.00 92.06 189 GLN A N 1
ATOM 1513 C CA . GLN A 1 189 ? -5.874 0.437 -8.822 1.00 92.06 189 GLN A CA 1
ATOM 1514 C C . GLN A 1 189 ? -6.771 1.119 -7.786 1.00 92.06 189 GLN A C 1
ATOM 1516 O O . GLN A 1 189 ? -7.515 0.449 -7.075 1.00 92.06 189 GLN A O 1
ATOM 1521 N N . HIS A 1 190 ? -6.783 2.450 -7.769 1.00 93.19 190 HIS A N 1
ATOM 1522 C CA . HIS A 1 190 ? -7.614 3.229 -6.853 1.00 93.19 190 HIS A CA 1
ATOM 1523 C C . HIS A 1 190 ? -8.982 3.531 -7.473 1.00 93.19 190 HIS A C 1
ATOM 1525 O O . HIS A 1 190 ? -9.080 4.008 -8.611 1.00 93.19 190 HIS A O 1
ATOM 1531 N N . LEU A 1 191 ? -10.039 3.302 -6.700 1.00 96.12 191 LEU A N 1
ATOM 1532 C CA . LEU A 1 191 ? -11.415 3.713 -6.952 1.00 96.12 191 LEU A CA 1
ATOM 1533 C C . LEU A 1 191 ? -11.843 4.670 -5.832 1.00 96.12 191 LEU A C 1
ATOM 1535 O O . LEU A 1 191 ? -11.920 4.279 -4.673 1.00 96.12 191 LEU A O 1
ATOM 1539 N N . ALA A 1 192 ? -12.164 5.911 -6.189 1.00 96.50 192 ALA A N 1
ATOM 1540 C CA . ALA A 1 192 ? -12.666 6.916 -5.260 1.00 96.50 192 ALA A CA 1
ATOM 1541 C C . ALA A 1 192 ? -14.142 7.221 -5.540 1.00 96.50 192 ALA A C 1
ATOM 1543 O O . ALA A 1 192 ? -14.522 7.495 -6.681 1.00 96.50 192 ALA A O 1
ATOM 1544 N N . ILE A 1 193 ? -14.980 7.209 -4.505 1.00 97.38 193 ILE A N 1
ATOM 1545 C CA . ILE A 1 193 ? -16.406 7.546 -4.574 1.00 97.38 193 ILE A CA 1
ATOM 1546 C C . ILE A 1 193 ? -16.644 8.757 -3.681 1.00 97.38 193 ILE A C 1
ATOM 1548 O O . ILE A 1 193 ? -16.402 8.705 -2.481 1.00 97.38 193 ILE A O 1
ATOM 1552 N N . THR A 1 194 ? -17.131 9.852 -4.254 1.00 96.44 194 THR A N 1
ATOM 1553 C CA . THR A 1 194 ? -17.450 11.067 -3.504 1.00 96.44 194 THR A CA 1
ATOM 1554 C C . THR A 1 194 ? -18.948 11.224 -3.352 1.00 96.44 194 THR A C 1
ATOM 1556 O O . THR A 1 194 ? -19.736 10.827 -4.220 1.00 96.44 194 THR A O 1
ATOM 1559 N N . GLY A 1 195 ? -19.361 11.805 -2.233 1.00 94.75 195 GLY A N 1
ATOM 1560 C CA . GLY A 1 195 ? -20.756 12.121 -1.999 1.00 94.75 195 GLY A CA 1
ATOM 1561 C C . GLY A 1 195 ? -20.941 13.252 -1.007 1.00 94.75 195 GLY A C 1
ATOM 1562 O O . GLY A 1 195 ? -20.002 13.695 -0.350 1.00 94.75 195 GLY A O 1
ATOM 1563 N N . HIS A 1 196 ? -22.180 13.712 -0.885 1.00 92.50 196 HIS A N 1
ATOM 1564 C CA . HIS A 1 196 ? -22.547 14.758 0.062 1.00 92.50 196 HIS A CA 1
ATOM 1565 C C . HIS A 1 196 ? -23.861 14.450 0.774 1.00 92.50 196 HIS A C 1
ATOM 1567 O O . HIS A 1 196 ? -24.779 13.847 0.207 1.00 92.50 196 HIS A O 1
ATOM 1573 N N . ASN A 1 197 ? -23.978 14.925 2.011 1.00 88.62 197 ASN A N 1
ATOM 1574 C CA . ASN A 1 197 ? -25.220 14.929 2.776 1.00 88.62 197 ASN A CA 1
ATOM 1575 C C . ASN A 1 197 ? -25.255 16.138 3.720 1.00 88.62 197 ASN A C 1
ATOM 1577 O O . ASN A 1 197 ? -24.265 16.438 4.365 1.00 88.62 197 ASN A O 1
ATOM 1581 N N . GLU A 1 198 ? -26.377 16.859 3.777 1.00 82.44 198 GLU A N 1
ATOM 1582 C CA . GLU A 1 198 ? -26.621 17.991 4.701 1.00 82.44 198 GLU A CA 1
ATOM 1583 C C . GLU A 1 198 ? -25.513 19.075 4.830 1.00 82.44 198 GLU A C 1
ATOM 1585 O O . GLU A 1 198 ? -25.548 19.888 5.751 1.00 82.44 198 GLU A O 1
ATOM 1590 N N . GLY A 1 199 ? -24.606 19.190 3.851 1.00 75.75 199 GLY A N 1
ATOM 1591 C CA . GLY A 1 199 ? -23.501 20.162 3.841 1.00 75.75 199 GLY A CA 1
ATOM 1592 C C . GLY A 1 199 ? -22.131 19.579 4.203 1.00 75.75 199 GLY A C 1
ATOM 1593 O O . GLY A 1 199 ? -21.151 20.319 4.171 1.00 75.75 199 GLY A O 1
ATOM 1594 N N . GLU A 1 200 ? -22.075 18.284 4.498 1.00 84.94 200 GLU A N 1
ATOM 1595 C CA . GLU A 1 200 ? -20.864 17.488 4.693 1.00 84.94 200 GLU A CA 1
ATOM 1596 C C . GLU A 1 200 ? -20.549 16.686 3.428 1.00 84.94 200 GLU A C 1
ATOM 1598 O O . GLU A 1 200 ? -21.457 16.303 2.676 1.00 84.94 200 GLU A O 1
ATOM 1603 N N . HIS A 1 201 ? -19.262 16.437 3.204 1.00 91.69 201 HIS A N 1
ATOM 1604 C CA . HIS A 1 201 ? -18.759 15.596 2.130 1.00 91.69 201 HIS A CA 1
ATOM 1605 C C . HIS A 1 201 ? -18.211 14.273 2.672 1.00 91.69 201 HIS A C 1
ATOM 1607 O O . HIS A 1 201 ? -17.750 14.182 3.808 1.00 91.69 201 HIS A O 1
ATOM 1613 N N . PHE A 1 202 ? -18.274 13.255 1.823 1.00 92.56 202 PHE A N 1
ATOM 1614 C CA . PHE A 1 202 ? -17.864 11.886 2.097 1.00 92.56 202 PHE A CA 1
ATOM 1615 C C . PHE A 1 202 ? -16.948 11.420 0.972 1.0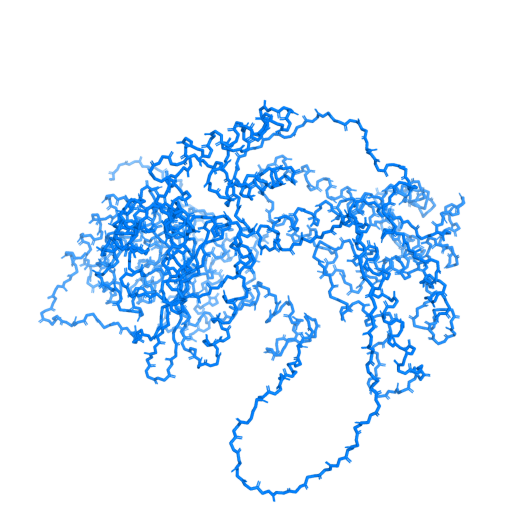0 92.56 202 PHE A C 1
ATOM 1617 O O . PHE A 1 202 ? -17.197 11.745 -0.197 1.00 92.56 202 PHE A O 1
ATOM 1624 N N . LEU A 1 203 ? -15.929 10.644 1.320 1.00 94.25 203 LEU A N 1
ATOM 1625 C CA . LEU A 1 203 ? -14.997 10.044 0.376 1.00 94.25 203 LEU A CA 1
ATOM 1626 C C . LEU A 1 203 ? -14.798 8.574 0.738 1.00 94.25 203 LEU A C 1
ATOM 1628 O O . LEU A 1 203 ? -14.319 8.262 1.818 1.00 94.25 203 LEU A O 1
ATOM 1632 N N . GLY A 1 204 ? -15.189 7.680 -0.160 1.00 95.06 204 GLY A N 1
ATOM 1633 C CA . GLY A 1 204 ? -14.850 6.267 -0.095 1.00 95.06 204 GLY A CA 1
ATOM 1634 C C . GLY A 1 204 ? -13.634 6.000 -0.962 1.00 95.06 204 GLY A C 1
ATOM 1635 O O . GLY A 1 204 ? -13.698 6.267 -2.164 1.00 95.06 204 GLY A O 1
ATOM 1636 N N . LEU A 1 205 ? -12.561 5.486 -0.373 1.00 94.75 205 LEU A N 1
ATOM 1637 C CA . LEU A 1 205 ? -11.343 5.088 -1.068 1.00 94.75 205 LEU A CA 1
ATOM 1638 C C . LEU A 1 205 ? -11.250 3.572 -1.074 1.00 94.75 205 LEU A C 1
ATOM 1640 O O . LEU A 1 205 ? -11.427 2.921 -0.050 1.00 94.75 205 LEU A O 1
ATOM 1644 N N . VAL A 1 206 ? -11.043 3.005 -2.255 1.00 96.12 206 VAL A N 1
ATOM 1645 C CA . VAL A 1 206 ? -10.946 1.563 -2.442 1.00 96.12 206 VAL A CA 1
ATOM 1646 C C . VAL A 1 206 ? -9.724 1.269 -3.286 1.00 96.12 206 VAL A C 1
ATOM 1648 O O . VAL A 1 206 ? -9.620 1.748 -4.416 1.00 96.12 206 VAL A O 1
ATOM 1651 N N . GLU A 1 207 ? -8.837 0.438 -2.764 1.00 93.62 207 GLU A N 1
ATOM 1652 C CA . GLU A 1 207 ? -7.675 -0.054 -3.488 1.00 93.62 207 GLU A CA 1
ATOM 1653 C C . GLU A 1 207 ? -7.943 -1.483 -3.943 1.00 93.62 207 GLU A C 1
ATOM 1655 O O . GLU A 1 207 ? -8.268 -2.370 -3.153 1.00 93.62 207 GLU A O 1
ATOM 1660 N N . LEU A 1 208 ? -7.874 -1.685 -5.255 1.00 93.00 208 LEU A N 1
ATOM 1661 C CA . LEU A 1 208 ? -8.214 -2.936 -5.912 1.00 93.00 208 LEU A CA 1
ATOM 1662 C C . LEU A 1 208 ? -6.982 -3.507 -6.591 1.00 93.00 208 LEU A C 1
ATOM 1664 O O . LEU A 1 208 ? -6.441 -2.882 -7.501 1.00 93.00 208 LEU A O 1
ATOM 1668 N N . GLU A 1 209 ? -6.621 -4.731 -6.251 1.00 87.81 209 GLU A N 1
ATOM 1669 C CA . GLU A 1 209 ? -5.609 -5.488 -6.975 1.00 87.81 209 GLU A CA 1
ATOM 1670 C C . GLU A 1 209 ? -6.298 -6.363 -8.037 1.00 87.81 209 GLU A C 1
ATOM 1672 O O . GLU A 1 209 ? -7.361 -6.941 -7.795 1.00 87.81 209 GLU A O 1
ATOM 1677 N N . VAL A 1 210 ? -5.740 -6.431 -9.251 1.00 76.06 210 VAL A N 1
ATOM 1678 C CA . VAL A 1 210 ? -6.381 -7.134 -10.386 1.00 76.06 210 VAL A CA 1
ATOM 1679 C C . VAL A 1 210 ? -6.639 -8.622 -10.095 1.00 76.06 210 VAL A C 1
ATOM 1681 O O . VAL A 1 210 ? -7.650 -9.145 -10.564 1.00 76.06 210 VAL A O 1
ATOM 1684 N N . ASP A 1 211 ? -5.792 -9.273 -9.289 1.00 72.50 211 ASP A N 1
ATOM 1685 C CA . ASP A 1 211 ? -5.849 -10.724 -9.057 1.00 72.50 211 ASP A CA 1
ATOM 1686 C C . ASP A 1 211 ? -6.431 -11.122 -7.690 1.00 72.50 211 ASP A C 1
ATOM 1688 O O . ASP A 1 211 ? -7.147 -12.120 -7.611 1.00 72.50 211 ASP A O 1
ATOM 1692 N N . SER A 1 212 ? -6.153 -10.359 -6.628 1.00 78.19 212 SER A N 1
ATOM 1693 C CA . SER A 1 212 ? -6.510 -10.721 -5.243 1.00 78.19 212 SER A CA 1
ATOM 1694 C C . SER A 1 212 ? -7.804 -10.060 -4.742 1.00 78.19 212 SER A C 1
ATOM 1696 O O . SER A 1 212 ? -8.395 -10.514 -3.766 1.00 78.19 212 SER A O 1
ATOM 1698 N N . GLY A 1 213 ? -8.312 -9.039 -5.444 1.00 89.38 213 GLY A N 1
ATOM 1699 C CA . GLY A 1 213 ? -9.555 -8.354 -5.099 1.00 89.38 213 GLY A CA 1
ATOM 1700 C C . GLY A 1 213 ? -9.330 -7.040 -4.353 1.00 89.38 213 GLY A C 1
ATOM 1701 O O . GLY A 1 213 ? -8.871 -6.075 -4.961 1.00 89.38 213 GLY A O 1
ATOM 1702 N N . PHE A 1 214 ? -9.754 -6.952 -3.090 1.00 92.75 214 PHE A N 1
ATOM 1703 C CA . PHE A 1 214 ? -9.595 -5.735 -2.288 1.00 92.75 214 PHE A CA 1
ATOM 1704 C C . PHE A 1 214 ? -8.260 -5.753 -1.548 1.00 92.75 214 PHE A C 1
ATOM 1706 O O . PHE A 1 214 ? -7.989 -6.690 -0.803 1.00 92.75 214 PHE A O 1
ATOM 1713 N N . TYR A 1 215 ? -7.482 -4.688 -1.710 1.00 88.19 215 TYR A N 1
ATOM 1714 C CA . TYR A 1 215 ? -6.282 -4.436 -0.918 1.00 88.19 215 TYR A CA 1
ATOM 1715 C C . TYR A 1 215 ? -6.633 -3.630 0.340 1.00 88.19 215 TYR A C 1
ATOM 1717 O O . TYR A 1 215 ? -6.338 -4.048 1.455 1.00 88.19 215 TYR A O 1
ATOM 1725 N N . SER A 1 216 ? -7.365 -2.524 0.173 1.00 88.38 216 SER A N 1
ATOM 1726 C CA . SER A 1 216 ? -7.853 -1.693 1.277 1.00 88.38 216 SER A CA 1
ATOM 1727 C C . SER A 1 216 ? -9.196 -1.034 0.933 1.00 88.38 216 SER A C 1
ATOM 1729 O O . SER A 1 216 ? -9.560 -0.864 -0.239 1.00 88.38 216 SER A O 1
ATOM 1731 N N . VAL A 1 217 ? -9.972 -0.699 1.966 1.00 92.75 217 VAL A N 1
ATOM 1732 C CA . VAL A 1 217 ? -11.210 0.085 1.858 1.00 92.75 217 VAL A CA 1
ATOM 1733 C C . VAL A 1 217 ? -11.257 1.059 3.022 1.00 92.75 217 VAL A C 1
ATOM 1735 O O . VAL A 1 217 ? -11.181 0.641 4.174 1.00 92.75 217 VAL A O 1
ATOM 1738 N N . GLU A 1 218 ? -11.469 2.332 2.725 1.00 90.19 218 GLU A N 1
ATOM 1739 C CA . GLU A 1 218 ? -11.561 3.400 3.711 1.00 90.19 218 GLU A CA 1
ATOM 1740 C C . GLU A 1 218 ? -12.758 4.302 3.396 1.00 90.19 218 GLU A C 1
ATOM 1742 O O . GLU A 1 218 ? -13.164 4.461 2.239 1.00 90.19 218 GLU A O 1
ATOM 1747 N N . THR A 1 219 ? -13.386 4.881 4.421 1.00 89.81 219 THR A N 1
ATOM 1748 C CA . THR A 1 219 ? -14.447 5.873 4.222 1.00 89.81 219 THR A CA 1
ATOM 1749 C C . THR A 1 219 ? -14.293 7.062 5.158 1.00 89.81 219 THR A C 1
ATOM 1751 O O . THR A 1 219 ? -14.604 6.993 6.343 1.00 89.81 219 THR A O 1
ATOM 1754 N N . LEU A 1 220 ? -13.916 8.197 4.579 1.00 87.00 220 LEU A N 1
ATOM 1755 C CA . LEU A 1 220 ? -13.799 9.474 5.263 1.00 87.00 220 LEU A CA 1
ATOM 1756 C C . LEU A 1 220 ? -15.148 10.198 5.282 1.00 87.00 220 LEU A C 1
ATOM 1758 O O . LEU A 1 220 ? -15.813 10.367 4.251 1.00 87.00 220 LEU A O 1
ATOM 1762 N N . CYS A 1 221 ? -15.545 10.656 6.467 1.00 86.44 221 CYS A N 1
ATOM 1763 C CA . CYS A 1 221 ? -16.817 11.331 6.718 1.00 86.44 221 CYS A CA 1
ATOM 1764 C C . CYS A 1 221 ? -16.602 12.763 7.223 1.00 86.44 221 CYS A C 1
ATOM 1766 O O . CYS A 1 221 ? -15.561 13.090 7.784 1.00 86.44 221 CYS A O 1
ATOM 1768 N N . GLY A 1 222 ? -17.608 13.628 7.059 1.00 84.69 222 GLY A N 1
ATOM 1769 C CA . GLY A 1 222 ? -17.586 14.974 7.649 1.00 84.69 222 GLY A CA 1
ATOM 1770 C C . GLY A 1 222 ? -16.589 15.942 7.002 1.00 84.69 222 GLY A C 1
ATOM 1771 O O . GLY A 1 222 ? -16.252 16.964 7.600 1.00 84.69 222 GLY A O 1
ATOM 1772 N N . LEU A 1 223 ? -16.128 15.650 5.783 1.00 85.88 223 LEU A N 1
ATOM 1773 C CA . LEU A 1 223 ? -15.170 16.489 5.072 1.00 85.88 223 LEU A CA 1
ATOM 1774 C C . LEU A 1 223 ? -15.821 17.804 4.635 1.00 85.88 223 LEU A C 1
ATOM 1776 O O . LEU A 1 223 ? -16.970 17.841 4.179 1.00 85.88 223 LEU A O 1
ATOM 1780 N N . ASP A 1 224 ? -15.065 18.897 4.697 1.00 89.81 224 ASP A N 1
ATOM 1781 C CA . ASP A 1 224 ? -15.402 20.087 3.928 1.00 89.81 224 ASP A CA 1
ATOM 1782 C C . ASP A 1 224 ? -14.957 19.941 2.455 1.00 89.81 224 ASP A C 1
ATOM 1784 O O . ASP A 1 224 ? -14.158 19.078 2.084 1.00 89.81 224 ASP A O 1
ATOM 1788 N N . GLN A 1 225 ? -15.481 20.800 1.574 1.00 88.31 225 GLN A N 1
ATOM 1789 C CA . GLN A 1 225 ? -15.161 20.757 0.140 1.00 88.31 225 GLN A CA 1
ATOM 1790 C C . GLN A 1 225 ? -13.656 20.896 -0.144 1.00 88.31 225 GLN A C 1
ATOM 1792 O O . GLN A 1 225 ? -13.179 20.419 -1.176 1.00 88.31 225 GLN A O 1
ATOM 1797 N N . ARG A 1 226 ? -12.914 21.605 0.715 1.00 90.31 226 ARG A N 1
ATOM 1798 C CA . ARG A 1 226 ? -11.477 21.804 0.545 1.00 90.31 226 ARG A CA 1
ATOM 1799 C C . ARG A 1 226 ? -10.732 20.522 0.902 1.00 90.31 226 ARG A C 1
ATOM 1801 O O . ARG A 1 226 ? -9.906 20.122 0.095 1.00 90.31 226 ARG A O 1
ATOM 1808 N N . GLN A 1 227 ? -11.051 19.893 2.029 1.00 87.88 227 GLN A N 1
ATOM 1809 C CA . GLN A 1 227 ? -10.469 18.615 2.444 1.00 87.88 227 GLN A CA 1
ATOM 1810 C C . GLN A 1 227 ? -10.726 17.537 1.389 1.00 87.88 227 GLN A C 1
ATOM 1812 O O . GLN A 1 227 ? -9.779 16.948 0.891 1.00 87.88 227 GLN A O 1
ATOM 1817 N N . LEU A 1 228 ? -11.972 17.400 0.914 1.00 89.06 228 LEU A N 1
ATOM 1818 C CA . LEU A 1 228 ? -12.301 16.485 -0.188 1.00 89.06 228 LEU A CA 1
ATOM 1819 C C . LEU A 1 228 ? -11.434 16.730 -1.438 1.00 89.06 228 LEU A C 1
ATOM 1821 O O . LEU A 1 228 ? -11.036 15.794 -2.123 1.00 89.06 228 LEU A O 1
ATOM 1825 N N . SER A 1 229 ? -11.166 17.999 -1.760 1.00 88.38 229 SER A N 1
ATOM 1826 C CA . SER A 1 229 ? -10.336 18.341 -2.921 1.00 88.38 229 SER A CA 1
ATOM 1827 C C . SER A 1 229 ? -8.860 18.024 -2.682 1.00 88.38 229 SER A C 1
ATOM 1829 O O . SER A 1 229 ? -8.192 17.608 -3.618 1.00 88.38 229 SER A O 1
ATOM 1831 N N . GLU A 1 230 ? -8.361 18.225 -1.460 1.00 88.94 230 GLU A N 1
ATOM 1832 C CA . GLU A 1 230 ? -6.989 17.884 -1.070 1.00 88.94 230 GLU A CA 1
ATOM 1833 C C . GLU A 1 230 ? -6.770 16.361 -1.164 1.00 88.94 230 GLU A C 1
ATOM 1835 O O . GLU A 1 230 ? -5.809 15.951 -1.812 1.00 88.94 230 GLU A O 1
ATOM 1840 N N . GLU A 1 231 ? -7.706 15.536 -0.677 1.00 85.75 231 GLU A N 1
ATOM 1841 C CA . GLU A 1 231 ? -7.631 14.067 -0.798 1.00 85.75 231 GLU A CA 1
ATOM 1842 C C . GLU A 1 231 ? -7.627 13.587 -2.260 1.00 85.75 231 GLU A C 1
ATOM 1844 O O . GLU A 1 231 ? -6.789 12.790 -2.682 1.00 85.75 231 GLU A O 1
ATOM 1849 N N . LEU A 1 232 ? -8.523 14.126 -3.094 1.00 86.50 232 LEU A N 1
ATOM 1850 C CA . LEU A 1 232 ? -8.549 13.787 -4.522 1.00 86.50 232 LEU A CA 1
ATOM 1851 C C . LEU A 1 232 ? -7.316 14.290 -5.286 1.00 86.50 232 LEU A C 1
ATOM 1853 O O . LEU A 1 232 ? -6.978 13.725 -6.328 1.00 86.50 232 LEU A O 1
ATOM 1857 N N . GLU A 1 233 ? -6.687 15.381 -4.837 1.00 85.25 233 GLU A N 1
ATOM 1858 C CA . GLU A 1 233 ? -5.437 15.883 -5.414 1.00 85.25 233 GLU A CA 1
ATOM 1859 C C . GLU A 1 233 ? -4.261 14.971 -5.059 1.00 85.25 233 GLU A C 1
ATOM 1861 O O . GLU A 1 233 ? -3.425 14.749 -5.932 1.00 85.25 233 GLU A O 1
ATOM 1866 N N . LEU A 1 234 ? -4.216 14.413 -3.841 1.00 79.25 234 LEU A N 1
ATOM 1867 C CA . LEU A 1 234 ? -3.192 13.448 -3.423 1.00 79.25 234 LEU A CA 1
ATOM 1868 C C . LEU A 1 234 ? -3.214 12.197 -4.306 1.00 79.25 234 LEU A C 1
ATOM 1870 O O . LEU A 1 234 ? -2.190 11.847 -4.883 1.00 79.25 234 LEU A O 1
ATOM 1874 N N . LEU A 1 235 ? -4.393 11.616 -4.535 1.00 76.50 235 LEU A N 1
ATOM 1875 C CA . LEU A 1 235 ? -4.554 10.451 -5.417 1.00 76.50 235 LEU A CA 1
ATOM 1876 C C . LEU A 1 235 ? -4.150 10.715 -6.878 1.00 76.50 235 LEU A C 1
ATOM 1878 O O . LEU A 1 235 ? -3.859 9.783 -7.622 1.00 76.50 235 LEU A O 1
ATOM 1882 N N . GLN A 1 236 ? -4.148 11.979 -7.315 1.00 77.06 236 GLN A N 1
ATOM 1883 C CA . GLN A 1 236 ? -3.740 12.370 -8.669 1.00 77.06 236 GLN A CA 1
ATOM 1884 C C . GLN A 1 236 ? -2.231 12.566 -8.831 1.00 77.06 236 GLN A C 1
ATOM 1886 O O . GLN A 1 236 ? -1.782 12.762 -9.966 1.00 77.06 236 GLN A O 1
ATOM 1891 N N . ILE A 1 237 ? -1.460 12.587 -7.737 1.00 67.19 237 ILE A N 1
ATOM 1892 C CA . ILE A 1 237 ? -0.011 12.824 -7.789 1.00 67.19 237 ILE A CA 1
ATOM 1893 C C . ILE A 1 237 ? 0.676 11.687 -8.548 1.00 67.19 237 ILE A C 1
ATOM 1895 O O . ILE A 1 237 ? 1.464 11.966 -9.456 1.00 67.19 237 ILE A O 1
ATOM 1899 N N . ASP A 1 238 ? 0.313 10.446 -8.229 1.00 54.41 238 ASP A N 1
ATOM 1900 C CA . ASP A 1 238 ? 1.016 9.257 -8.713 1.00 54.41 238 ASP A CA 1
ATOM 1901 C C . ASP A 1 238 ? 0.290 8.570 -9.882 1.00 54.41 238 ASP A C 1
ATOM 1903 O O . ASP A 1 238 ? 0.937 8.093 -10.820 1.00 54.41 238 ASP A O 1
ATOM 1907 N N . SER A 1 239 ? -1.049 8.645 -9.944 1.00 69.31 239 SER A N 1
ATOM 1908 C CA . SER A 1 239 ? -1.832 8.082 -11.052 1.00 69.31 239 SER A CA 1
ATOM 1909 C C . SER A 1 239 ? -2.964 9.013 -11.518 1.00 69.31 239 SER A C 1
ATOM 1911 O O . SER A 1 239 ? -3.708 9.572 -10.714 1.00 69.31 239 SER A O 1
ATOM 1913 N N . PRO A 1 240 ? -3.154 9.215 -12.837 1.00 79.06 240 PRO A N 1
ATOM 1914 C CA . PRO A 1 240 ? -4.235 10.054 -13.339 1.00 79.06 240 PRO A CA 1
ATOM 1915 C C . PRO A 1 240 ? -5.602 9.448 -12.995 1.00 79.06 240 PRO A C 1
ATOM 1917 O O . PRO A 1 240 ? -5.964 8.385 -13.501 1.00 79.06 240 PRO A O 1
ATOM 1920 N N . LEU A 1 241 ? -6.392 10.177 -12.207 1.00 85.38 241 LEU A N 1
ATOM 1921 C CA . LEU A 1 241 ? -7.791 9.850 -11.944 1.00 85.38 241 LEU A CA 1
ATOM 1922 C C . LEU A 1 241 ? -8.682 10.285 -13.112 1.00 85.38 241 LEU A C 1
ATOM 1924 O O . LEU A 1 241 ? -8.753 11.465 -13.464 1.00 85.38 241 LEU A O 1
ATOM 1928 N N . GLY A 1 242 ? -9.387 9.331 -13.713 1.00 89.19 242 GLY A N 1
ATOM 1929 C CA . GLY A 1 242 ? -10.446 9.605 -14.679 1.00 89.19 242 GLY A CA 1
ATOM 1930 C C . GLY A 1 242 ? -11.833 9.365 -14.094 1.00 89.19 242 GLY A C 1
ATOM 1931 O O . GLY A 1 242 ? -12.003 8.576 -13.171 1.00 89.19 242 GLY A O 1
ATOM 1932 N N . GLU A 1 243 ? -12.842 10.058 -14.622 1.00 92.31 243 GLU A N 1
ATOM 1933 C CA . GLU A 1 243 ? -14.229 9.859 -14.191 1.00 92.31 243 GLU A CA 1
ATOM 1934 C C . GLU A 1 243 ? -14.734 8.467 -14.610 1.00 92.31 243 GLU A C 1
ATOM 1936 O O . GLU A 1 243 ? -14.567 8.035 -15.755 1.00 92.31 243 GLU A O 1
ATOM 1941 N N . ALA A 1 244 ? -15.412 7.779 -13.697 1.00 92.75 244 ALA A N 1
ATOM 1942 C CA . ALA A 1 244 ? -16.043 6.489 -13.940 1.00 92.75 244 ALA A CA 1
ATOM 1943 C C . ALA A 1 244 ? -17.560 6.563 -13.718 1.00 92.75 244 ALA A C 1
ATOM 1945 O O . ALA A 1 244 ? -18.105 7.519 -13.166 1.00 92.75 244 ALA A O 1
ATOM 1946 N N . THR A 1 245 ? -18.273 5.548 -14.203 1.00 92.38 245 THR A N 1
ATOM 1947 C CA . THR A 1 245 ? -19.725 5.439 -14.004 1.00 92.38 245 THR A CA 1
ATOM 1948 C C . THR A 1 245 ? -20.037 4.540 -12.806 1.00 92.38 245 THR A C 1
ATOM 1950 O O . THR A 1 245 ? -19.219 3.676 -12.483 1.00 92.38 245 THR A O 1
ATOM 1953 N N . PRO A 1 246 ? -21.223 4.669 -12.183 1.00 93.31 246 PRO A N 1
ATOM 1954 C CA . PRO A 1 246 ? -21.644 3.760 -11.115 1.00 93.31 246 PRO A CA 1
ATOM 1955 C C . PRO A 1 246 ? -21.588 2.285 -11.524 1.00 93.31 246 PRO A C 1
ATOM 1957 O O . PRO A 1 246 ? -21.119 1.460 -10.750 1.00 93.31 246 PRO A O 1
ATOM 1960 N N . ASP A 1 247 ? -21.972 1.967 -12.764 1.00 92.94 247 ASP A N 1
ATOM 1961 C CA . ASP A 1 247 ? -21.931 0.597 -13.287 1.00 92.94 247 ASP A CA 1
ATOM 1962 C C . ASP A 1 247 ? -20.495 0.040 -13.329 1.00 92.94 247 ASP A C 1
ATOM 1964 O O . ASP A 1 247 ? -20.284 -1.138 -13.053 1.00 92.94 247 ASP A O 1
ATOM 1968 N N . ILE A 1 248 ? -19.497 0.885 -13.632 1.00 93.44 248 ILE A N 1
ATOM 1969 C CA . ILE A 1 248 ? -18.077 0.495 -13.615 1.00 93.44 248 ILE A CA 1
ATOM 1970 C C . ILE A 1 248 ? -17.608 0.245 -12.180 1.00 93.44 248 ILE A C 1
ATOM 1972 O O . ILE A 1 248 ? -16.976 -0.777 -11.930 1.00 93.44 248 ILE A O 1
ATOM 1976 N N . ALA A 1 249 ? -17.930 1.141 -11.241 1.00 95.38 249 ALA A N 1
ATOM 1977 C CA . ALA A 1 249 ? -17.565 0.964 -9.835 1.00 95.38 249 ALA A CA 1
ATOM 1978 C C . ALA A 1 249 ? -18.163 -0.329 -9.260 1.00 95.38 249 ALA A C 1
ATOM 1980 O O . ALA A 1 249 ? -17.447 -1.125 -8.665 1.00 95.38 249 ALA A O 1
ATOM 1981 N N . ILE A 1 250 ? -19.449 -0.588 -9.514 1.00 96.06 250 ILE A N 1
ATOM 1982 C CA . ILE A 1 250 ? -20.130 -1.812 -9.067 1.00 96.06 250 ILE A CA 1
ATOM 1983 C C . ILE A 1 250 ? -19.492 -3.056 -9.694 1.00 96.06 250 ILE A C 1
ATOM 1985 O O . ILE A 1 250 ? -19.237 -4.023 -8.985 1.00 96.06 250 ILE A O 1
ATOM 1989 N N . ALA A 1 251 ? -19.183 -3.033 -10.995 1.00 95.62 251 ALA A N 1
ATOM 1990 C CA . ALA A 1 251 ? -18.513 -4.151 -11.659 1.00 95.62 251 ALA A CA 1
ATOM 1991 C C . ALA A 1 251 ? -17.133 -4.450 -11.047 1.00 95.62 251 ALA A C 1
ATOM 1993 O O . ALA A 1 251 ? -16.788 -5.612 -10.848 1.00 95.62 251 ALA A O 1
ATOM 1994 N N . LEU A 1 252 ? -16.356 -3.412 -10.721 1.00 95.75 252 LEU A N 1
ATOM 1995 C CA . LEU A 1 252 ? -15.046 -3.554 -10.081 1.00 95.75 252 LEU A CA 1
ATOM 1996 C C . LEU A 1 252 ? -15.158 -4.145 -8.670 1.00 95.75 252 LEU A C 1
ATOM 1998 O O . LEU A 1 252 ? -14.458 -5.110 -8.374 1.00 95.75 252 LEU A O 1
ATOM 2002 N N . LEU A 1 253 ? -16.066 -3.617 -7.844 1.00 96.94 253 LEU A N 1
ATOM 2003 C CA . LEU A 1 253 ? -16.306 -4.093 -6.477 1.00 96.94 253 LEU A CA 1
ATOM 2004 C C . LEU A 1 253 ? -16.833 -5.538 -6.454 1.00 96.94 253 LEU A C 1
ATOM 2006 O O . LEU A 1 253 ? -16.383 -6.346 -5.648 1.00 96.94 253 LEU A O 1
ATOM 2010 N N . ASN A 1 254 ? -17.749 -5.890 -7.362 1.00 96.50 254 ASN A N 1
ATOM 2011 C CA . ASN A 1 254 ? -18.306 -7.244 -7.455 1.00 96.50 254 ASN A CA 1
ATOM 2012 C C . ASN A 1 254 ? -17.276 -8.273 -7.923 1.00 96.50 254 ASN A C 1
ATOM 2014 O O . ASN A 1 254 ? -17.275 -9.401 -7.426 1.00 96.50 254 ASN A O 1
ATOM 2018 N N . ASN A 1 255 ? -16.405 -7.886 -8.860 1.00 95.75 255 ASN A N 1
ATOM 2019 C CA . ASN A 1 255 ? -15.308 -8.739 -9.300 1.00 95.75 255 ASN A CA 1
ATOM 2020 C C . ASN A 1 255 ? -14.284 -8.938 -8.181 1.00 95.75 255 ASN A C 1
ATOM 2022 O O . ASN A 1 255 ? -13.885 -10.067 -7.931 1.00 95.75 255 ASN A O 1
ATOM 2026 N N . ALA A 1 256 ? -13.907 -7.866 -7.478 1.00 95.75 256 ALA A N 1
ATOM 2027 C CA . ALA A 1 256 ? -12.970 -7.942 -6.361 1.00 95.75 256 ALA A CA 1
ATOM 2028 C C . ALA A 1 256 ? -13.494 -8.833 -5.225 1.00 95.75 256 ALA A C 1
ATOM 2030 O O . ALA A 1 256 ? -12.768 -9.684 -4.717 1.00 95.75 256 ALA A O 1
ATOM 2031 N N . LEU A 1 257 ? -14.784 -8.708 -4.904 1.00 95.75 257 LEU A N 1
ATOM 2032 C CA . LEU A 1 257 ? -15.452 -9.569 -3.932 1.00 95.75 257 LEU A CA 1
ATOM 2033 C C . LEU A 1 257 ? -15.463 -11.036 -4.384 1.00 95.75 257 LEU A C 1
ATOM 2035 O O . LEU A 1 257 ? -15.269 -11.933 -3.571 1.00 95.75 257 LEU A O 1
ATOM 2039 N N . ALA A 1 258 ? -15.682 -11.300 -5.676 1.00 94.94 258 ALA A N 1
ATOM 2040 C CA . ALA A 1 258 ? -15.619 -12.658 -6.206 1.00 94.94 258 ALA A CA 1
ATOM 2041 C C . ALA A 1 258 ? -14.207 -13.261 -6.099 1.00 94.94 258 ALA A C 1
ATOM 2043 O O . ALA A 1 258 ? -14.097 -14.423 -5.714 1.00 94.94 258 ALA A O 1
ATOM 2044 N N . SER A 1 259 ? -13.156 -12.483 -6.389 1.00 91.88 259 SER A N 1
ATOM 2045 C CA . SER A 1 259 ? -11.756 -12.929 -6.293 1.00 91.88 259 SER A CA 1
ATOM 2046 C C . SER A 1 259 ? -11.342 -13.297 -4.862 1.00 91.88 259 SER A C 1
ATOM 2048 O O . SER A 1 259 ? -10.718 -14.339 -4.656 1.00 91.88 259 SER A O 1
ATOM 2050 N N . GLN A 1 260 ? -11.733 -12.499 -3.863 1.00 90.94 260 GLN A N 1
ATOM 2051 C CA . GLN A 1 260 ? -11.431 -12.805 -2.457 1.00 90.94 260 GLN A CA 1
ATOM 2052 C C . GLN A 1 260 ? -12.131 -14.076 -1.978 1.00 90.94 260 GLN A C 1
ATOM 2054 O O . GLN A 1 260 ? -11.492 -14.963 -1.413 1.00 90.94 260 GLN A O 1
ATOM 2059 N N . LEU A 1 261 ? -13.422 -14.227 -2.293 1.00 92.19 261 LEU A N 1
ATOM 2060 C CA . LEU A 1 261 ? -14.164 -15.431 -1.915 1.00 92.19 261 LEU A CA 1
ATOM 2061 C C . LEU A 1 261 ? -13.651 -16.685 -2.635 1.00 92.19 261 LEU A C 1
ATOM 2063 O O . LEU A 1 261 ? -13.705 -17.774 -2.065 1.00 92.19 261 LEU A O 1
ATOM 2067 N N . GLU A 1 262 ? -13.135 -16.560 -3.865 1.00 91.44 262 GLU A N 1
ATOM 2068 C CA . GLU A 1 262 ? -12.451 -17.663 -4.557 1.00 91.44 262 GLU A CA 1
ATOM 2069 C C . GLU A 1 262 ? -11.169 -18.096 -3.823 1.00 91.44 262 GLU A C 1
ATOM 2071 O O . GLU A 1 262 ? -10.820 -19.278 -3.851 1.00 91.44 262 GLU A O 1
ATOM 2076 N N . SER A 1 263 ? -10.528 -17.170 -3.107 1.00 87.62 263 SER A N 1
ATOM 2077 C CA . SER A 1 263 ? -9.353 -17.413 -2.259 1.00 87.62 263 SER A CA 1
ATOM 2078 C C . SER A 1 263 ? -9.709 -17.831 -0.822 1.00 87.62 263 SER A C 1
ATOM 2080 O O . SER A 1 263 ? -8.821 -17.947 0.014 1.00 87.62 263 SER A O 1
ATOM 2082 N N . GLU A 1 264 ? -10.990 -18.106 -0.542 1.00 89.06 264 GLU A N 1
ATOM 2083 C CA . GLU A 1 264 ? -11.533 -18.421 0.791 1.00 89.06 264 GLU A CA 1
ATOM 2084 C C . GLU A 1 264 ? -11.353 -17.294 1.833 1.00 89.06 264 GLU A C 1
ATOM 2086 O O . GLU A 1 264 ? -11.412 -17.539 3.041 1.00 89.06 264 GLU A O 1
ATOM 2091 N N . GLU A 1 265 ? -11.212 -16.047 1.378 1.00 90.00 265 GLU A N 1
ATOM 2092 C CA . GLU A 1 265 ? -11.055 -14.866 2.230 1.00 90.00 265 GLU A CA 1
ATOM 2093 C C . GLU A 1 265 ? -12.299 -13.956 2.164 1.00 90.00 265 GLU A C 1
ATOM 2095 O O . GLU A 1 265 ? -12.872 -13.759 1.089 1.00 90.00 265 GLU A O 1
ATOM 2100 N N . PRO A 1 266 ? -12.774 -13.414 3.301 1.00 92.38 266 PRO A N 1
ATOM 2101 C CA . PRO A 1 266 ? -13.819 -12.390 3.308 1.00 92.38 266 PRO A CA 1
ATOM 2102 C C . PRO A 1 266 ? -13.270 -11.027 2.841 1.00 92.38 266 PRO A C 1
ATOM 2104 O O . PRO A 1 266 ? -12.059 -10.806 2.882 1.00 92.38 266 PRO A O 1
ATOM 2107 N N . PRO A 1 267 ? -14.137 -10.077 2.444 1.00 94.38 267 PRO A N 1
ATOM 2108 C CA . PRO A 1 267 ? -13.703 -8.719 2.150 1.00 94.38 267 PRO A CA 1
ATOM 2109 C C . PRO A 1 267 ? -13.356 -7.912 3.403 1.00 94.38 267 PRO A C 1
ATOM 2111 O O . PRO A 1 267 ? -13.851 -8.236 4.486 1.00 94.38 267 PRO A O 1
ATOM 2114 N N . PRO A 1 268 ? -12.590 -6.809 3.257 1.00 92.81 268 PRO A N 1
ATOM 2115 C CA . PRO A 1 268 ? -12.313 -5.894 4.356 1.00 92.81 268 PRO A CA 1
ATOM 2116 C C . PRO A 1 268 ? -13.604 -5.438 5.035 1.00 92.81 268 PRO A C 1
ATOM 2118 O O . PRO A 1 268 ? -14.574 -5.058 4.370 1.00 92.81 268 PRO A O 1
ATOM 2121 N N . ALA A 1 269 ? -13.620 -5.451 6.367 1.00 91.69 269 ALA A N 1
ATOM 2122 C CA . ALA A 1 269 ? -14.816 -5.142 7.143 1.00 91.69 269 ALA A CA 1
ATOM 2123 C C . ALA A 1 269 ? -15.354 -3.719 6.891 1.00 91.69 269 ALA A C 1
ATOM 2125 O O . ALA A 1 269 ? -16.569 -3.503 6.879 1.00 91.69 269 ALA A O 1
ATOM 2126 N N . SER A 1 270 ? -14.467 -2.769 6.587 1.00 90.06 270 SER A N 1
ATOM 2127 C CA . SER A 1 270 ? -14.785 -1.391 6.192 1.00 90.06 270 SER A CA 1
ATOM 2128 C C . SER A 1 270 ? -15.617 -1.286 4.902 1.00 90.06 270 SER A C 1
ATOM 2130 O O . SER A 1 270 ? -16.294 -0.278 4.679 1.00 90.06 270 SER A O 1
ATOM 2132 N N . LEU A 1 271 ? -15.703 -2.348 4.084 1.00 94.12 271 LEU A N 1
ATOM 2133 C CA . LEU A 1 271 ? -16.639 -2.415 2.954 1.00 94.12 271 LEU A CA 1
ATOM 2134 C C . LEU A 1 271 ? -18.104 -2.258 3.401 1.00 94.12 271 LEU A C 1
ATOM 2136 O O . LEU A 1 271 ? -18.933 -1.746 2.640 1.00 94.12 271 LEU A O 1
ATOM 2140 N N . ILE A 1 272 ? -18.437 -2.648 4.639 1.00 91.62 272 ILE A N 1
ATOM 2141 C CA . ILE A 1 272 ? -19.766 -2.435 5.230 1.00 91.62 272 ILE A CA 1
ATOM 2142 C C . ILE A 1 272 ? -20.117 -0.943 5.244 1.00 91.62 272 ILE A C 1
ATOM 2144 O O . ILE A 1 272 ? -21.250 -0.577 4.902 1.00 91.62 272 ILE A O 1
ATOM 2148 N N . ASP A 1 273 ? -19.165 -0.091 5.619 1.00 88.62 273 ASP A N 1
ATOM 2149 C CA . ASP A 1 273 ? -19.369 1.349 5.766 1.00 88.62 273 ASP A CA 1
ATOM 2150 C C . ASP A 1 273 ? -19.477 2.024 4.406 1.00 88.62 273 ASP A C 1
ATOM 2152 O O . ASP A 1 273 ? -20.458 2.731 4.163 1.00 88.62 273 ASP A O 1
ATOM 2156 N N . LEU A 1 274 ? -18.582 1.688 3.473 1.00 93.12 274 LEU A N 1
ATOM 2157 C CA . LEU A 1 274 ? -18.642 2.155 2.087 1.00 93.12 274 LEU A CA 1
ATOM 2158 C C . LEU A 1 274 ? -20.014 1.862 1.455 1.00 93.12 274 LEU A C 1
ATOM 2160 O O . LEU A 1 274 ? -20.695 2.755 0.937 1.00 93.12 274 LEU A O 1
ATOM 2164 N N . VAL A 1 275 ? -20.461 0.602 1.529 1.00 92.31 275 VAL A N 1
ATOM 2165 C CA . VAL A 1 275 ? -21.747 0.168 0.961 1.00 92.31 275 VAL A CA 1
ATOM 2166 C C . VAL A 1 275 ? -22.921 0.838 1.666 1.00 92.31 275 VAL A C 1
ATOM 2168 O O . VAL A 1 275 ? -23.946 1.131 1.037 1.00 92.31 275 VAL A O 1
ATOM 2171 N N . THR A 1 276 ? -22.775 1.103 2.964 1.00 88.06 276 THR A N 1
ATOM 2172 C CA . THR A 1 276 ? -23.795 1.776 3.757 1.00 88.06 276 THR A CA 1
ATOM 2173 C C . THR A 1 276 ? -23.952 3.239 3.358 1.00 88.06 276 THR A C 1
ATOM 2175 O O . THR A 1 276 ? -25.059 3.656 2.993 1.00 88.06 276 THR A O 1
ATOM 2178 N N . ILE A 1 277 ? -22.850 3.986 3.414 1.00 88.69 277 ILE A N 1
ATOM 2179 C CA . ILE A 1 277 ? -22.779 5.436 3.239 1.00 88.69 277 ILE A CA 1
ATOM 2180 C C . ILE A 1 277 ? -23.147 5.814 1.808 1.00 88.69 277 ILE A C 1
ATOM 2182 O O . ILE A 1 277 ? -23.985 6.691 1.612 1.00 88.69 277 ILE A O 1
ATOM 2186 N N . PHE A 1 278 ? -22.631 5.110 0.801 1.00 92.00 278 PHE A N 1
ATOM 2187 C CA . PHE A 1 278 ? -22.915 5.419 -0.608 1.00 92.00 278 PHE A CA 1
ATOM 2188 C C . PHE A 1 278 ? -24.174 4.739 -1.162 1.00 92.00 278 PHE A C 1
ATOM 2190 O O . PHE A 1 278 ? -24.422 4.759 -2.368 1.00 92.00 278 PHE A O 1
ATOM 2197 N N . ALA A 1 279 ? -24.997 4.159 -0.284 1.00 88.94 279 ALA A N 1
ATOM 2198 C CA . ALA A 1 279 ? -26.260 3.512 -0.628 1.00 88.94 279 ALA A CA 1
ATOM 2199 C C . ALA A 1 279 ? -26.132 2.420 -1.719 1.00 88.94 279 ALA A C 1
ATOM 2201 O O . ALA A 1 279 ? -26.983 2.289 -2.607 1.00 88.94 279 ALA A O 1
ATOM 2202 N N . LEU A 1 280 ? -25.061 1.621 -1.655 1.00 89.62 280 LEU A N 1
ATOM 2203 C CA . LEU A 1 280 ? -24.765 0.547 -2.613 1.00 89.62 280 LEU A CA 1
ATOM 2204 C C . LEU A 1 280 ? -25.381 -0.805 -2.202 1.00 89.62 280 LEU A C 1
ATOM 2206 O O . LEU A 1 280 ? -25.089 -1.842 -2.801 1.00 89.62 280 LEU A O 1
ATOM 2210 N N . GLN A 1 281 ? -26.251 -0.826 -1.185 1.00 84.88 281 GLN A N 1
ATOM 2211 C CA . GLN A 1 281 ? -26.835 -2.065 -0.668 1.00 84.88 281 GLN A CA 1
ATOM 2212 C C . GLN A 1 281 ? -27.626 -2.804 -1.758 1.00 84.88 281 GLN A C 1
ATOM 2214 O O . GLN A 1 281 ? -28.435 -2.218 -2.479 1.00 84.88 281 GLN A O 1
ATOM 2219 N N . GLY A 1 282 ? -27.415 -4.118 -1.853 1.00 85.25 282 GLY A N 1
ATOM 2220 C CA . GLY A 1 282 ? -28.063 -4.975 -2.850 1.00 85.25 282 GLY A CA 1
ATOM 2221 C C . GLY A 1 282 ? -27.515 -4.835 -4.275 1.00 85.25 282 GLY A C 1
ATOM 2222 O O . GLY A 1 282 ? -28.015 -5.517 -5.166 1.00 85.25 282 GLY A O 1
ATOM 2223 N N . GLN A 1 283 ? -26.515 -3.975 -4.492 1.00 91.38 283 GLN A N 1
ATOM 2224 C CA . GLN A 1 283 ? -25.759 -3.884 -5.747 1.00 91.38 283 GLN A CA 1
ATOM 2225 C C . GLN A 1 283 ? -24.410 -4.605 -5.642 1.00 91.38 283 GLN A C 1
ATOM 2227 O O . GLN A 1 283 ? -23.912 -5.095 -6.654 1.00 91.38 283 GLN A O 1
ATOM 2232 N N . ILE A 1 284 ? -23.863 -4.697 -4.422 1.00 94.44 284 ILE A N 1
ATOM 2233 C CA . ILE A 1 284 ? -22.594 -5.372 -4.147 1.00 94.44 284 ILE A CA 1
ATOM 2234 C C . ILE A 1 284 ? -22.819 -6.849 -3.820 1.00 94.44 284 ILE A C 1
ATOM 2236 O O . ILE A 1 284 ? -23.351 -7.188 -2.760 1.00 94.44 284 ILE A O 1
ATOM 2240 N N . ALA A 1 285 ? -22.433 -7.717 -4.750 1.00 92.62 285 ALA A N 1
ATOM 2241 C CA . ALA A 1 285 ? -22.527 -9.171 -4.650 1.00 92.62 285 ALA A CA 1
ATOM 2242 C C . ALA A 1 285 ? -21.408 -9.815 -5.484 1.00 92.62 285 ALA A C 1
ATOM 2244 O O . ALA A 1 285 ? -21.030 -9.244 -6.505 1.00 92.62 285 ALA A O 1
ATOM 2245 N N . PRO A 1 286 ? -20.886 -10.992 -5.096 1.00 94.56 286 PRO A N 1
ATOM 2246 C CA . PRO A 1 286 ? -19.787 -11.611 -5.828 1.00 94.56 286 PRO A CA 1
ATOM 2247 C C . PRO A 1 286 ? -20.223 -11.970 -7.253 1.00 94.56 286 PRO A C 1
ATOM 2249 O O . PRO A 1 286 ? -21.099 -12.814 -7.460 1.00 94.56 286 PRO A O 1
ATOM 2252 N N . GLU A 1 287 ? -19.603 -11.328 -8.241 1.00 95.38 287 GLU A N 1
ATOM 2253 C CA . GLU A 1 287 ? -19.833 -11.587 -9.662 1.00 95.38 287 GLU A CA 1
ATOM 2254 C C . GLU A 1 287 ? -18.486 -11.610 -10.400 1.00 95.38 287 GLU A C 1
ATOM 2256 O O . GLU A 1 287 ? -17.939 -10.547 -10.695 1.00 95.38 287 GLU A O 1
ATOM 2261 N N . PRO A 1 288 ? -17.930 -12.799 -10.711 1.00 93.88 288 PRO A N 1
ATOM 2262 C CA . PRO A 1 288 ? -16.650 -12.887 -11.399 1.00 93.88 288 PRO A CA 1
ATOM 2263 C C . PRO A 1 288 ? -16.780 -12.403 -12.847 1.00 93.88 288 PRO A C 1
ATOM 2265 O O . PRO A 1 288 ? -17.650 -12.850 -13.608 1.00 93.88 288 PRO A O 1
ATOM 2268 N N . ILE A 1 289 ? -15.873 -11.519 -13.252 1.00 94.06 289 ILE A N 1
ATOM 2269 C CA . ILE A 1 289 ? -15.800 -10.943 -14.590 1.00 94.06 289 ILE A CA 1
ATOM 2270 C C . ILE A 1 289 ? -14.565 -11.511 -15.274 1.00 94.06 289 ILE A C 1
ATOM 2272 O O . ILE A 1 289 ? -13.432 -11.185 -14.949 1.00 94.06 289 ILE A O 1
ATOM 2276 N N . SER A 1 290 ? -14.766 -12.353 -16.287 1.00 93.25 290 SER A N 1
ATOM 2277 C CA . SER A 1 290 ? -13.636 -12.793 -17.105 1.00 93.25 290 SER A CA 1
ATOM 2278 C C . SER A 1 290 ? -13.043 -11.626 -17.896 1.00 93.25 290 SER A C 1
ATOM 2280 O O . SER A 1 290 ? -13.756 -10.727 -18.347 1.00 93.25 290 SER A O 1
ATOM 2282 N N . THR A 1 291 ? -11.762 -11.727 -18.242 1.00 92.25 291 THR A N 1
ATOM 2283 C CA . THR A 1 291 ? -11.062 -10.769 -19.112 1.00 92.25 291 THR A CA 1
ATOM 2284 C C . THR A 1 291 ? -11.822 -10.413 -20.404 1.00 92.25 291 THR A C 1
ATOM 2286 O O . THR A 1 291 ? -11.713 -9.303 -20.920 1.00 92.25 291 THR A O 1
ATOM 2289 N N . ARG A 1 292 ? -12.615 -11.336 -20.971 1.00 92.69 292 ARG A N 1
ATOM 2290 C CA . ARG A 1 292 ? -13.451 -11.040 -22.152 1.00 92.69 292 ARG A CA 1
ATOM 2291 C C . ARG A 1 292 ? -14.681 -10.204 -21.818 1.00 92.69 292 ARG A C 1
ATOM 2293 O O . ARG A 1 292 ? -15.042 -9.352 -22.619 1.00 92.69 292 ARG A O 1
ATOM 2300 N N . GLN A 1 293 ? -15.304 -10.438 -20.669 1.00 94.69 293 GLN A N 1
ATOM 2301 C CA . GLN A 1 293 ? -16.444 -9.644 -20.213 1.00 94.69 293 GLN A CA 1
ATOM 2302 C C . GLN A 1 293 ? -16.022 -8.202 -19.902 1.00 94.69 293 GLN A C 1
ATOM 2304 O O . GLN A 1 293 ? -16.783 -7.289 -20.206 1.00 94.69 293 GLN A O 1
ATOM 2309 N N . TRP A 1 294 ? -14.789 -7.968 -19.431 1.00 94.75 294 TRP A N 1
ATOM 2310 C CA . TRP A 1 294 ? -14.244 -6.609 -19.300 1.00 94.75 294 TRP A CA 1
ATOM 2311 C C . TRP A 1 294 ? -14.256 -5.827 -20.618 1.00 94.75 294 TRP A C 1
ATOM 2313 O O . TRP A 1 294 ? -14.598 -4.645 -20.636 1.00 94.75 294 TRP A O 1
ATOM 2323 N N . LEU A 1 295 ? -13.955 -6.484 -21.744 1.00 94.19 295 LEU A N 1
ATOM 2324 C CA . LEU A 1 295 ? -14.065 -5.862 -23.066 1.00 94.19 295 LEU A CA 1
ATOM 2325 C C . LEU A 1 295 ? -15.521 -5.541 -23.438 1.00 94.19 295 LEU A C 1
ATOM 2327 O O . LEU A 1 295 ? -15.767 -4.496 -24.037 1.00 94.19 295 LEU A O 1
ATOM 2331 N N . ASP A 1 296 ? -16.472 -6.408 -23.086 1.00 93.12 296 ASP A N 1
ATOM 2332 C CA . ASP A 1 296 ? -17.898 -6.177 -23.346 1.00 93.12 296 ASP A CA 1
ATOM 2333 C C . ASP A 1 296 ? -18.445 -4.999 -22.514 1.00 93.12 296 ASP A C 1
ATOM 2335 O O . ASP A 1 296 ? -19.256 -4.221 -23.018 1.00 93.12 296 ASP A O 1
ATOM 2339 N N . ILE A 1 297 ? -17.963 -4.827 -21.275 1.00 92.88 297 ILE A N 1
ATOM 2340 C CA . ILE A 1 297 ? -18.263 -3.669 -20.411 1.00 92.88 297 ILE A CA 1
ATOM 2341 C C . ILE A 1 297 ? -17.659 -2.387 -21.002 1.00 92.88 297 ILE A C 1
ATOM 2343 O O . ILE A 1 297 ? -18.322 -1.353 -21.079 1.00 92.88 297 ILE A O 1
ATOM 2347 N N . LEU A 1 298 ? -16.406 -2.457 -21.458 1.00 92.50 298 LEU A N 1
ATOM 2348 C CA . LEU A 1 298 ? -15.669 -1.322 -22.010 1.00 92.50 298 LEU A CA 1
ATOM 2349 C C . LEU A 1 298 ? -16.195 -0.858 -23.382 1.00 92.50 298 LEU A C 1
ATOM 2351 O O . LEU A 1 298 ? -16.219 0.341 -23.667 1.00 92.50 298 LEU A O 1
ATOM 2355 N N . ASP A 1 299 ? -16.584 -1.782 -24.261 1.00 91.31 299 ASP A N 1
ATOM 2356 C CA . ASP A 1 299 ? -17.023 -1.496 -25.632 1.00 91.31 299 ASP A CA 1
ATOM 2357 C C . ASP A 1 299 ? -18.315 -2.251 -26.010 1.00 91.31 299 ASP A C 1
ATOM 2359 O O . ASP A 1 299 ? -18.322 -3.058 -26.948 1.00 91.31 299 ASP A O 1
ATOM 2363 N N . PRO A 1 300 ? -19.453 -1.950 -25.352 1.00 90.88 300 PRO A N 1
ATOM 2364 C CA . PRO A 1 300 ? -20.715 -2.672 -25.559 1.00 90.88 300 PRO A CA 1
ATOM 2365 C C . PRO A 1 300 ? -21.245 -2.552 -26.998 1.00 90.88 300 PRO A C 1
ATOM 2367 O O . PRO A 1 300 ? -21.909 -3.446 -27.527 1.00 90.88 300 PRO A O 1
ATOM 2370 N N . ASP A 1 301 ? -20.910 -1.452 -27.676 1.00 90.88 301 ASP A N 1
ATOM 2371 C CA . ASP A 1 301 ? -21.286 -1.178 -29.065 1.00 90.88 301 ASP A CA 1
ATOM 2372 C C . ASP A 1 301 ? -20.358 -1.856 -30.094 1.00 90.88 301 ASP A C 1
ATOM 2374 O O . ASP A 1 301 ? -20.568 -1.706 -31.303 1.00 90.88 301 ASP A O 1
ATOM 2378 N N . ASN A 1 302 ? -19.318 -2.575 -29.650 1.00 90.81 302 ASN A N 1
ATOM 2379 C CA . ASN A 1 302 ? -18.293 -3.181 -30.504 1.00 90.81 302 ASN A CA 1
ATOM 2380 C C . ASN A 1 302 ? -17.638 -2.171 -31.478 1.00 90.81 302 ASN A C 1
ATOM 2382 O O . ASN A 1 302 ? -17.349 -2.478 -32.647 1.00 90.81 302 ASN A O 1
ATOM 2386 N N . LYS A 1 303 ? -17.400 -0.934 -31.022 1.00 90.94 303 LYS A N 1
ATOM 2387 C CA . LYS A 1 303 ? -16.766 0.137 -31.808 1.00 90.94 303 LYS A CA 1
ATOM 2388 C C . LYS A 1 303 ? -15.385 -0.282 -32.284 1.00 90.94 303 LYS A C 1
ATOM 2390 O O . LYS A 1 303 ? -15.055 -0.034 -33.447 1.00 90.94 303 LYS A O 1
ATOM 2395 N N . LEU A 1 304 ? -14.597 -0.943 -31.443 1.00 91.31 304 LEU A N 1
ATOM 2396 C CA . LEU A 1 304 ? -13.258 -1.424 -31.764 1.00 91.31 304 LEU A CA 1
ATOM 2397 C C . LEU A 1 304 ? -13.288 -2.459 -32.901 1.00 91.31 304 LEU A C 1
ATOM 2399 O O . LEU A 1 304 ? -12.469 -2.405 -33.830 1.00 91.31 304 LEU A O 1
ATOM 2403 N N . GLU A 1 305 ? -14.279 -3.350 -32.893 1.00 89.00 305 GLU A N 1
ATOM 2404 C CA . GLU A 1 305 ? -14.453 -4.372 -33.929 1.00 89.00 305 GLU A CA 1
ATOM 2405 C C . GLU A 1 305 ? -14.897 -3.767 -35.266 1.00 89.00 305 GLU A C 1
ATOM 2407 O O . GLU A 1 305 ? -14.444 -4.194 -36.335 1.00 89.00 305 GLU A O 1
ATOM 2412 N N . SER A 1 306 ? -15.690 -2.693 -35.209 1.00 91.62 306 SER A N 1
ATOM 2413 C CA . SER A 1 306 ? -16.134 -1.939 -36.386 1.00 91.62 306 SER A CA 1
ATOM 2414 C C . SER A 1 306 ? -15.002 -1.189 -37.114 1.00 91.62 306 SER A C 1
ATOM 2416 O O . SER A 1 306 ? -15.144 -0.813 -38.284 1.00 91.62 306 SER A O 1
ATOM 2418 N N . LEU A 1 307 ? -13.854 -0.970 -36.458 1.00 93.88 307 LEU A N 1
ATOM 2419 C CA . LEU A 1 307 ? -12.715 -0.285 -37.064 1.00 93.88 307 LEU A CA 1
ATOM 2420 C C . LEU A 1 307 ? -12.037 -1.130 -38.151 1.00 93.88 307 LEU A C 1
ATOM 2422 O O . LEU A 1 307 ? -11.925 -2.348 -38.088 1.00 93.88 307 LEU A O 1
ATOM 2426 N N . THR A 1 308 ? -11.472 -0.463 -39.160 1.00 94.81 308 THR A N 1
ATOM 2427 C CA . THR A 1 308 ? -10.621 -1.155 -40.142 1.00 94.81 308 THR A CA 1
ATOM 2428 C C . THR A 1 308 ? -9.361 -1.727 -39.467 1.00 94.81 308 THR A C 1
ATOM 2430 O O . THR A 1 308 ? -8.827 -1.067 -38.567 1.00 94.81 308 THR A O 1
ATOM 2433 N N . PRO A 1 309 ? -8.777 -2.837 -39.963 1.00 93.19 309 PRO A N 1
ATOM 2434 C CA . PRO A 1 309 ? -7.529 -3.388 -39.421 1.00 93.19 309 PRO A CA 1
ATOM 2435 C C . PRO A 1 309 ? -6.379 -2.371 -39.357 1.00 93.19 309 PRO A C 1
ATOM 2437 O O . PRO A 1 309 ? -5.582 -2.384 -38.426 1.00 93.19 309 PRO A O 1
ATOM 2440 N N . GLN A 1 310 ? -6.319 -1.440 -40.317 1.00 93.62 310 GLN A N 1
ATOM 2441 C CA . GLN A 1 310 ? -5.318 -0.369 -40.338 1.00 93.62 310 GLN A CA 1
ATOM 2442 C C . GLN A 1 310 ? -5.489 0.621 -39.181 1.00 93.62 310 GLN A C 1
ATOM 2444 O O . GLN A 1 310 ? -4.494 1.062 -38.618 1.00 93.62 310 GLN A O 1
ATOM 2449 N N . LYS A 1 311 ? -6.730 0.981 -38.829 1.00 94.25 311 LYS A N 1
ATOM 2450 C CA . LYS A 1 311 ? -7.014 1.864 -37.687 1.00 94.25 311 LYS A CA 1
ATOM 2451 C C . LYS A 1 311 ? -6.697 1.168 -36.364 1.00 94.25 311 LYS A C 1
ATOM 2453 O O . LYS A 1 311 ? -5.966 1.744 -35.571 1.00 94.25 311 LYS A O 1
ATOM 2458 N N . ARG A 1 312 ? -7.124 -0.090 -36.184 1.00 95.38 312 ARG A N 1
ATOM 2459 C CA . ARG A 1 312 ? -6.741 -0.900 -35.009 1.00 95.38 312 ARG A CA 1
ATOM 2460 C C . ARG A 1 312 ? -5.225 -1.033 -34.869 1.00 95.38 312 ARG A C 1
ATOM 2462 O O . ARG A 1 312 ? -4.685 -0.872 -33.786 1.00 95.38 312 ARG A O 1
ATOM 2469 N N . GLY A 1 313 ? -4.522 -1.257 -35.980 1.00 95.38 313 GLY A N 1
ATOM 2470 C CA . GLY A 1 313 ? -3.060 -1.296 -35.993 1.00 95.38 313 GLY A CA 1
ATOM 2471 C C . GLY A 1 313 ? -2.410 0.013 -35.535 1.00 95.38 313 GLY A C 1
ATOM 2472 O O . GLY A 1 313 ? -1.409 -0.040 -34.832 1.00 95.38 313 GLY A O 1
ATOM 2473 N N . ARG A 1 314 ? -2.979 1.175 -35.891 1.00 96.44 314 ARG A N 1
ATOM 2474 C CA . ARG A 1 314 ? -2.492 2.481 -35.412 1.00 96.44 314 ARG A CA 1
ATOM 2475 C C . ARG A 1 314 ? -2.732 2.672 -33.918 1.00 96.44 314 ARG A C 1
ATOM 2477 O O . ARG A 1 314 ? -1.812 3.127 -33.257 1.00 96.44 314 ARG A O 1
ATOM 2484 N N . LEU A 1 315 ? -3.914 2.299 -33.422 1.00 97.38 315 LEU A N 1
ATOM 2485 C CA . LEU A 1 315 ? -4.247 2.349 -31.993 1.00 97.38 315 LEU A CA 1
ATOM 2486 C C . LEU A 1 315 ? -3.278 1.496 -31.165 1.00 97.38 315 LEU A C 1
ATOM 2488 O O . LEU A 1 315 ? -2.740 1.975 -30.180 1.00 97.38 315 LEU A O 1
ATOM 2492 N N . ILE A 1 316 ? -2.962 0.280 -31.621 1.00 97.81 316 ILE A N 1
ATOM 2493 C CA . ILE A 1 316 ? -1.981 -0.593 -30.949 1.00 97.81 316 ILE A CA 1
ATOM 2494 C C . ILE A 1 316 ? -0.578 0.021 -30.976 1.00 97.81 316 ILE A C 1
ATOM 2496 O O . ILE A 1 316 ? 0.137 -0.029 -29.988 1.00 97.81 316 ILE A O 1
ATOM 2500 N N . ASN A 1 317 ? -0.172 0.641 -32.087 1.00 96.19 317 ASN A N 1
ATOM 2501 C CA . ASN A 1 317 ? 1.158 1.246 -32.186 1.00 96.19 317 ASN A CA 1
ATOM 2502 C C . ASN A 1 317 ? 1.337 2.498 -31.308 1.00 96.19 317 ASN A C 1
ATOM 2504 O O . ASN A 1 317 ? 2.475 2.905 -31.084 1.00 96.19 317 ASN A O 1
ATOM 2508 N N . GLN A 1 318 ? 0.253 3.123 -30.835 1.00 95.75 318 GLN A N 1
ATOM 2509 C CA . GLN A 1 318 ? 0.338 4.240 -29.887 1.00 95.75 318 GLN A CA 1
ATOM 2510 C C . GLN A 1 318 ? 0.868 3.798 -28.518 1.00 95.75 318 GLN A C 1
ATOM 2512 O O . GLN A 1 318 ? 1.434 4.631 -27.817 1.00 95.75 318 GLN A O 1
ATOM 2517 N N . SER A 1 319 ? 0.795 2.501 -28.191 1.00 96.94 319 SER A N 1
ATOM 2518 C CA . SER A 1 319 ? 1.301 1.963 -26.924 1.00 96.94 319 SER A CA 1
ATOM 2519 C C . SER A 1 319 ? 2.800 2.182 -26.712 1.00 96.94 319 SER A C 1
ATOM 2521 O O . SER A 1 319 ? 3.273 2.129 -25.588 1.00 96.94 319 SER A O 1
ATOM 2523 N N . ALA A 1 320 ? 3.556 2.474 -27.776 1.00 94.44 320 ALA A N 1
ATOM 2524 C CA . ALA A 1 320 ? 4.972 2.836 -27.692 1.00 94.44 320 ALA A CA 1
ATOM 2525 C C . ALA A 1 320 ? 5.230 4.166 -26.959 1.00 94.44 320 ALA A C 1
ATOM 2527 O O . ALA A 1 320 ? 6.379 4.500 -26.696 1.00 94.44 320 ALA A O 1
ATOM 2528 N N . LYS A 1 321 ? 4.185 4.972 -26.740 1.00 92.44 321 LYS A N 1
ATOM 2529 C CA . LYS A 1 321 ? 4.267 6.332 -26.195 1.00 92.44 321 LYS A CA 1
ATOM 2530 C C . LYS A 1 321 ? 3.359 6.539 -24.988 1.00 92.44 321 LYS A C 1
ATOM 2532 O O . LYS A 1 321 ? 3.159 7.680 -24.594 1.00 92.44 321 LYS A O 1
ATOM 2537 N N . TRP A 1 322 ? 2.773 5.475 -24.436 1.00 92.88 322 TRP A N 1
ATOM 2538 C CA . TRP A 1 322 ? 1.874 5.614 -23.291 1.00 92.88 322 TRP A CA 1
ATOM 2539 C C . TRP A 1 322 ? 2.578 6.253 -22.099 1.00 92.88 322 TRP A C 1
ATOM 2541 O O . TRP A 1 322 ? 2.047 7.225 -21.589 1.00 92.88 322 TRP A O 1
ATOM 2551 N N . ALA A 1 323 ? 3.800 5.828 -21.776 1.00 87.56 323 ALA A N 1
ATOM 2552 C CA . ALA A 1 323 ? 4.650 6.429 -20.747 1.00 87.56 323 ALA A CA 1
ATOM 2553 C C . ALA A 1 323 ? 4.861 7.949 -20.890 1.00 87.56 323 ALA A C 1
ATOM 2555 O O . ALA A 1 323 ? 4.844 8.684 -19.910 1.00 87.56 323 ALA A O 1
ATOM 2556 N N . GLU A 1 324 ? 4.975 8.462 -22.126 1.00 89.12 324 GLU A N 1
ATOM 2557 C CA . GLU A 1 324 ? 5.106 9.912 -22.367 1.00 89.12 324 GLU A CA 1
ATOM 2558 C C . GLU A 1 324 ? 3.857 10.690 -21.910 1.00 89.12 324 GLU A C 1
ATOM 2560 O O . GLU A 1 324 ? 3.936 11.888 -21.637 1.00 89.12 324 GLU A O 1
ATOM 2565 N N . GLN A 1 325 ? 2.695 10.031 -21.904 1.00 85.88 325 GLN A N 1
ATOM 2566 C CA . GLN A 1 325 ? 1.400 10.614 -21.560 1.00 85.88 325 GLN A CA 1
ATOM 2567 C C . GLN A 1 325 ? 0.935 10.232 -20.147 1.00 85.88 325 GLN A C 1
ATOM 2569 O O . GLN A 1 325 ? 0.230 11.012 -19.511 1.00 85.88 325 GLN A O 1
ATOM 2574 N N . PHE A 1 326 ? 1.322 9.049 -19.683 1.00 88.31 326 PHE A N 1
ATOM 2575 C CA . PHE A 1 326 ? 0.905 8.416 -18.442 1.00 88.31 326 PHE A CA 1
ATOM 2576 C C . PHE A 1 326 ? 2.154 7.831 -17.773 1.00 88.31 326 PHE A C 1
ATOM 2578 O O . PHE A 1 326 ? 2.479 6.674 -18.039 1.00 88.31 326 PHE A O 1
ATOM 2585 N N . PRO A 1 327 ? 2.869 8.615 -16.944 1.00 84.69 327 PRO A N 1
ATOM 2586 C CA . PRO A 1 327 ? 4.097 8.164 -16.286 1.00 84.69 327 PRO A CA 1
ATOM 2587 C C . PRO A 1 327 ? 3.925 6.864 -15.495 1.00 84.69 327 PRO A C 1
ATOM 2589 O O . PRO A 1 327 ? 4.829 6.043 -15.492 1.00 84.69 327 PRO A O 1
ATOM 2592 N N . ILE A 1 328 ? 2.734 6.615 -14.938 1.00 82.81 328 ILE A N 1
ATOM 2593 C CA . ILE A 1 328 ? 2.401 5.360 -14.249 1.00 82.81 328 ILE A CA 1
ATOM 2594 C C . ILE A 1 328 ? 2.575 4.105 -15.125 1.00 82.81 328 ILE A C 1
ATOM 2596 O O . ILE A 1 328 ? 2.768 3.013 -14.623 1.00 82.81 328 ILE A O 1
ATOM 2600 N N . VAL A 1 329 ? 2.557 4.228 -16.455 1.00 88.25 329 VAL A N 1
ATOM 2601 C CA . VAL A 1 329 ? 2.812 3.090 -17.355 1.00 88.25 329 VAL A CA 1
ATOM 2602 C C . VAL A 1 329 ? 4.293 2.681 -17.360 1.00 88.25 329 VAL A C 1
ATOM 2604 O O . VAL A 1 329 ? 4.597 1.547 -17.723 1.00 88.25 329 VAL A O 1
ATOM 2607 N N . ASP A 1 330 ? 5.221 3.556 -16.949 1.00 83.88 330 ASP A N 1
ATOM 2608 C CA . ASP A 1 330 ? 6.636 3.183 -16.779 1.00 83.88 330 ASP A CA 1
ATOM 2609 C C . ASP A 1 330 ? 6.850 2.243 -15.586 1.00 83.88 330 ASP A C 1
ATOM 2611 O O . ASP A 1 330 ? 7.858 1.539 -15.556 1.00 83.88 330 ASP A O 1
ATOM 2615 N N . THR A 1 331 ? 5.892 2.161 -14.655 1.00 83.25 331 THR A N 1
ATOM 2616 C CA . THR A 1 331 ? 5.947 1.195 -13.551 1.00 83.25 331 THR A CA 1
ATOM 2617 C C . THR A 1 331 ? 5.483 -0.199 -13.978 1.00 83.25 331 THR A C 1
ATOM 2619 O O . THR A 1 331 ? 5.583 -1.131 -13.199 1.00 83.25 331 THR A O 1
ATOM 2622 N N . TRP A 1 332 ? 5.008 -0.405 -15.214 1.00 90.50 332 TRP A N 1
ATOM 2623 C CA . TRP A 1 332 ? 4.490 -1.705 -15.656 1.00 90.50 332 TRP A CA 1
ATOM 2624 C C . TRP A 1 332 ? 5.595 -2.750 -15.885 1.00 90.50 332 TRP A C 1
ATOM 2626 O O . TRP A 1 332 ? 6.274 -2.741 -16.917 1.00 90.50 332 TRP A O 1
ATOM 2636 N N . PHE A 1 333 ? 5.693 -3.723 -14.977 1.00 89.75 333 PHE A N 1
ATOM 2637 C CA . PHE A 1 333 ? 6.503 -4.937 -15.109 1.00 89.75 333 PHE A CA 1
ATOM 2638 C C . PHE A 1 333 ? 5.714 -6.182 -14.676 1.00 89.75 333 PHE A C 1
ATOM 2640 O O . PHE A 1 333 ? 4.609 -6.077 -14.159 1.00 89.75 333 PHE A O 1
ATOM 2647 N N . ASP A 1 334 ? 6.230 -7.375 -14.979 1.00 88.19 334 ASP A N 1
ATOM 2648 C CA . ASP A 1 334 ? 5.586 -8.639 -14.614 1.00 88.19 334 ASP A CA 1
ATOM 2649 C C . ASP A 1 334 ? 6.220 -9.221 -13.347 1.00 88.19 334 ASP A C 1
ATOM 2651 O O . ASP A 1 334 ? 7.206 -9.956 -13.423 1.00 88.19 334 ASP A O 1
ATOM 2655 N N . ASP A 1 335 ? 5.641 -8.894 -12.192 1.00 76.00 335 ASP A N 1
ATOM 2656 C CA . ASP A 1 335 ? 6.084 -9.390 -10.885 1.00 76.00 335 ASP A CA 1
ATOM 2657 C C . ASP A 1 335 ? 5.489 -10.758 -10.545 1.00 76.00 335 ASP A C 1
ATOM 2659 O O . ASP A 1 335 ? 4.709 -10.943 -9.615 1.00 76.00 335 ASP A O 1
ATOM 2663 N N . ASN A 1 336 ? 5.777 -11.737 -11.396 1.00 80.88 336 ASN A N 1
ATOM 2664 C CA . ASN A 1 336 ? 5.331 -13.102 -11.178 1.00 80.88 336 ASN A CA 1
ATOM 2665 C C . ASN A 1 336 ? 6.522 -13.974 -10.713 1.00 80.88 336 ASN A C 1
ATOM 2667 O O . ASN A 1 336 ? 7.558 -13.993 -11.394 1.00 80.88 336 ASN A O 1
ATOM 2671 N N . PRO A 1 337 ? 6.384 -14.784 -9.640 1.00 82.69 337 PRO A N 1
ATOM 2672 C CA . PRO A 1 337 ? 7.373 -15.794 -9.244 1.00 82.69 337 PRO A CA 1
ATOM 2673 C C . PRO A 1 337 ? 7.873 -16.700 -10.388 1.00 82.69 337 PRO A C 1
ATOM 2675 O O . PRO A 1 337 ? 9.048 -17.092 -10.432 1.00 82.69 337 PRO A O 1
ATOM 2678 N N . GLU A 1 338 ? 7.014 -17.031 -11.355 1.00 87.19 338 GLU A N 1
ATOM 2679 C CA . GLU A 1 338 ? 7.387 -17.755 -12.571 1.00 87.19 338 GLU A CA 1
ATOM 2680 C C . GLU A 1 338 ? 8.305 -16.938 -13.489 1.00 87.19 338 GLU A C 1
ATOM 2682 O O . GLU A 1 338 ? 9.269 -17.493 -14.030 1.00 87.19 338 GLU A O 1
ATOM 2687 N N . SER A 1 339 ? 8.053 -15.636 -13.641 1.00 87.69 339 SER A N 1
ATOM 2688 C CA . SER A 1 339 ? 8.920 -14.719 -14.386 1.00 87.69 339 SER A CA 1
ATOM 2689 C C . SER A 1 339 ? 10.306 -14.649 -13.749 1.00 87.69 339 SER A C 1
ATOM 2691 O O . SER A 1 339 ? 11.299 -14.886 -14.446 1.00 87.69 339 SER A O 1
ATOM 2693 N N . ALA A 1 340 ? 10.386 -14.479 -12.426 1.00 84.69 340 ALA A N 1
ATOM 2694 C CA . ALA A 1 340 ? 11.650 -14.506 -11.688 1.00 84.69 340 ALA A CA 1
ATOM 2695 C C . ALA A 1 340 ? 12.405 -15.837 -11.882 1.00 84.69 340 ALA A C 1
ATOM 2697 O O . ALA A 1 340 ? 13.590 -15.867 -12.232 1.00 84.69 340 ALA A O 1
ATOM 2698 N N . SER A 1 341 ? 11.691 -16.962 -11.769 1.00 88.19 341 SER A N 1
ATOM 2699 C CA . SER A 1 341 ? 12.248 -18.306 -11.975 1.00 88.19 341 SER A CA 1
ATOM 2700 C C . SER A 1 341 ? 12.811 -18.509 -13.389 1.00 88.19 341 SER A C 1
ATOM 2702 O O . SER A 1 341 ? 13.840 -19.167 -13.575 1.00 88.19 341 SER A O 1
ATOM 2704 N N . ILE A 1 342 ? 12.157 -17.951 -14.413 1.00 88.50 342 ILE A N 1
ATOM 2705 C CA . ILE A 1 342 ? 12.625 -18.011 -15.804 1.00 88.50 342 ILE A CA 1
ATOM 2706 C C . ILE A 1 342 ? 13.901 -17.188 -15.991 1.00 88.50 342 ILE A C 1
ATOM 2708 O O . ILE A 1 342 ? 14.810 -17.632 -16.701 1.00 88.50 342 ILE A O 1
ATOM 2712 N N . ILE A 1 343 ? 13.982 -16.011 -15.373 1.00 86.88 343 ILE A N 1
ATOM 2713 C CA . ILE A 1 343 ? 15.147 -15.126 -15.467 1.00 86.88 343 ILE A CA 1
ATOM 2714 C C . ILE A 1 343 ? 16.364 -15.779 -14.790 1.00 86.88 343 ILE A C 1
ATOM 2716 O O . ILE A 1 343 ? 17.452 -15.828 -15.381 1.00 86.88 343 ILE A O 1
ATOM 2720 N N . ASP A 1 344 ? 16.165 -16.377 -13.614 1.00 87.06 344 ASP A N 1
ATOM 2721 C CA . ASP A 1 344 ? 17.200 -17.104 -12.868 1.00 87.06 344 ASP A CA 1
ATOM 2722 C C . ASP A 1 344 ? 17.697 -18.357 -13.602 1.00 87.06 344 ASP A C 1
ATOM 2724 O O . ASP A 1 344 ? 18.891 -18.674 -13.584 1.00 87.06 344 ASP A O 1
ATOM 2728 N N . ALA A 1 345 ? 16.812 -19.056 -14.321 1.00 89.69 345 ALA A N 1
ATOM 2729 C CA . ALA A 1 345 ? 17.142 -20.304 -15.011 1.00 89.69 345 ALA A CA 1
ATOM 2730 C C . ALA A 1 345 ? 18.175 -20.152 -16.147 1.00 89.69 345 ALA A C 1
ATOM 2732 O O . ALA A 1 345 ? 18.722 -21.153 -16.633 1.00 89.69 345 ALA A O 1
ATOM 2733 N N . TYR A 1 346 ? 18.454 -18.929 -16.613 1.00 84.12 346 TYR A N 1
ATOM 2734 C CA . TYR A 1 346 ? 19.335 -18.693 -17.754 1.00 84.12 346 TYR A CA 1
ATOM 2735 C C . TYR A 1 346 ? 20.371 -17.604 -17.485 1.00 84.12 346 TYR A C 1
ATOM 2737 O O . TYR A 1 346 ? 20.033 -16.460 -17.244 1.00 84.12 346 TYR A O 1
ATOM 2745 N N . SER A 1 347 ? 21.656 -17.911 -17.678 1.00 75.81 347 SER A N 1
ATOM 2746 C CA . SER A 1 347 ? 22.740 -16.919 -17.542 1.00 75.81 347 SER A CA 1
ATOM 2747 C C . SER A 1 347 ? 22.924 -16.012 -18.772 1.00 75.81 347 SER A C 1
ATOM 2749 O O . SER A 1 347 ? 23.717 -15.080 -18.740 1.00 75.81 347 SER A O 1
ATOM 2751 N N . SER A 1 348 ? 22.269 -16.311 -19.902 1.00 83.62 348 SER A N 1
ATOM 2752 C CA . SER A 1 348 ? 22.411 -15.532 -21.142 1.00 83.62 348 SER A CA 1
ATOM 2753 C C . SER A 1 348 ? 21.300 -14.481 -21.246 1.00 83.62 348 SER A C 1
ATOM 2755 O O . SER A 1 348 ? 20.141 -14.893 -21.328 1.00 83.62 348 SER A O 1
ATOM 2757 N N . PRO A 1 349 ? 21.619 -13.175 -21.369 1.00 81.69 349 PRO A N 1
ATOM 2758 C CA . PRO A 1 349 ? 20.610 -12.111 -21.472 1.00 81.69 349 PRO A CA 1
ATOM 2759 C C . PRO A 1 349 ? 19.614 -12.334 -22.617 1.00 81.69 349 PRO A C 1
ATOM 2761 O O . PRO A 1 349 ? 18.406 -12.331 -22.416 1.00 81.69 349 PRO A O 1
ATOM 2764 N N . ASN A 1 350 ? 20.114 -12.692 -23.805 1.00 83.56 350 ASN A N 1
ATOM 2765 C CA . ASN A 1 350 ? 19.267 -12.992 -24.967 1.00 83.56 350 ASN A CA 1
ATOM 2766 C C . ASN A 1 350 ? 18.326 -14.186 -24.739 1.00 83.56 350 ASN A C 1
ATOM 2768 O O . ASN A 1 350 ? 17.286 -14.289 -25.387 1.00 83.56 350 ASN A O 1
ATOM 2772 N N . LYS A 1 351 ? 18.723 -15.137 -23.884 1.00 86.38 351 LYS A N 1
ATOM 2773 C CA . LYS A 1 351 ? 17.909 -16.312 -23.568 1.00 86.38 351 LYS A CA 1
ATOM 2774 C C . LYS A 1 351 ? 16.879 -16.001 -22.480 1.00 86.38 351 LYS A C 1
ATOM 2776 O O . LYS A 1 351 ? 15.755 -16.467 -22.625 1.00 86.38 351 LYS A O 1
ATOM 2781 N N . ARG A 1 352 ? 17.237 -15.189 -21.472 1.00 88.62 352 ARG A N 1
ATOM 2782 C CA . ARG A 1 352 ? 16.301 -14.625 -20.481 1.00 88.62 352 ARG A CA 1
ATOM 2783 C C . ARG A 1 352 ? 15.172 -13.886 -21.185 1.00 88.62 352 ARG A C 1
ATOM 2785 O O . ARG A 1 352 ? 14.022 -14.279 -21.058 1.00 88.62 352 ARG A O 1
ATOM 2792 N N . GLU A 1 353 ? 15.522 -12.921 -22.036 1.00 91.38 353 GLU A N 1
ATOM 2793 C CA . GLU A 1 353 ? 14.550 -12.132 -22.798 1.00 91.38 353 GLU A CA 1
ATOM 2794 C C . GLU A 1 353 ? 13.636 -13.025 -23.660 1.00 91.38 353 GLU A C 1
ATOM 2796 O O . GLU A 1 353 ? 12.421 -12.837 -23.701 1.00 91.38 353 GLU A O 1
ATOM 2801 N N . LEU A 1 354 ? 14.205 -14.017 -24.358 1.00 91.12 354 LEU A N 1
ATOM 2802 C CA . LEU A 1 354 ? 13.439 -14.918 -25.221 1.00 91.12 354 LEU A CA 1
ATOM 2803 C C . LEU A 1 354 ? 12.423 -15.761 -24.438 1.00 91.12 354 LEU A C 1
ATOM 2805 O O . LEU A 1 354 ? 11.286 -15.904 -24.889 1.00 91.12 354 LEU A O 1
ATOM 2809 N N . GLU A 1 355 ? 12.842 -16.356 -23.322 1.00 91.56 355 GLU A N 1
ATOM 2810 C CA . GLU A 1 355 ? 11.992 -17.248 -22.529 1.00 91.56 355 GLU A CA 1
ATOM 2811 C C . GLU A 1 355 ? 10.973 -16.470 -21.699 1.00 91.56 355 GLU A C 1
ATOM 2813 O O . GLU A 1 355 ? 9.815 -16.878 -21.652 1.00 91.56 355 GLU A O 1
ATOM 2818 N N . LEU A 1 356 ? 11.347 -15.308 -21.160 1.00 91.69 356 LEU A N 1
ATOM 2819 C CA . LEU A 1 356 ? 10.416 -14.405 -20.488 1.00 91.69 356 LEU A CA 1
ATOM 2820 C C . LEU A 1 356 ? 9.338 -13.918 -21.462 1.00 91.69 356 LEU A C 1
ATOM 2822 O O . LEU A 1 356 ? 8.147 -14.046 -21.196 1.00 91.69 356 LEU A O 1
ATOM 2826 N N . ARG A 1 357 ? 9.724 -13.497 -22.674 1.00 93.62 357 ARG A N 1
ATOM 2827 C CA . ARG A 1 357 ? 8.751 -13.139 -23.718 1.00 93.62 357 ARG A CA 1
ATOM 2828 C C . ARG A 1 357 ? 7.834 -14.311 -24.082 1.00 93.62 357 ARG A C 1
ATOM 2830 O O . ARG A 1 357 ? 6.681 -14.082 -24.429 1.00 93.62 357 ARG A O 1
ATOM 2837 N N . ARG A 1 358 ? 8.322 -15.557 -24.035 1.00 91.12 358 ARG A N 1
ATOM 2838 C CA . ARG A 1 358 ? 7.494 -16.752 -24.269 1.00 91.12 358 ARG A CA 1
ATOM 2839 C C . ARG A 1 358 ? 6.485 -16.964 -23.139 1.00 91.12 358 ARG A C 1
ATOM 2841 O O . ARG A 1 358 ? 5.354 -17.322 -23.440 1.00 91.12 358 ARG A O 1
ATOM 2848 N N . HIS A 1 359 ? 6.874 -16.743 -21.887 1.00 91.94 359 HIS A N 1
ATOM 2849 C CA . HIS A 1 359 ? 5.972 -16.825 -20.737 1.00 91.94 359 HIS A CA 1
ATOM 2850 C C . HIS A 1 359 ? 4.884 -15.751 -20.788 1.00 91.94 359 HIS A C 1
ATOM 2852 O O . HIS A 1 359 ? 3.700 -16.086 -20.756 1.00 91.94 359 HIS A O 1
ATOM 2858 N N . LEU A 1 360 ? 5.262 -14.494 -21.049 1.00 90.75 360 LEU A N 1
ATOM 2859 C CA . LEU A 1 360 ? 4.298 -13.409 -21.256 1.00 90.75 360 LEU A CA 1
ATOM 2860 C C . LEU A 1 360 ? 3.304 -13.720 -22.391 1.00 90.75 360 LEU A C 1
ATOM 2862 O O . LEU A 1 360 ? 2.140 -13.328 -22.341 1.00 90.75 360 LEU A O 1
ATOM 2866 N N . ASP A 1 361 ? 3.755 -14.438 -23.425 1.00 88.62 361 ASP A N 1
ATOM 2867 C CA . ASP A 1 361 ? 2.938 -14.792 -24.588 1.00 88.62 361 ASP A CA 1
ATOM 2868 C C . ASP A 1 361 ? 1.991 -15.976 -24.348 1.00 88.62 361 ASP A C 1
ATOM 2870 O O . ASP A 1 361 ? 0.958 -16.056 -25.011 1.00 88.62 361 ASP A O 1
ATOM 2874 N N . VAL A 1 362 ? 2.334 -16.911 -23.460 1.00 84.56 362 VAL A N 1
ATOM 2875 C CA . VAL A 1 362 ? 1.553 -18.141 -23.243 1.00 84.56 362 VAL A CA 1
ATOM 2876 C C . VAL A 1 362 ? 0.665 -18.028 -22.008 1.00 84.56 362 VAL A C 1
ATOM 2878 O O . VAL A 1 362 ? -0.510 -18.383 -22.093 1.00 84.56 362 VAL A O 1
ATOM 2881 N N . ASP A 1 363 ? 1.201 -17.499 -20.910 1.00 85.56 363 ASP A N 1
ATOM 2882 C CA . ASP A 1 363 ? 0.590 -17.614 -19.585 1.00 85.56 363 ASP A CA 1
ATOM 2883 C C . ASP A 1 363 ? -0.051 -16.289 -19.129 1.00 85.56 363 ASP A C 1
ATOM 2885 O O . ASP A 1 363 ? -1.127 -16.294 -18.537 1.00 85.56 363 ASP A O 1
ATOM 2889 N N . ARG A 1 364 ? 0.538 -15.136 -19.484 1.00 90.44 364 ARG A N 1
ATOM 2890 C CA . ARG A 1 364 ? 0.148 -13.820 -18.925 1.00 90.44 364 ARG A CA 1
ATOM 2891 C C . ARG A 1 364 ? -0.735 -12.953 -19.830 1.00 90.44 364 ARG A C 1
ATOM 2893 O O . ARG A 1 364 ? -1.086 -11.830 -19.480 1.00 90.44 364 ARG A O 1
ATOM 2900 N N . ARG A 1 365 ? -1.134 -13.438 -21.011 1.00 92.62 365 ARG A N 1
ATOM 2901 C CA . ARG A 1 365 ? -1.946 -12.643 -21.959 1.00 92.62 365 ARG A CA 1
ATOM 2902 C C . ARG A 1 365 ? -3.308 -12.190 -21.423 1.00 92.62 365 ARG A C 1
ATOM 2904 O O . ARG A 1 365 ? -3.656 -11.046 -21.707 1.00 92.62 365 ARG A O 1
ATOM 2911 N N . PRO A 1 366 ? -4.110 -13.041 -20.750 1.00 92.50 366 PRO A N 1
ATOM 2912 C CA . PRO A 1 366 ? -5.386 -12.605 -20.189 1.00 92.50 366 PRO A CA 1
ATOM 2913 C C . PRO A 1 366 ? -5.183 -11.510 -19.142 1.00 92.50 366 PRO A C 1
ATOM 2915 O O . PRO A 1 366 ? -5.806 -10.463 -19.241 1.00 92.50 366 PRO A O 1
ATOM 2918 N N . TRP A 1 367 ? -4.211 -11.702 -18.254 1.00 91.94 367 TRP A N 1
ATOM 2919 C CA . TRP A 1 367 ? -3.849 -10.741 -17.218 1.00 91.94 367 TRP A CA 1
ATOM 2920 C C . TRP A 1 367 ? -3.512 -9.356 -17.788 1.00 91.94 367 TRP A C 1
ATOM 2922 O O . TRP A 1 367 ? -4.191 -8.371 -17.515 1.00 91.94 367 TRP A O 1
ATOM 2932 N N . TRP A 1 368 ? -2.562 -9.286 -18.727 1.00 93.62 368 TRP A N 1
ATOM 2933 C CA . TRP A 1 368 ? -2.201 -8.015 -19.366 1.00 93.62 368 TRP A CA 1
ATOM 2934 C C . TRP A 1 368 ? -3.332 -7.418 -20.216 1.00 93.62 368 TRP A C 1
ATOM 2936 O O . TRP A 1 368 ? -3.376 -6.205 -20.437 1.00 93.62 368 TRP A O 1
ATOM 2946 N N . ALA A 1 369 ? -4.241 -8.249 -20.734 1.00 95.31 369 ALA A N 1
ATOM 2947 C CA . ALA A 1 369 ? -5.412 -7.757 -21.446 1.00 95.31 369 ALA A CA 1
ATOM 2948 C C . ALA A 1 369 ? -6.411 -7.093 -20.496 1.00 95.31 369 ALA A C 1
ATOM 2950 O O . ALA A 1 369 ? -6.929 -6.030 -20.833 1.00 95.31 369 ALA A O 1
ATOM 2951 N N . GLU A 1 370 ? -6.634 -7.687 -19.327 1.00 93.94 370 GLU A N 1
ATOM 2952 C CA . GLU A 1 370 ? -7.460 -7.133 -18.258 1.00 93.94 370 GLU A CA 1
ATOM 2953 C C . GLU A 1 370 ? -6.901 -5.815 -17.740 1.00 93.94 370 GLU A C 1
ATOM 2955 O O . GLU A 1 370 ? -7.624 -4.819 -17.724 1.00 93.94 370 GLU A O 1
ATOM 2960 N N . HIS A 1 371 ? -5.593 -5.782 -17.467 1.00 93.50 371 HIS A N 1
ATOM 2961 C CA . HIS A 1 371 ? -4.859 -4.576 -17.088 1.00 93.50 371 HIS A CA 1
ATOM 2962 C C . HIS A 1 371 ? -5.127 -3.432 -18.070 1.00 93.50 371 HIS A C 1
ATOM 2964 O O . HIS A 1 371 ? -5.576 -2.351 -17.692 1.00 93.50 371 HIS A O 1
ATOM 2970 N N . CYS A 1 372 ? -4.993 -3.712 -19.374 1.00 95.50 372 CYS A N 1
ATOM 2971 C CA . CYS A 1 372 ? -5.298 -2.749 -20.431 1.00 95.50 372 CYS A CA 1
ATOM 2972 C C . CYS A 1 372 ? -6.781 -2.339 -20.472 1.00 95.50 372 CYS A C 1
ATOM 2974 O O . CYS A 1 372 ? -7.086 -1.186 -20.780 1.00 95.50 372 CYS A O 1
ATOM 2976 N N . PHE A 1 373 ? -7.722 -3.254 -20.225 1.00 95.75 373 PHE A N 1
ATOM 2977 C CA . PHE A 1 373 ? -9.148 -2.916 -20.212 1.00 95.75 373 PHE A CA 1
ATOM 2978 C C . PHE A 1 373 ? -9.510 -2.033 -19.020 1.00 95.75 373 PHE A C 1
ATOM 2980 O O . PHE A 1 373 ? -10.223 -1.049 -19.212 1.00 95.75 373 PHE A O 1
ATOM 2987 N N . ARG A 1 374 ? -8.957 -2.302 -17.835 1.00 93.38 374 ARG A N 1
ATOM 2988 C CA . ARG A 1 374 ? -9.120 -1.454 -16.648 1.00 93.38 374 ARG A CA 1
ATOM 2989 C C . ARG A 1 374 ? -8.519 -0.062 -16.848 1.00 93.38 374 ARG A C 1
ATOM 2991 O O . ARG A 1 374 ? -9.199 0.923 -16.566 1.00 93.38 374 ARG A O 1
ATOM 2998 N N . SER A 1 375 ? -7.332 0.054 -17.458 1.00 94.06 375 SER A N 1
ATOM 2999 C CA . SER A 1 375 ? -6.785 1.367 -17.851 1.00 94.06 375 SER A CA 1
ATOM 3000 C C . SER A 1 375 ? -7.706 2.100 -18.833 1.00 94.06 375 SER A C 1
ATOM 3002 O O . SER A 1 375 ? -7.889 3.312 -18.755 1.00 94.06 375 SER A O 1
ATOM 3004 N N . ALA A 1 376 ? -8.309 1.376 -19.779 1.00 95.25 376 ALA A N 1
ATOM 3005 C CA . ALA A 1 376 ? -9.232 1.971 -20.738 1.00 95.25 376 ALA A CA 1
ATOM 3006 C C . ALA A 1 376 ? -10.544 2.442 -20.085 1.00 95.25 376 ALA A C 1
ATOM 3008 O O . ALA A 1 376 ? -11.087 3.452 -20.528 1.00 95.25 376 ALA A O 1
ATOM 3009 N N . LEU A 1 377 ? -11.037 1.750 -19.050 1.00 93.75 377 LEU A N 1
ATOM 3010 C CA . LEU A 1 377 ? -12.204 2.176 -18.269 1.00 93.75 377 LEU A CA 1
ATOM 3011 C C . LEU A 1 377 ? -11.924 3.495 -17.539 1.00 93.75 377 LEU A C 1
ATOM 3013 O O . LEU A 1 377 ? -12.731 4.416 -17.654 1.00 93.75 377 LEU A O 1
ATOM 3017 N N . ALA A 1 378 ? -10.757 3.621 -16.898 1.00 92.56 378 ALA A N 1
ATOM 3018 C CA . ALA A 1 378 ? -10.325 4.861 -16.243 1.00 92.56 378 ALA A CA 1
ATOM 3019 C C . ALA A 1 378 ? -10.250 6.039 -17.227 1.00 92.56 378 ALA A C 1
ATOM 3021 O O . ALA A 1 378 ? -10.591 7.171 -16.911 1.00 92.56 378 ALA A O 1
ATOM 3022 N N . LEU A 1 379 ? -9.861 5.774 -18.474 1.00 91.94 379 LEU A N 1
ATOM 3023 C CA . LEU A 1 379 ? -9.686 6.802 -19.500 1.00 91.94 379 LEU A CA 1
ATOM 3024 C C . LEU A 1 379 ? -10.937 7.031 -20.365 1.00 91.94 379 LEU A C 1
ATOM 3026 O O . LEU A 1 379 ? -10.883 7.799 -21.329 1.00 91.94 379 LEU A O 1
ATOM 3030 N N . GLN A 1 380 ? -12.057 6.357 -20.095 1.00 87.25 380 GLN A N 1
ATOM 3031 C CA . GLN A 1 380 ? -13.212 6.393 -20.994 1.00 87.25 380 GLN A CA 1
ATOM 3032 C C . GLN A 1 380 ? -13.941 7.745 -20.958 1.00 87.25 380 GLN A C 1
ATOM 3034 O O . GLN A 1 380 ? -14.416 8.216 -21.998 1.00 87.25 380 GLN A O 1
ATOM 3039 N N . GLN A 1 381 ? -14.008 8.373 -19.781 1.00 81.44 381 GLN A N 1
ATOM 3040 C CA . GLN A 1 381 ? -14.587 9.702 -19.581 1.00 81.44 381 GLN A CA 1
ATOM 3041 C C . GLN A 1 381 ? -13.477 10.745 -19.414 1.00 81.44 381 GLN A C 1
ATOM 3043 O O . GLN A 1 381 ? -12.386 10.455 -18.937 1.00 81.44 381 GLN A O 1
ATOM 3048 N N . GLY A 1 382 ? -13.720 11.977 -19.858 1.00 73.62 382 GLY A N 1
ATOM 3049 C CA . GLY A 1 382 ? -12.757 13.081 -19.724 1.00 73.62 382 GLY A CA 1
ATOM 3050 C C . GLY A 1 382 ? -11.592 13.076 -20.727 1.00 73.62 382 GLY A C 1
ATOM 3051 O O . GLY A 1 382 ? -11.038 14.140 -21.011 1.00 73.62 382 GLY A O 1
ATOM 3052 N N . TRP A 1 383 ? -11.272 11.938 -21.353 1.00 82.88 383 TRP A N 1
ATOM 3053 C CA . TRP A 1 383 ? -10.196 11.831 -22.345 1.00 82.88 383 TRP A CA 1
ATOM 3054 C C . TRP A 1 383 ? -10.699 11.685 -23.784 1.00 82.88 383 TRP A C 1
ATOM 3056 O O . TRP A 1 383 ? -11.867 11.415 -24.070 1.00 82.88 383 TRP A O 1
ATOM 3066 N N . ASN A 1 384 ? -9.794 11.904 -24.743 1.00 84.19 384 ASN A N 1
ATOM 3067 C CA . ASN A 1 384 ? -10.129 11.737 -26.152 1.00 84.19 384 ASN A CA 1
ATOM 3068 C C . ASN A 1 384 ? -10.385 10.253 -26.487 1.00 84.19 384 ASN A C 1
ATOM 3070 O O . ASN A 1 384 ? -9.798 9.351 -25.892 1.00 84.19 384 ASN A O 1
ATOM 3074 N N . GLN A 1 385 ? -11.241 10.012 -27.483 1.00 85.25 385 GLN A N 1
ATOM 3075 C CA . GLN A 1 385 ? -11.654 8.660 -27.863 1.00 85.25 385 GLN A CA 1
ATOM 3076 C C . GLN A 1 385 ? -10.478 7.757 -28.274 1.00 85.25 385 GLN A C 1
ATOM 3078 O O . GLN A 1 385 ? -10.493 6.568 -27.977 1.00 85.25 385 GLN A O 1
ATOM 3083 N N . ASP A 1 386 ? -9.464 8.295 -28.955 1.00 88.06 386 ASP A N 1
ATOM 3084 C CA . ASP A 1 386 ? -8.329 7.493 -29.422 1.00 88.06 386 ASP A CA 1
ATOM 3085 C C . ASP A 1 386 ? -7.457 7.000 -28.249 1.00 88.06 386 ASP A C 1
ATOM 3087 O O . ASP A 1 386 ? -6.889 5.915 -28.350 1.00 88.06 386 ASP A O 1
ATOM 3091 N N . THR A 1 387 ? -7.393 7.744 -27.135 1.00 90.25 387 THR A N 1
ATOM 3092 C CA . THR A 1 387 ? -6.620 7.396 -25.933 1.00 90.25 387 THR A CA 1
ATOM 3093 C C . THR A 1 387 ? -7.095 6.076 -25.324 1.00 90.25 387 THR A C 1
ATOM 3095 O O . THR A 1 387 ? -6.351 5.099 -25.343 1.00 90.25 387 THR A O 1
ATOM 3098 N N . TRP A 1 388 ? -8.333 5.998 -24.826 1.00 92.44 388 TRP A N 1
ATOM 3099 C CA . TRP A 1 388 ? -8.824 4.768 -24.190 1.00 92.44 388 TRP A CA 1
ATOM 3100 C C . TRP A 1 388 ? -8.978 3.625 -25.203 1.00 92.44 388 TRP A C 1
ATOM 3102 O O . TRP A 1 388 ? -8.710 2.465 -24.890 1.00 92.44 388 TRP A O 1
ATOM 3112 N N . MET A 1 389 ? -9.329 3.937 -26.462 1.00 95.19 389 MET A N 1
ATOM 3113 C CA . MET A 1 389 ? -9.401 2.928 -27.522 1.00 95.19 389 MET A CA 1
ATOM 3114 C C . MET A 1 389 ? -8.030 2.332 -27.859 1.00 95.19 389 MET A C 1
ATOM 3116 O O . MET A 1 389 ? -7.981 1.221 -28.388 1.00 95.19 389 MET A O 1
ATOM 3120 N N . SER A 1 390 ? -6.924 3.032 -27.582 1.00 97.31 390 SER A N 1
ATOM 3121 C CA . SER A 1 390 ? -5.572 2.483 -27.716 1.00 97.31 390 SER A CA 1
ATOM 3122 C C . SER A 1 390 ? -5.349 1.335 -26.734 1.00 97.31 390 SER A C 1
ATOM 3124 O O . SER A 1 390 ? -4.998 0.238 -27.175 1.00 97.31 390 SER A O 1
ATOM 3126 N N . PHE A 1 391 ? -5.639 1.547 -25.446 1.00 96.50 391 PHE A N 1
ATOM 3127 C CA . PHE A 1 391 ? -5.556 0.517 -24.404 1.00 96.50 391 PHE A CA 1
ATOM 3128 C C . PHE A 1 391 ? -6.488 -0.664 -24.707 1.00 96.50 391 PHE A C 1
ATOM 3130 O O . PHE A 1 391 ? -6.038 -1.810 -24.781 1.00 96.50 391 PHE A O 1
ATOM 3137 N N . ALA A 1 392 ? -7.748 -0.382 -25.058 1.00 97.06 392 ALA A N 1
ATOM 3138 C CA . ALA A 1 392 ? -8.713 -1.400 -25.481 1.00 97.06 392 ALA A CA 1
ATOM 3139 C C . ALA A 1 392 ? -8.209 -2.233 -26.679 1.00 97.06 392 ALA A C 1
ATOM 3141 O O . ALA A 1 392 ? -8.365 -3.456 -26.730 1.00 97.06 392 ALA A O 1
ATOM 3142 N N . ALA A 1 393 ? -7.580 -1.581 -27.666 1.00 97.94 393 ALA A N 1
ATOM 3143 C CA . ALA A 1 393 ? -7.038 -2.250 -28.844 1.00 97.94 393 ALA A CA 1
ATOM 3144 C C . ALA A 1 393 ? -5.860 -3.174 -28.516 1.00 97.94 393 ALA A C 1
ATOM 3146 O O . ALA A 1 393 ? -5.726 -4.216 -29.164 1.00 97.94 393 ALA A O 1
ATOM 3147 N N . VAL A 1 394 ? -5.016 -2.807 -27.547 1.00 98.19 394 VAL A N 1
ATOM 3148 C CA . VAL A 1 394 ? -3.914 -3.652 -27.066 1.00 98.19 394 VAL A CA 1
ATOM 3149 C C . VAL A 1 394 ? -4.456 -4.864 -26.317 1.00 98.19 394 VAL A C 1
ATOM 3151 O O . VAL A 1 394 ? -4.125 -5.983 -26.710 1.00 98.19 394 VAL A O 1
ATOM 3154 N N . GLY A 1 395 ? -5.354 -4.669 -25.344 1.00 96.81 395 GLY A N 1
ATOM 3155 C CA . GLY A 1 395 ? -5.954 -5.776 -24.594 1.00 96.81 395 GLY A CA 1
ATOM 3156 C C . GLY A 1 395 ? -6.656 -6.779 -25.510 1.00 96.81 395 GLY A C 1
ATOM 3157 O O . GLY A 1 395 ? -6.399 -7.984 -25.473 1.00 96.81 395 GLY A O 1
ATOM 3158 N N . LYS A 1 396 ? -7.438 -6.287 -26.478 1.00 96.69 396 LYS A N 1
ATOM 3159 C CA . LYS A 1 396 ? -8.053 -7.157 -27.485 1.00 96.69 396 LYS A CA 1
ATOM 3160 C C . LYS A 1 396 ? -7.023 -7.876 -28.361 1.00 96.69 396 LYS A C 1
ATOM 3162 O O . LYS A 1 396 ? -7.214 -9.042 -28.698 1.00 96.69 396 LYS A O 1
ATOM 3167 N N . ALA A 1 397 ? -5.941 -7.209 -28.758 1.00 96.75 397 ALA A N 1
ATOM 3168 C CA . ALA A 1 397 ? -4.903 -7.834 -29.572 1.00 96.75 397 ALA A CA 1
ATOM 3169 C C . ALA A 1 397 ? -4.192 -8.984 -28.844 1.00 96.75 397 ALA A C 1
ATOM 3171 O O . ALA A 1 397 ? -3.858 -9.982 -29.492 1.00 96.75 397 ALA A O 1
ATOM 3172 N N . LEU A 1 398 ? -3.999 -8.859 -27.527 1.00 96.56 398 LEU A N 1
ATOM 3173 C CA . LEU A 1 398 ? -3.480 -9.928 -26.674 1.00 96.56 398 LEU A CA 1
ATOM 3174 C C . LEU A 1 398 ? -4.422 -11.133 -26.670 1.00 96.56 398 LEU A C 1
ATOM 3176 O O . LEU A 1 398 ? -3.977 -12.252 -26.944 1.00 96.56 398 LEU A O 1
ATOM 3180 N N . LEU A 1 399 ? -5.725 -10.904 -26.476 1.00 94.25 399 LEU A N 1
ATOM 3181 C CA . LEU A 1 399 ? -6.740 -11.963 -26.534 1.00 94.25 399 LEU A CA 1
ATOM 3182 C C . LEU A 1 399 ? -6.856 -12.621 -27.920 1.00 94.25 399 LEU A C 1
ATOM 3184 O O . LEU A 1 399 ? -7.123 -13.819 -28.018 1.00 94.25 399 LEU A O 1
ATOM 3188 N N . ASP A 1 400 ? -6.636 -11.861 -28.996 1.00 94.06 400 ASP A N 1
ATOM 3189 C CA . ASP A 1 400 ? -6.764 -12.325 -30.384 1.00 94.06 400 ASP A CA 1
ATOM 3190 C C . ASP A 1 400 ? -5.574 -13.161 -30.886 1.00 94.06 400 ASP A C 1
ATOM 3192 O O . ASP A 1 400 ? -5.596 -13.628 -32.029 1.00 94.06 400 ASP A O 1
ATOM 3196 N N . GLY A 1 401 ? -4.511 -13.351 -30.100 1.00 93.50 401 GLY A N 1
ATOM 3197 C CA . GLY A 1 401 ? -3.360 -14.121 -30.584 1.00 93.50 401 GLY A CA 1
ATOM 3198 C C . GLY A 1 401 ? -2.204 -13.281 -31.139 1.00 93.50 401 GLY A C 1
ATOM 3199 O O . GLY A 1 401 ? -1.231 -13.868 -31.615 1.00 93.50 401 GLY A O 1
ATOM 3200 N N . ARG A 1 402 ? -2.276 -11.941 -31.145 1.00 94.44 402 ARG A N 1
ATOM 3201 C CA . ARG A 1 402 ? -1.257 -11.116 -31.818 1.00 94.44 402 ARG A CA 1
ATOM 3202 C C . ARG A 1 402 ? 0.102 -11.275 -31.131 1.00 94.44 402 ARG A C 1
ATOM 3204 O O . ARG A 1 402 ? 0.214 -11.124 -29.927 1.00 94.44 402 ARG A O 1
ATOM 3211 N N . GLU A 1 403 ? 1.138 -11.552 -31.923 1.00 91.38 403 GLU A N 1
ATOM 3212 C CA . GLU A 1 403 ? 2.521 -11.673 -31.436 1.00 91.38 403 GLU A CA 1
ATOM 3213 C C . GLU A 1 403 ? 2.947 -10.428 -30.636 1.00 91.38 403 GLU A C 1
ATOM 3215 O O . GLU A 1 403 ? 2.840 -9.313 -31.160 1.00 91.38 403 GLU A O 1
ATOM 3220 N N . LEU A 1 404 ? 3.513 -10.618 -29.435 1.00 93.62 404 LEU A N 1
ATOM 3221 C CA . LEU A 1 404 ? 3.936 -9.522 -28.545 1.00 93.62 404 LEU A CA 1
ATOM 3222 C C . LEU A 1 404 ? 4.908 -8.536 -29.207 1.00 93.62 404 LEU A C 1
ATOM 3224 O O . LEU A 1 404 ? 4.791 -7.335 -29.024 1.00 93.62 404 LEU A O 1
ATOM 3228 N N . ARG A 1 405 ? 5.799 -9.004 -30.094 1.00 90.62 405 ARG A N 1
ATOM 3229 C CA . ARG A 1 405 ? 6.705 -8.133 -30.884 1.00 90.62 405 ARG A CA 1
ATOM 3230 C C . ARG A 1 405 ? 5.984 -7.122 -31.785 1.00 90.62 405 ARG A C 1
ATOM 3232 O O . ARG A 1 405 ? 6.609 -6.231 -32.350 1.00 90.62 405 ARG A O 1
ATOM 3239 N N . LYS A 1 406 ? 4.683 -7.305 -32.016 1.00 93.69 406 LYS A N 1
ATOM 3240 C CA . LYS A 1 406 ? 3.833 -6.394 -32.792 1.00 93.69 406 LYS A CA 1
ATOM 3241 C C . LYS A 1 406 ? 2.969 -5.509 -31.884 1.00 93.69 406 LYS A C 1
ATOM 3243 O O . LYS A 1 406 ? 2.057 -4.871 -32.418 1.00 93.69 406 LYS A O 1
ATOM 3248 N N . ILE A 1 407 ? 3.216 -5.508 -30.575 1.00 97.19 407 ILE A N 1
ATOM 3249 C CA . ILE A 1 407 ? 2.538 -4.731 -29.536 1.00 97.19 407 ILE A CA 1
ATOM 3250 C C . ILE A 1 407 ? 3.635 -3.968 -28.766 1.00 97.19 407 ILE A C 1
ATOM 3252 O O . ILE A 1 407 ? 4.249 -4.538 -27.871 1.00 97.19 407 ILE A O 1
ATOM 3256 N N . PRO A 1 408 ? 3.938 -2.709 -29.131 1.00 96.38 408 PRO A N 1
ATOM 3257 C CA . PRO A 1 408 ? 5.165 -2.040 -28.684 1.00 96.38 408 PRO A CA 1
ATOM 3258 C C . PRO A 1 408 ? 5.369 -1.911 -27.169 1.00 96.38 408 PRO A C 1
ATOM 3260 O O . PRO A 1 408 ? 6.512 -1.885 -26.735 1.00 96.38 408 PRO A O 1
ATOM 3263 N N . ILE A 1 409 ? 4.297 -1.854 -26.368 1.00 95.25 409 ILE A N 1
ATOM 3264 C CA . ILE A 1 409 ? 4.421 -1.709 -24.904 1.00 95.25 409 ILE A CA 1
ATOM 3265 C C . ILE A 1 409 ? 5.123 -2.916 -24.261 1.00 95.25 409 ILE A C 1
ATOM 3267 O O . ILE A 1 409 ? 5.813 -2.768 -23.262 1.00 95.25 409 ILE A O 1
ATOM 3271 N N . PHE A 1 410 ? 5.047 -4.099 -24.882 1.00 94.50 410 PHE A N 1
ATOM 3272 C CA . PHE A 1 410 ? 5.703 -5.304 -24.368 1.00 94.50 410 PHE A CA 1
ATOM 3273 C C . PHE A 1 410 ? 7.223 -5.289 -24.497 1.00 94.50 410 PHE A C 1
ATOM 3275 O O . PHE A 1 410 ? 7.876 -6.115 -23.870 1.00 94.50 410 PHE A O 1
ATOM 3282 N N . ASP A 1 411 ? 7.801 -4.397 -25.303 1.00 92.00 411 ASP A N 1
ATOM 3283 C CA . ASP A 1 411 ? 9.251 -4.208 -25.269 1.00 92.00 411 ASP A CA 1
ATOM 3284 C C . ASP A 1 411 ? 9.660 -3.425 -24.004 1.00 92.00 411 ASP A C 1
ATOM 3286 O O . ASP A 1 411 ? 10.676 -3.763 -23.404 1.00 92.00 411 ASP A O 1
ATOM 3290 N N . SER A 1 412 ? 8.838 -2.466 -23.550 1.00 91.19 412 SER A N 1
ATOM 3291 C CA . SER A 1 412 ? 9.038 -1.757 -22.275 1.00 91.19 412 SER A CA 1
ATOM 3292 C C . SER A 1 412 ? 8.797 -2.667 -21.072 1.00 91.19 412 SER A C 1
ATOM 3294 O O . SER A 1 412 ? 9.693 -2.797 -20.249 1.00 91.19 412 SER A O 1
ATOM 3296 N N . ILE A 1 413 ? 7.658 -3.374 -21.024 1.00 92.62 413 ILE A N 1
ATOM 3297 C CA . ILE A 1 413 ? 7.318 -4.304 -19.926 1.00 92.62 413 ILE A CA 1
ATOM 3298 C C . ILE A 1 413 ? 8.416 -5.356 -19.749 1.00 92.62 413 ILE A C 1
ATOM 3300 O O . ILE A 1 413 ? 8.846 -5.642 -18.637 1.00 92.62 413 ILE A O 1
ATOM 3304 N N . LEU A 1 414 ? 8.916 -5.920 -20.851 1.00 91.75 414 LEU A N 1
ATOM 3305 C CA . LEU A 1 414 ? 9.977 -6.923 -20.808 1.00 91.75 414 LEU A CA 1
ATOM 3306 C C . LEU A 1 414 ? 11.296 -6.360 -20.266 1.00 91.75 414 LEU A C 1
ATOM 3308 O O . LEU A 1 414 ? 11.993 -7.057 -19.534 1.00 91.75 414 LEU A O 1
ATOM 3312 N N . SER A 1 415 ? 11.637 -5.122 -20.635 1.00 89.38 415 SER A N 1
ATOM 3313 C CA . SER A 1 415 ? 12.819 -4.436 -20.110 1.00 89.38 415 SER A CA 1
ATOM 3314 C C . SER A 1 415 ? 12.670 -4.165 -18.616 1.00 89.38 415 SER A C 1
ATOM 3316 O O . SER A 1 415 ? 13.558 -4.536 -17.858 1.00 89.38 415 SER A O 1
ATOM 3318 N N . ALA A 1 416 ? 11.531 -3.602 -18.204 1.00 87.19 416 ALA A N 1
ATOM 3319 C CA . ALA A 1 416 ? 11.231 -3.286 -16.812 1.00 87.19 416 ALA A CA 1
ATOM 3320 C C . ALA A 1 416 ? 11.224 -4.545 -15.930 1.00 87.19 416 ALA A C 1
ATOM 3322 O O . ALA A 1 416 ? 11.811 -4.545 -14.860 1.00 87.19 416 ALA A O 1
ATOM 3323 N N . THR A 1 417 ? 10.675 -5.660 -16.425 1.00 89.69 417 THR A N 1
ATOM 3324 C CA . THR A 1 417 ? 10.667 -6.949 -15.704 1.00 89.69 417 THR A CA 1
ATOM 3325 C C . THR A 1 417 ? 12.079 -7.499 -15.476 1.00 89.69 417 THR A C 1
ATOM 3327 O O . THR A 1 417 ? 12.389 -8.009 -14.405 1.00 89.69 417 THR A O 1
ATOM 3330 N N . LEU A 1 418 ? 12.962 -7.408 -16.478 1.00 86.88 418 LEU A N 1
ATOM 3331 C CA . LEU A 1 418 ? 14.356 -7.840 -16.324 1.00 86.88 418 LEU A CA 1
ATOM 3332 C C . LEU A 1 418 ? 15.130 -6.925 -15.371 1.00 86.88 418 LEU A C 1
ATOM 3334 O O . LEU A 1 418 ? 15.930 -7.413 -14.580 1.00 86.88 418 LEU A O 1
ATOM 3338 N N . GLU A 1 419 ? 14.893 -5.619 -15.461 1.00 81.94 419 GLU A N 1
ATOM 3339 C CA . GLU A 1 419 ? 15.537 -4.602 -14.633 1.00 81.94 419 GLU A CA 1
ATOM 3340 C C . GLU A 1 419 ? 15.118 -4.718 -13.161 1.00 81.94 419 GLU A C 1
ATOM 3342 O O . GLU A 1 419 ? 15.987 -4.703 -12.292 1.00 81.94 419 GLU A O 1
ATOM 3347 N N . ALA A 1 420 ? 13.826 -4.932 -12.890 1.00 73.75 420 ALA A N 1
ATOM 3348 C CA . ALA A 1 420 ? 13.296 -5.212 -11.556 1.00 73.75 420 ALA A CA 1
ATOM 3349 C C . ALA A 1 420 ? 13.955 -6.463 -10.947 1.00 73.75 420 ALA A C 1
ATOM 3351 O O . ALA A 1 420 ? 14.517 -6.405 -9.854 1.00 73.75 420 ALA A O 1
ATOM 3352 N N . HIS A 1 421 ? 14.024 -7.565 -11.704 1.00 76.31 421 HIS A N 1
ATOM 3353 C CA . HIS A 1 421 ? 14.671 -8.797 -11.233 1.00 76.31 421 HIS A CA 1
ATOM 3354 C C . HIS A 1 421 ? 16.178 -8.629 -10.979 1.00 76.31 421 HIS A C 1
ATOM 3356 O O . HIS A 1 421 ? 16.720 -9.193 -10.031 1.00 76.31 421 HIS A O 1
ATOM 3362 N N . GLU A 1 422 ? 16.888 -7.873 -11.822 1.00 67.94 422 GLU A N 1
ATOM 3363 C CA . GLU A 1 422 ? 18.328 -7.613 -11.653 1.00 67.94 422 GLU A CA 1
ATOM 3364 C C . GLU A 1 422 ? 18.637 -6.714 -10.448 1.00 67.94 422 GLU A C 1
ATOM 3366 O O . GLU A 1 422 ? 19.716 -6.841 -9.868 1.00 67.94 422 GLU A O 1
ATOM 3371 N N . ARG A 1 423 ? 17.690 -5.857 -10.050 1.00 61.00 423 ARG A N 1
ATOM 3372 C CA . ARG A 1 423 ? 17.748 -5.058 -8.817 1.00 61.00 423 ARG A CA 1
ATOM 3373 C C . ARG A 1 423 ? 17.423 -5.855 -7.555 1.00 61.00 423 ARG A C 1
ATOM 3375 O O . ARG A 1 423 ? 17.660 -5.354 -6.466 1.00 61.00 423 ARG A O 1
ATOM 3382 N N . GLY A 1 424 ? 16.950 -7.093 -7.698 1.00 50.91 424 GLY A N 1
ATOM 3383 C CA . GLY A 1 424 ? 16.529 -7.920 -6.573 1.00 50.91 424 GLY A CA 1
ATOM 3384 C C . GLY A 1 424 ? 15.092 -7.667 -6.120 1.00 50.91 424 GLY A C 1
ATOM 3385 O O . GLY A 1 424 ? 14.690 -8.289 -5.143 1.00 50.91 424 GLY A O 1
ATOM 3386 N N . CYS A 1 425 ? 14.314 -6.850 -6.840 1.00 43.75 425 CYS A N 1
ATOM 3387 C CA . CYS A 1 425 ? 12.880 -6.707 -6.603 1.00 43.75 425 CYS A CA 1
ATOM 3388 C C . CYS A 1 425 ? 12.210 -8.059 -6.901 1.00 43.75 425 CYS A C 1
ATOM 3390 O O . CYS A 1 425 ? 12.139 -8.489 -8.057 1.00 43.75 425 CYS A O 1
ATOM 3392 N N . ARG A 1 426 ? 11.799 -8.773 -5.851 1.00 34.19 426 ARG A N 1
ATOM 3393 C CA . ARG A 1 426 ? 10.885 -9.916 -5.925 1.00 34.19 426 ARG A CA 1
ATOM 3394 C C . ARG A 1 426 ? 9.749 -9.614 -4.960 1.00 34.19 426 ARG A C 1
ATOM 3396 O O . ARG A 1 426 ? 9.948 -9.820 -3.763 1.00 34.19 426 ARG A O 1
ATOM 3403 N N . CYS A 1 427 ? 8.561 -9.267 -5.448 1.00 34.28 427 CYS A N 1
ATOM 3404 C CA . CYS A 1 427 ? 7.397 -9.399 -4.585 1.00 34.28 427 CYS A CA 1
ATOM 3405 C C . CYS A 1 427 ? 7.012 -10.885 -4.547 1.00 34.28 427 CYS A C 1
ATOM 3407 O O . CYS A 1 427 ? 6.756 -11.528 -5.565 1.00 34.28 427 CYS A O 1
ATOM 3409 N N . SER A 1 428 ? 6.978 -11.440 -3.335 1.00 30.98 428 SER A N 1
ATOM 3410 C CA . SER A 1 428 ? 6.512 -12.784 -2.952 1.00 30.98 428 SER A CA 1
ATOM 3411 C C . SER A 1 428 ? 7.491 -13.985 -3.056 1.00 30.98 428 SER A C 1
ATOM 3413 O O . SER A 1 428 ? 7.768 -14.578 -4.096 1.00 30.98 428 SER A O 1
ATOM 3415 N N . GLY A 1 429 ? 7.938 -14.437 -1.874 1.00 30.00 429 GLY A N 1
ATOM 3416 C CA . GLY A 1 429 ? 8.000 -15.858 -1.499 1.00 30.00 429 GLY A CA 1
ATOM 3417 C C . GLY A 1 429 ? 9.077 -16.769 -2.115 1.00 30.00 429 GLY A C 1
ATOM 3418 O O . GLY A 1 429 ? 8.782 -17.609 -2.958 1.00 30.00 429 GLY A O 1
ATOM 3419 N N . SER A 1 430 ? 10.303 -16.763 -1.578 1.00 25.42 430 SER A N 1
ATOM 3420 C CA . SER A 1 430 ? 10.939 -17.956 -0.965 1.00 25.42 430 SER A CA 1
ATOM 3421 C C . SER A 1 430 ? 12.435 -17.751 -0.692 1.00 25.42 430 SER A C 1
ATOM 3423 O O . SER A 1 430 ? 13.240 -17.454 -1.570 1.00 25.42 430 SER A O 1
ATOM 3425 N N . SER A 1 431 ? 12.794 -17.973 0.571 1.00 33.53 431 SER A N 1
ATOM 3426 C CA . SER A 1 431 ? 14.149 -17.974 1.122 1.00 33.53 431 SER A CA 1
ATOM 3427 C C . SER A 1 431 ? 15.069 -18.998 0.438 1.00 33.53 431 SER A C 1
ATOM 3429 O O . SER A 1 431 ? 14.735 -20.188 0.357 1.00 33.53 431 SER A O 1
ATOM 3431 N N . LYS A 1 432 ? 16.241 -18.518 -0.017 1.00 25.53 432 LYS A N 1
ATOM 3432 C CA . LYS A 1 432 ? 17.578 -19.130 0.160 1.00 25.53 432 LYS A CA 1
ATOM 3433 C C . LYS A 1 432 ? 18.656 -18.328 -0.579 1.00 25.53 432 LYS A C 1
ATOM 3435 O O . LYS A 1 432 ? 18.861 -18.517 -1.776 1.00 25.53 432 LYS A O 1
ATOM 3440 N N . LEU A 1 433 ? 19.395 -17.511 0.162 1.00 28.67 433 LEU A N 1
ATOM 3441 C CA . LEU A 1 433 ? 20.733 -17.065 -0.217 1.00 28.67 433 LEU A CA 1
ATOM 3442 C C . LEU A 1 433 ? 21.718 -17.744 0.728 1.00 28.67 433 LEU A C 1
ATOM 3444 O O . LEU A 1 433 ? 21.580 -17.613 1.936 1.00 28.67 433 LEU A O 1
ATOM 3448 N N . ASP A 1 434 ? 22.668 -18.487 0.165 1.00 30.62 434 ASP A N 1
ATOM 3449 C CA . ASP A 1 434 ? 23.995 -18.600 0.758 1.00 30.62 434 ASP A CA 1
ATOM 3450 C C . ASP A 1 434 ? 25.045 -18.966 -0.298 1.00 30.62 434 ASP A C 1
ATOM 3452 O O . ASP A 1 434 ? 24.840 -19.855 -1.130 1.00 30.62 434 ASP A O 1
ATOM 3456 N N . GLU A 1 435 ? 26.164 -18.249 -0.168 1.00 36.28 435 GLU A N 1
ATOM 3457 C CA . GLU A 1 435 ? 27.543 -18.592 -0.531 1.00 36.28 435 GLU A CA 1
ATOM 3458 C C . GLU A 1 435 ? 27.906 -18.718 -2.026 1.00 36.28 435 GLU A C 1
ATOM 3460 O O . GLU A 1 435 ? 27.684 -19.739 -2.672 1.00 36.28 435 GLU A O 1
ATOM 3465 N N . ASP A 1 436 ? 28.537 -17.656 -2.558 1.00 30.59 436 ASP A N 1
ATOM 3466 C CA . ASP A 1 436 ? 29.855 -17.692 -3.239 1.00 30.59 436 ASP A CA 1
ATOM 3467 C C . ASP A 1 436 ? 29.971 -16.635 -4.358 1.00 30.59 436 ASP A C 1
ATOM 3469 O O . ASP A 1 436 ? 29.784 -16.969 -5.526 1.00 30.59 436 ASP A O 1
ATOM 3473 N N . LEU A 1 437 ? 30.384 -15.392 -4.061 1.00 34.75 437 LEU A N 1
ATOM 3474 C CA . LEU A 1 437 ? 31.067 -14.531 -5.047 1.00 34.75 437 LEU A CA 1
ATOM 3475 C C . LEU A 1 437 ? 32.095 -13.594 -4.380 1.00 34.75 437 LEU A C 1
ATOM 3477 O O . LEU A 1 437 ? 31.813 -12.451 -4.035 1.00 34.75 437 LEU A O 1
ATOM 3481 N N . ASP A 1 438 ? 33.330 -14.089 -4.276 1.00 34.16 438 ASP A N 1
ATOM 3482 C CA . ASP A 1 438 ? 34.544 -13.287 -4.104 1.00 34.16 438 ASP A CA 1
ATOM 3483 C C . ASP A 1 438 ? 34.784 -12.381 -5.333 1.00 34.16 438 ASP A C 1
ATOM 3485 O O . ASP A 1 438 ? 34.981 -12.876 -6.450 1.00 34.16 438 ASP A O 1
ATOM 3489 N N . GLY A 1 439 ? 34.872 -11.063 -5.111 1.00 33.50 439 GLY A N 1
ATOM 3490 C CA . GLY A 1 439 ? 35.502 -10.100 -6.027 1.00 33.50 439 GLY A CA 1
ATOM 3491 C C . GLY A 1 439 ? 34.686 -8.839 -6.326 1.00 33.50 439 GLY A C 1
ATOM 3492 O O . GLY A 1 439 ? 34.108 -8.733 -7.405 1.00 33.50 439 GLY A O 1
ATOM 3493 N N . ASP A 1 440 ? 34.711 -7.864 -5.411 1.00 38.09 440 ASP A N 1
ATOM 3494 C CA . ASP A 1 440 ? 34.097 -6.535 -5.571 1.00 38.09 440 ASP A CA 1
ATOM 3495 C C . ASP A 1 440 ? 34.728 -5.722 -6.738 1.00 38.09 440 ASP A C 1
ATOM 3497 O O . ASP A 1 440 ? 35.932 -5.414 -6.699 1.00 38.09 440 ASP A O 1
ATOM 3501 N N . PRO A 1 441 ? 33.946 -5.330 -7.768 1.00 38.59 441 PRO A N 1
ATOM 3502 C CA . PRO A 1 441 ? 34.388 -4.467 -8.867 1.00 38.59 441 PRO A CA 1
ATOM 3503 C C . PRO A 1 441 ? 34.775 -3.030 -8.461 1.00 38.59 441 PRO A C 1
ATOM 3505 O O . PRO A 1 441 ? 35.356 -2.323 -9.288 1.00 38.59 441 PRO A O 1
ATOM 3508 N N . PHE A 1 442 ? 34.481 -2.580 -7.233 1.00 41.47 442 PHE A N 1
ATOM 3509 C CA . PHE A 1 442 ? 34.588 -1.173 -6.801 1.00 41.47 442 PHE A CA 1
ATOM 3510 C C . PHE A 1 442 ? 35.732 -0.860 -5.823 1.00 41.47 442 PHE A C 1
ATOM 3512 O O . PHE A 1 442 ? 35.811 0.238 -5.254 1.00 41.47 442 PHE A O 1
ATOM 3519 N N . SER A 1 443 ? 36.684 -1.780 -5.695 1.00 44.06 443 SER A N 1
ATOM 3520 C CA . SER A 1 443 ? 37.847 -1.647 -4.810 1.00 44.06 443 SER A CA 1
ATOM 3521 C C . SER A 1 443 ? 38.939 -0.670 -5.299 1.00 44.06 443 SER A C 1
ATOM 3523 O O . SER A 1 443 ? 39.859 -0.366 -4.539 1.00 44.06 443 SER A O 1
ATOM 3525 N N . ASP A 1 444 ? 38.852 -0.131 -6.526 1.00 50.47 444 ASP A N 1
ATOM 3526 C CA . ASP A 1 444 ? 39.745 0.932 -7.028 1.00 50.47 444 ASP A CA 1
ATOM 3527 C C . ASP A 1 444 ? 39.035 2.307 -7.027 1.00 50.47 444 ASP A C 1
ATOM 3529 O O . ASP A 1 444 ? 38.175 2.554 -7.881 1.00 50.47 444 ASP A O 1
ATOM 3533 N N . PRO A 1 445 ? 39.414 3.243 -6.130 1.00 52.91 445 PRO A N 1
ATOM 3534 C CA . PRO A 1 445 ? 38.813 4.577 -6.046 1.00 52.91 445 PRO A CA 1
ATOM 3535 C C . PRO A 1 445 ? 38.895 5.379 -7.351 1.00 52.91 445 PRO A C 1
ATOM 3537 O O . PRO A 1 445 ? 38.047 6.227 -7.616 1.00 52.91 445 PRO A O 1
ATOM 3540 N N . SER A 1 446 ? 39.886 5.098 -8.206 1.00 52.28 446 SER A N 1
ATOM 3541 C CA . SER A 1 446 ? 40.087 5.819 -9.468 1.00 52.28 446 SER A CA 1
ATOM 3542 C C . SER A 1 446 ? 39.084 5.455 -10.570 1.00 52.28 446 SER A C 1
ATOM 3544 O O . SER A 1 446 ? 39.014 6.152 -11.584 1.00 52.28 446 SER A O 1
ATOM 3546 N N . LEU A 1 447 ? 38.308 4.383 -10.375 1.00 52.47 447 LEU A N 1
ATOM 3547 C CA . LEU A 1 447 ? 37.269 3.922 -11.299 1.00 52.47 447 LEU A CA 1
ATOM 3548 C C . LEU A 1 447 ? 35.857 4.381 -10.892 1.00 52.47 447 LEU A C 1
ATOM 3550 O O . LEU A 1 447 ? 34.905 4.127 -11.629 1.00 52.47 447 LEU A O 1
ATOM 3554 N N . ARG A 1 448 ? 35.713 5.065 -9.747 1.00 62.62 448 ARG A N 1
ATOM 3555 C CA . ARG A 1 448 ? 34.420 5.532 -9.223 1.00 62.62 448 ARG A CA 1
ATOM 3556 C C . ARG A 1 448 ? 33.894 6.752 -10.000 1.00 62.62 448 ARG A C 1
ATOM 3558 O O . ARG A 1 448 ? 34.691 7.577 -10.455 1.00 62.62 448 ARG A O 1
ATOM 3565 N N . PRO A 1 449 ? 32.563 6.916 -10.127 1.00 67.94 449 PRO A N 1
ATOM 3566 C CA . PRO A 1 449 ? 31.959 8.107 -10.719 1.00 67.94 449 PRO A CA 1
ATOM 3567 C C . PRO A 1 449 ? 32.459 9.415 -10.083 1.00 67.94 449 PRO A C 1
ATOM 3569 O O . PRO A 1 449 ? 32.617 9.531 -8.867 1.00 67.94 449 PRO A O 1
ATOM 3572 N N . GLU A 1 450 ? 32.661 10.447 -10.907 1.00 68.31 450 GLU A N 1
ATOM 3573 C CA . GLU A 1 450 ? 33.129 11.768 -10.453 1.00 68.31 450 GLU A CA 1
ATOM 3574 C C . GLU A 1 450 ? 32.148 12.428 -9.457 1.00 68.31 450 GLU A C 1
ATOM 3576 O O . GLU A 1 450 ? 32.558 13.227 -8.620 1.00 68.31 450 GLU A O 1
ATOM 3581 N N . SER A 1 451 ? 30.866 12.041 -9.488 1.00 71.69 451 SER A N 1
ATOM 3582 C CA . SER A 1 451 ? 29.813 12.490 -8.563 1.00 71.69 451 SER A CA 1
ATOM 3583 C C . SER A 1 451 ? 30.018 12.057 -7.108 1.00 71.69 451 SER A C 1
ATOM 3585 O O . SER A 1 451 ? 29.490 12.717 -6.215 1.00 71.69 451 SER A O 1
ATOM 3587 N N . LEU A 1 452 ? 30.790 10.994 -6.857 1.00 76.81 452 LEU A N 1
ATOM 3588 C CA . LEU A 1 452 ? 31.058 10.473 -5.511 1.00 76.81 452 LEU A CA 1
ATOM 3589 C C . LEU A 1 452 ? 32.300 11.095 -4.856 1.00 76.81 452 LEU A C 1
ATOM 3591 O O . LEU A 1 452 ? 32.653 10.728 -3.740 1.00 76.81 452 LEU A O 1
ATOM 3595 N N . HIS A 1 453 ? 32.965 12.047 -5.514 1.00 83.50 453 HIS A N 1
ATOM 3596 C CA . HIS A 1 453 ? 34.144 12.723 -4.976 1.00 83.50 453 HIS A CA 1
ATOM 3597 C C . HIS A 1 453 ? 33.783 14.108 -4.429 1.00 83.50 453 HIS A C 1
ATOM 3599 O O . HIS A 1 453 ? 33.121 14.898 -5.102 1.00 83.50 453 HIS A O 1
ATOM 3605 N N . ILE A 1 454 ? 34.271 14.451 -3.230 1.00 86.00 454 ILE A N 1
ATOM 3606 C CA . ILE A 1 454 ? 34.106 15.798 -2.663 1.00 86.00 454 ILE A CA 1
ATOM 3607 C C . ILE A 1 454 ? 34.972 16.780 -3.470 1.00 86.00 454 ILE A C 1
ATOM 3609 O O . ILE A 1 454 ? 36.199 16.677 -3.423 1.00 86.00 454 ILE A O 1
ATOM 3613 N N . PRO A 1 455 ? 34.396 17.776 -4.172 1.00 87.38 455 PRO A N 1
ATOM 3614 C CA . PRO A 1 455 ? 35.196 18.694 -4.974 1.00 87.38 455 PRO A CA 1
ATOM 3615 C C . PRO A 1 455 ? 36.130 19.554 -4.109 1.00 87.38 455 PRO A C 1
ATOM 3617 O O . PRO A 1 455 ? 35.688 20.179 -3.144 1.00 87.38 455 PRO A O 1
ATOM 3620 N N . ASP A 1 456 ? 37.395 19.712 -4.511 1.00 85.38 456 ASP A N 1
ATOM 3621 C CA . ASP A 1 456 ? 38.385 20.529 -3.781 1.00 85.38 456 ASP A CA 1
ATOM 3622 C C . ASP A 1 456 ? 37.893 21.949 -3.478 1.00 85.38 456 ASP A C 1
ATOM 3624 O O . ASP A 1 456 ? 38.115 22.492 -2.397 1.00 85.38 456 ASP A O 1
ATOM 3628 N N . LYS A 1 457 ? 37.197 22.568 -4.439 1.00 85.94 457 LYS A N 1
ATOM 3629 C CA . LYS A 1 457 ? 36.634 23.916 -4.276 1.00 85.94 457 LYS A CA 1
ATOM 3630 C C . LYS A 1 457 ? 35.549 23.961 -3.203 1.00 85.94 457 LYS A C 1
ATOM 3632 O O . LYS A 1 457 ? 35.470 24.947 -2.474 1.00 85.94 457 LYS A O 1
ATOM 3637 N N . LEU A 1 458 ? 34.735 22.909 -3.111 1.00 88.44 458 LEU A N 1
ATOM 3638 C CA . LEU A 1 458 ? 33.686 22.788 -2.106 1.00 88.44 458 LEU A CA 1
ATOM 3639 C C . LEU A 1 458 ? 34.307 22.678 -0.712 1.00 88.44 458 LEU A C 1
ATOM 3641 O O . LEU A 1 458 ? 33.976 23.458 0.183 1.00 88.44 458 LEU A O 1
ATOM 3645 N N . ARG A 1 459 ? 35.278 21.770 -0.567 1.00 89.62 459 ARG A N 1
ATOM 3646 C CA . ARG A 1 459 ? 36.060 21.600 0.659 1.00 89.62 459 ARG A CA 1
ATOM 3647 C C . ARG A 1 459 ? 36.717 22.911 1.096 1.00 89.62 459 ARG A C 1
ATOM 3649 O O . ARG A 1 459 ? 36.510 23.348 2.225 1.00 89.62 459 ARG A O 1
ATOM 3656 N N . GLN A 1 460 ? 37.453 23.572 0.200 1.00 88.06 460 GLN A N 1
ATOM 3657 C CA . GLN A 1 460 ? 38.152 24.831 0.491 1.00 88.06 460 GLN A CA 1
ATOM 3658 C C . GLN A 1 460 ? 37.194 25.952 0.910 1.00 88.06 460 GLN A C 1
ATOM 3660 O O . GLN A 1 460 ? 37.528 26.755 1.783 1.00 88.06 460 GLN A O 1
ATOM 3665 N N . SER A 1 461 ? 36.003 26.010 0.309 1.00 86.31 461 SER A N 1
ATOM 3666 C CA . SER A 1 461 ? 34.970 26.986 0.664 1.00 86.31 461 SER A CA 1
ATOM 3667 C C . SER A 1 461 ? 34.463 26.783 2.098 1.00 86.31 461 SER A C 1
ATOM 3669 O O . SER A 1 461 ? 34.489 27.714 2.909 1.00 86.31 461 SER A O 1
ATOM 3671 N N . LEU A 1 462 ? 34.082 25.549 2.448 1.00 88.38 462 LEU A N 1
ATOM 3672 C CA . LEU A 1 462 ? 33.582 25.202 3.783 1.00 88.38 462 LEU A CA 1
ATOM 3673 C C . LEU A 1 462 ? 34.670 25.326 4.857 1.00 88.38 462 LEU A C 1
ATOM 3675 O O . LEU A 1 462 ? 34.428 25.905 5.918 1.00 88.38 462 LEU A O 1
ATOM 3679 N N . GLU A 1 463 ? 35.892 24.873 4.567 1.00 87.38 463 GLU A N 1
ATOM 3680 C CA . GLU A 1 463 ? 37.055 25.100 5.428 1.00 87.38 463 GLU A CA 1
ATOM 3681 C C . GLU A 1 463 ? 37.301 26.599 5.637 1.00 87.38 463 GLU A C 1
ATOM 3683 O O . GLU A 1 463 ? 37.546 27.036 6.761 1.00 87.38 463 GLU A O 1
ATOM 3688 N N . GLY A 1 464 ? 37.211 27.412 4.582 1.00 83.69 464 GLY A N 1
ATOM 3689 C CA . GLY A 1 464 ? 37.383 28.862 4.657 1.00 83.69 464 GLY A CA 1
ATOM 3690 C C . GLY A 1 464 ? 36.331 29.560 5.523 1.00 83.69 464 GLY A C 1
ATOM 3691 O O . GLY A 1 464 ? 36.642 30.547 6.195 1.00 83.69 464 GLY A O 1
ATOM 3692 N N . PHE A 1 465 ? 35.101 29.048 5.548 1.00 82.31 465 PHE A N 1
ATOM 3693 C CA . PHE A 1 465 ? 34.023 29.566 6.388 1.00 82.31 465 PHE A CA 1
ATOM 3694 C C . PHE A 1 465 ? 34.191 29.177 7.854 1.00 82.31 465 PHE A C 1
ATOM 3696 O O . PHE A 1 465 ? 34.304 30.057 8.711 1.00 82.31 465 PHE A O 1
ATOM 3703 N N . TYR A 1 466 ? 34.295 27.876 8.136 1.00 79.06 466 TYR A N 1
ATOM 3704 C CA . TYR A 1 466 ? 34.406 27.360 9.501 1.00 79.06 466 TYR A CA 1
ATOM 3705 C C . TYR A 1 466 ? 35.757 27.653 10.154 1.00 79.06 466 TYR A C 1
ATOM 3707 O O . TYR A 1 466 ? 35.914 27.462 11.353 1.00 79.06 466 TYR A O 1
ATOM 3715 N N . ASN A 1 467 ? 36.736 28.180 9.412 1.00 78.56 467 ASN A N 1
ATOM 3716 C CA . ASN A 1 467 ? 37.974 28.683 9.997 1.00 78.56 467 ASN A CA 1
ATOM 3717 C C . ASN A 1 467 ? 37.890 30.098 10.585 1.00 78.56 467 ASN A C 1
ATOM 3719 O O . ASN A 1 467 ? 38.820 30.490 11.301 1.00 78.56 467 ASN A O 1
ATOM 3723 N N . ARG A 1 468 ? 36.818 30.855 10.319 1.00 78.50 468 ARG A N 1
ATOM 3724 C CA . ARG A 1 468 ? 36.624 32.222 10.833 1.00 78.50 468 ARG A CA 1
ATOM 3725 C C . ARG A 1 468 ? 36.259 32.198 12.316 1.00 78.50 468 ARG A C 1
ATOM 3727 O O . ARG A 1 468 ? 35.506 31.332 12.738 1.00 78.50 468 ARG A O 1
ATOM 3734 N N . GLU A 1 469 ? 36.724 33.177 13.097 1.00 66.56 469 GLU A N 1
ATOM 3735 C CA . GLU A 1 469 ? 36.536 33.207 14.564 1.00 66.56 469 GLU A CA 1
ATOM 3736 C C . GLU A 1 469 ? 35.073 33.041 15.008 1.00 66.56 469 GLU A C 1
ATOM 3738 O O . GLU A 1 469 ? 34.794 32.261 15.913 1.00 66.56 469 GLU A O 1
ATOM 3743 N N . HIS A 1 470 ? 34.133 33.714 14.338 1.00 64.94 470 HIS A N 1
ATOM 3744 C CA . HIS A 1 470 ? 32.706 33.635 14.669 1.00 64.94 470 HIS A CA 1
ATOM 3745 C C . HIS A 1 470 ? 32.094 32.267 14.331 1.00 64.94 470 HIS A C 1
ATOM 3747 O O . HIS A 1 470 ? 31.292 31.754 15.101 1.00 64.94 470 HIS A O 1
ATOM 3753 N N . ALA A 1 471 ? 32.497 31.651 13.215 1.00 65.75 471 ALA A N 1
ATOM 3754 C CA . ALA A 1 471 ? 32.028 30.319 12.836 1.00 65.75 471 ALA A CA 1
ATOM 3755 C C . ALA A 1 471 ? 32.666 29.229 13.712 1.00 65.75 471 ALA A C 1
ATOM 3757 O O . ALA A 1 471 ? 31.980 28.296 14.103 1.00 65.75 471 ALA A O 1
ATOM 3758 N N . LYS A 1 472 ? 33.937 29.390 14.112 1.00 69.62 472 LYS A N 1
ATOM 3759 C CA . LYS A 1 472 ? 34.620 28.511 15.080 1.00 69.62 472 LYS A CA 1
ATOM 3760 C C . LYS A 1 472 ? 33.978 28.514 16.462 1.00 69.62 472 LYS A C 1
ATOM 3762 O O . LYS A 1 472 ? 34.051 27.510 17.159 1.00 69.62 472 LYS A O 1
ATOM 3767 N N . ALA A 1 473 ? 33.377 29.634 16.867 1.00 66.00 473 ALA A N 1
ATOM 3768 C CA . ALA A 1 473 ? 32.651 29.727 18.131 1.00 66.00 473 ALA A CA 1
ATOM 3769 C C . ALA A 1 473 ? 31.352 28.902 18.125 1.00 66.00 473 ALA A C 1
ATOM 3771 O O . ALA A 1 473 ? 30.899 28.481 19.185 1.00 66.00 473 ALA A O 1
ATOM 3772 N N . VAL A 1 474 ? 30.775 28.675 16.940 1.00 65.56 474 VAL A N 1
ATOM 3773 C CA . VAL A 1 474 ? 29.585 27.838 16.728 1.00 65.56 474 VAL A CA 1
ATOM 3774 C C . VAL A 1 474 ? 29.976 26.384 16.450 1.00 65.56 474 VAL A C 1
ATOM 3776 O O . VAL A 1 474 ? 29.359 25.467 16.979 1.00 65.56 474 VAL A O 1
ATOM 3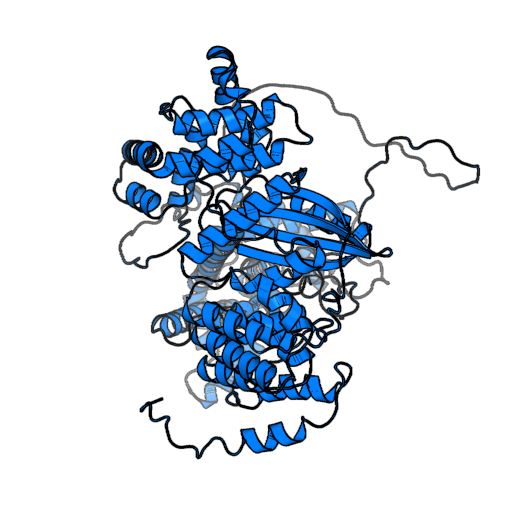779 N N . TRP A 1 475 ? 31.023 26.173 15.650 1.00 81.00 475 TRP A N 1
ATOM 3780 C CA . TRP A 1 475 ? 31.492 24.868 15.197 1.00 81.00 475 TRP A CA 1
ATOM 3781 C C . TRP A 1 475 ? 33.019 24.772 15.273 1.00 81.00 475 TRP A C 1
ATOM 3783 O O . TRP A 1 475 ? 33.749 25.217 14.383 1.00 81.00 475 TRP A O 1
ATOM 3793 N N . ASP A 1 476 ? 33.524 24.176 16.349 1.00 80.62 476 ASP A N 1
ATOM 3794 C CA . ASP A 1 476 ? 34.961 24.130 16.649 1.00 80.62 476 ASP A CA 1
ATOM 3795 C C . ASP A 1 476 ? 35.692 22.936 16.007 1.00 80.62 476 ASP A C 1
ATOM 3797 O O . ASP A 1 476 ? 36.922 22.881 15.988 1.00 80.62 476 ASP A O 1
ATOM 3801 N N . SER A 1 477 ? 34.935 21.975 15.475 1.00 83.25 477 SER A N 1
ATOM 3802 C CA . SER A 1 477 ? 35.449 20.699 14.972 1.00 83.25 477 SER A CA 1
ATOM 3803 C C . SER A 1 477 ? 35.857 20.763 13.492 1.00 83.25 477 SER A C 1
ATOM 3805 O O . SER A 1 477 ? 36.287 19.768 12.914 1.00 83.25 477 SER A O 1
ATOM 3807 N N . GLY A 1 478 ? 35.779 21.948 12.876 1.00 86.81 478 GLY A N 1
ATOM 3808 C CA . GLY A 1 478 ? 36.257 22.204 11.516 1.00 86.81 478 GLY A CA 1
ATOM 3809 C C . GLY A 1 478 ? 35.580 21.334 10.452 1.00 86.81 478 GLY A C 1
ATOM 3810 O O . GLY A 1 478 ? 34.492 20.797 10.660 1.00 86.81 478 GLY A O 1
ATOM 3811 N N . PHE A 1 479 ? 36.236 21.193 9.297 1.00 90.56 479 PHE A N 1
ATOM 3812 C CA . PHE A 1 479 ? 35.711 20.398 8.182 1.00 90.56 479 PHE A CA 1
ATOM 3813 C C . PHE A 1 479 ? 35.644 18.900 8.504 1.00 90.56 479 PHE A C 1
ATOM 3815 O O . PHE A 1 479 ? 34.683 18.240 8.125 1.00 90.56 479 PHE A O 1
ATOM 3822 N N . MET A 1 480 ? 36.611 18.377 9.265 1.00 92.56 480 MET A N 1
ATOM 3823 C CA . MET A 1 480 ? 36.606 16.972 9.691 1.00 92.56 480 MET A CA 1
ATOM 3824 C C . MET A 1 480 ? 35.376 16.665 10.542 1.00 92.56 480 MET A C 1
ATOM 3826 O O . MET A 1 480 ? 34.664 15.702 10.275 1.00 92.56 480 MET A O 1
ATOM 3830 N N . GLY A 1 481 ? 35.075 17.529 11.515 1.00 91.56 481 GLY A N 1
ATOM 3831 C CA . GLY A 1 481 ? 33.850 17.425 12.294 1.00 91.56 481 GLY A CA 1
ATOM 3832 C C . GLY A 1 481 ? 32.605 17.600 11.444 1.00 91.56 481 GLY A C 1
ATOM 3833 O O . GLY A 1 481 ? 31.656 16.848 11.622 1.00 91.56 481 GLY A O 1
ATOM 3834 N N . LEU A 1 482 ? 32.594 18.552 10.506 1.00 92.44 482 LEU A N 1
ATOM 3835 C CA . LEU A 1 482 ? 31.444 18.755 9.621 1.00 92.44 482 LEU A CA 1
ATOM 3836 C C . LEU A 1 482 ? 31.123 17.479 8.831 1.00 92.44 482 LEU A C 1
ATOM 3838 O O . LEU A 1 482 ? 29.966 17.075 8.764 1.00 92.44 482 LEU A O 1
ATOM 3842 N N . HIS A 1 483 ? 32.150 16.815 8.302 1.00 94.62 483 HIS A N 1
ATOM 3843 C CA . HIS A 1 483 ? 31.987 15.527 7.644 1.00 94.62 483 HIS A CA 1
ATOM 3844 C C . HIS A 1 483 ? 31.482 14.452 8.608 1.00 94.62 483 HIS A C 1
ATOM 3846 O O . HIS A 1 483 ? 30.566 13.723 8.257 1.00 94.62 483 HIS A O 1
ATOM 3852 N N . GLY A 1 484 ? 32.047 14.333 9.814 1.00 93.88 484 GLY A N 1
ATOM 3853 C CA . GLY A 1 484 ? 31.584 13.342 10.794 1.00 93.88 484 GLY A CA 1
ATOM 3854 C C . GLY A 1 484 ? 30.129 13.554 11.210 1.00 93.88 484 GLY A C 1
ATOM 3855 O O . GLY A 1 484 ? 29.380 12.596 11.357 1.00 93.88 484 GLY A O 1
ATOM 3856 N N . TYR A 1 485 ? 29.708 14.814 11.331 1.00 93.62 485 TYR A N 1
ATOM 3857 C CA . TYR A 1 485 ? 28.324 15.184 11.604 1.00 93.62 485 TYR A CA 1
ATOM 3858 C C . TYR A 1 485 ? 27.398 14.768 10.464 1.00 93.62 485 TYR A C 1
ATOM 3860 O O . TYR A 1 485 ? 26.439 14.048 10.705 1.00 93.62 485 TYR A O 1
ATOM 3868 N N . LEU A 1 486 ? 27.701 15.166 9.224 1.00 93.94 486 LEU A N 1
ATOM 3869 C CA . LEU A 1 486 ? 26.871 14.823 8.066 1.00 93.94 486 LEU A CA 1
ATOM 3870 C C . LEU A 1 486 ? 26.889 13.323 7.755 1.00 93.94 486 LEU A C 1
ATOM 3872 O O . LEU A 1 486 ? 25.870 12.805 7.324 1.00 93.94 486 LEU A O 1
ATOM 3876 N N . PHE A 1 487 ? 27.996 12.628 8.024 1.00 94.00 487 PHE A N 1
ATOM 3877 C CA . PHE A 1 487 ? 28.079 11.171 7.922 1.00 94.00 487 PHE A CA 1
ATOM 3878 C C . PHE A 1 487 ? 27.112 10.493 8.893 1.00 94.00 487 PHE A C 1
ATOM 3880 O O . PHE A 1 487 ? 26.322 9.674 8.456 1.00 94.00 487 PHE A O 1
ATOM 3887 N N . ALA A 1 488 ? 27.081 10.897 10.168 1.00 90.50 488 ALA A N 1
ATOM 3888 C CA . ALA A 1 488 ? 26.109 10.360 11.128 1.00 90.50 488 ALA A CA 1
ATOM 3889 C C . ALA A 1 488 ? 24.650 10.600 10.701 1.00 90.50 488 ALA A C 1
ATOM 3891 O O . ALA A 1 488 ? 23.796 9.749 10.912 1.00 90.50 488 ALA A O 1
ATOM 3892 N N . ILE A 1 489 ? 24.352 11.760 10.106 1.00 90.00 489 ILE A N 1
ATOM 3893 C CA . ILE A 1 489 ? 23.021 12.047 9.545 1.00 90.00 489 ILE A CA 1
ATOM 3894 C C . ILE A 1 489 ? 22.735 11.146 8.336 1.00 90.00 489 ILE A C 1
ATOM 3896 O O . ILE A 1 489 ? 21.625 10.649 8.182 1.00 90.00 489 ILE A O 1
ATOM 3900 N N . ALA A 1 490 ? 23.737 10.934 7.485 1.00 89.75 490 ALA A N 1
ATOM 3901 C CA . ALA A 1 490 ? 23.661 10.101 6.293 1.00 89.75 490 ALA A CA 1
ATOM 3902 C C . ALA A 1 490 ? 23.713 8.592 6.581 1.00 89.75 490 ALA A C 1
ATOM 3904 O O . ALA A 1 490 ? 23.617 7.819 5.646 1.00 89.75 490 ALA A O 1
ATOM 3905 N N . THR A 1 491 ? 23.868 8.155 7.829 1.00 85.19 491 THR A N 1
ATOM 3906 C CA . THR A 1 491 ? 23.747 6.737 8.214 1.00 85.19 491 THR A CA 1
ATOM 3907 C C . THR A 1 491 ? 22.377 6.413 8.811 1.00 85.19 491 THR A C 1
ATOM 3909 O O . THR A 1 491 ? 22.150 5.294 9.251 1.00 85.19 491 THR A O 1
ATOM 3912 N N . HIS A 1 492 ? 21.474 7.395 8.883 1.00 80.94 492 HIS A N 1
ATOM 3913 C CA . HIS A 1 492 ? 20.092 7.169 9.301 1.00 80.94 492 HIS A CA 1
ATOM 3914 C C . HIS A 1 492 ? 19.314 6.481 8.173 1.00 80.94 492 HIS A C 1
ATOM 3916 O O . HIS A 1 492 ? 19.405 6.989 7.065 1.00 80.94 492 HIS A O 1
ATOM 3922 N N . PRO A 1 493 ? 18.534 5.419 8.393 1.00 67.69 493 PRO A N 1
ATOM 3923 C CA . PRO A 1 493 ? 17.854 4.710 7.313 1.00 67.69 493 PRO A CA 1
ATOM 3924 C C . PRO A 1 493 ? 16.965 5.643 6.470 1.00 67.69 493 PRO A C 1
ATOM 3926 O O . PRO A 1 493 ? 17.207 5.818 5.288 1.00 67.69 493 PRO A O 1
ATOM 3929 N N . GLU A 1 494 ? 16.098 6.438 7.093 1.00 69.62 494 GLU A N 1
ATOM 3930 C CA . GLU A 1 494 ? 15.356 7.482 6.368 1.00 69.62 494 GLU A CA 1
ATOM 3931 C C . GLU 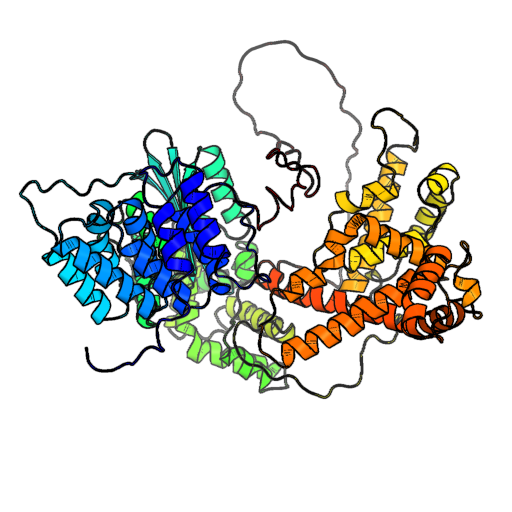A 1 494 ? 16.150 8.801 6.183 1.00 69.62 494 GLU A C 1
ATOM 3933 O O . GLU A 1 494 ? 16.899 9.225 7.077 1.00 69.62 494 GLU A O 1
ATOM 3938 N N . PRO A 1 495 ? 15.956 9.548 5.080 1.00 70.75 495 PRO A N 1
ATOM 3939 C CA . PRO A 1 495 ? 16.609 10.836 4.864 1.00 70.75 495 PRO A CA 1
ATOM 3940 C C . PRO A 1 495 ? 16.105 11.934 5.821 1.00 70.75 495 PRO A C 1
ATOM 3942 O O . PRO A 1 495 ? 14.959 12.387 5.788 1.00 70.75 495 PRO A O 1
ATOM 3945 N N . ILE A 1 496 ? 17.012 12.460 6.649 1.00 75.56 496 ILE A N 1
ATOM 3946 C CA . ILE A 1 496 ? 16.735 13.586 7.553 1.00 75.56 496 ILE A CA 1
ATOM 3947 C C . ILE A 1 496 ? 16.746 14.906 6.761 1.00 75.56 496 ILE A C 1
ATOM 3949 O O . ILE A 1 496 ? 17.762 15.295 6.174 1.00 75.56 496 ILE A O 1
ATOM 3953 N N . SER A 1 497 ? 15.629 15.645 6.791 1.00 76.00 497 SER A N 1
ATOM 3954 C CA . SER A 1 497 ? 15.477 16.905 6.047 1.00 76.00 497 SER A CA 1
ATOM 3955 C C . SER A 1 497 ? 16.570 17.915 6.420 1.00 76.00 497 SER A C 1
ATOM 3957 O O . SER A 1 497 ? 16.852 18.084 7.608 1.00 76.00 497 SER A O 1
ATOM 3959 N N . PRO A 1 498 ? 17.123 18.691 5.467 1.00 77.94 498 PRO A N 1
ATOM 3960 C CA . PRO A 1 498 ? 18.099 19.736 5.766 1.00 77.94 498 PRO A CA 1
ATOM 3961 C C . PRO A 1 498 ? 17.671 20.757 6.817 1.00 77.94 498 PRO A C 1
ATOM 3963 O O . PRO A 1 498 ? 18.501 21.206 7.604 1.00 77.94 498 PRO A O 1
ATOM 3966 N N . SER A 1 499 ? 16.382 21.099 6.902 1.00 74.50 499 SER A N 1
ATOM 3967 C CA . SER A 1 499 ? 15.880 21.985 7.967 1.00 74.50 499 SER A CA 1
ATOM 3968 C C . SER A 1 499 ? 16.110 21.410 9.381 1.00 74.50 499 SER A C 1
ATOM 3970 O O . SER A 1 499 ? 16.263 22.176 10.326 1.00 74.50 499 SER A O 1
ATOM 3972 N N . GLU A 1 500 ? 16.189 20.076 9.471 1.00 75.19 500 GLU A N 1
ATOM 3973 C CA . GLU A 1 500 ? 16.814 19.203 10.487 1.00 75.19 500 GLU A CA 1
ATOM 3974 C C . GLU A 1 500 ? 18.118 19.678 11.068 1.00 75.19 500 GLU A C 1
ATOM 3976 O O . GLU A 1 500 ? 18.257 20.172 12.191 1.00 75.19 500 GLU A O 1
ATOM 3981 N N . TRP A 1 501 ? 19.121 19.374 10.276 1.00 84.38 501 TRP A N 1
ATOM 3982 C CA . TRP A 1 501 ? 20.489 19.292 10.722 1.00 84.38 501 TRP A CA 1
ATOM 3983 C C . TRP A 1 501 ? 21.250 20.585 10.422 1.00 84.38 501 TRP A C 1
ATOM 3985 O O . TRP A 1 501 ? 22.358 20.782 10.915 1.00 84.38 501 TRP A O 1
ATOM 3995 N N . LEU A 1 502 ? 20.647 21.529 9.687 1.00 79.38 502 LEU A N 1
ATOM 3996 C CA . LEU A 1 502 ? 21.230 22.852 9.465 1.00 79.38 502 LEU A CA 1
ATOM 3997 C C . LEU A 1 502 ? 21.270 23.700 10.744 1.00 79.38 502 LEU A C 1
ATOM 3999 O O . LEU A 1 502 ? 22.231 24.439 10.946 1.00 79.38 502 LEU A O 1
ATOM 4003 N N . GLY A 1 503 ? 20.269 23.596 11.624 1.00 73.31 503 GLY A N 1
ATOM 4004 C CA . GLY A 1 503 ? 20.170 24.422 12.837 1.00 73.31 503 GLY A CA 1
ATOM 4005 C C . GLY A 1 503 ? 21.414 24.350 13.738 1.00 73.31 503 GLY A C 1
ATOM 4006 O O . GLY A 1 503 ? 22.028 25.389 14.007 1.00 73.31 503 GLY A O 1
ATOM 4007 N N . PRO A 1 504 ? 21.852 23.147 14.156 1.00 71.81 504 PRO A N 1
ATOM 4008 C CA . PRO A 1 504 ? 23.055 22.982 14.975 1.00 71.81 504 PRO A CA 1
ATOM 4009 C C . PRO A 1 504 ? 24.356 23.451 14.300 1.00 71.81 504 PRO A C 1
ATOM 4011 O O . PRO A 1 504 ? 25.286 23.850 14.995 1.00 71.81 504 PRO A O 1
ATOM 4014 N N . LEU A 1 505 ? 24.426 23.447 12.962 1.00 74.12 505 LEU A N 1
ATOM 4015 C CA . LEU A 1 505 ? 25.596 23.903 12.195 1.00 74.12 505 LEU A CA 1
ATOM 4016 C C . LEU A 1 505 ? 25.664 25.432 12.008 1.00 74.12 505 LEU A C 1
ATOM 4018 O O . LEU A 1 505 ? 26.709 25.946 11.594 1.00 74.12 505 LEU A O 1
ATOM 4022 N N . LEU A 1 506 ? 24.566 26.149 12.283 1.00 69.88 506 LEU A N 1
ATOM 4023 C CA . LEU A 1 506 ? 24.397 27.587 12.010 1.00 69.88 506 LEU A CA 1
ATOM 4024 C C . LEU A 1 506 ? 24.113 28.440 13.268 1.00 69.88 506 LEU A C 1
ATOM 4026 O O . LEU A 1 506 ? 24.311 29.653 13.225 1.00 69.88 506 LEU A O 1
ATOM 4030 N N . ASN A 1 507 ? 23.754 27.792 14.382 1.00 60.62 507 ASN A N 1
ATOM 4031 C CA . ASN A 1 507 ? 23.355 28.309 15.701 1.00 60.62 507 ASN A CA 1
ATOM 4032 C C . ASN A 1 507 ? 21.916 28.892 15.802 1.00 60.62 507 ASN A C 1
ATOM 4034 O O . ASN A 1 507 ? 21.627 29.874 15.116 1.00 60.62 507 ASN A O 1
ATOM 4038 N N . PRO A 1 508 ? 21.031 28.362 16.682 1.00 44.50 508 PRO A N 1
ATOM 4039 C CA . PRO A 1 508 ? 19.593 28.649 16.716 1.00 44.50 508 PRO A CA 1
ATOM 4040 C C . PRO A 1 508 ? 19.081 29.372 17.985 1.00 44.50 508 PRO A C 1
ATOM 4042 O O . PRO A 1 508 ? 17.877 29.360 18.231 1.00 44.50 508 PRO A O 1
ATOM 4045 N N . ASP A 1 509 ? 19.936 30.027 18.777 1.00 37.94 509 ASP A N 1
ATOM 4046 C CA . ASP A 1 509 ? 19.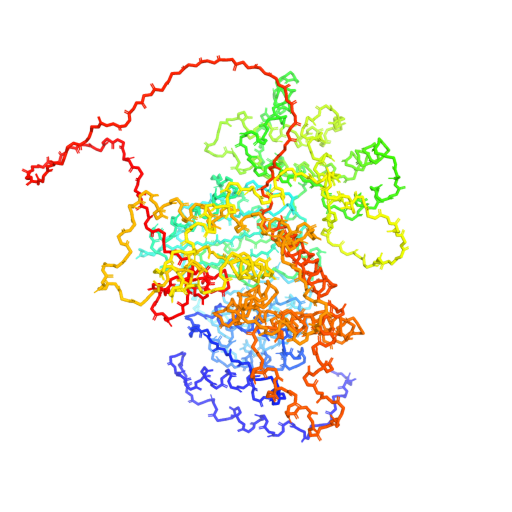485 30.826 19.926 1.00 37.94 509 ASP A CA 1
ATOM 4047 C C . ASP A 1 509 ? 19.468 32.323 19.593 1.00 37.94 509 ASP A C 1
ATOM 4049 O O . ASP A 1 509 ? 20.509 32.955 19.416 1.00 37.94 509 ASP A O 1
ATOM 4053 N N . ASP A 1 510 ? 18.251 32.871 19.589 1.00 37.00 510 ASP A N 1
ATOM 4054 C CA . ASP A 1 510 ? 17.885 34.285 19.492 1.00 37.00 510 ASP A CA 1
ATOM 4055 C C . ASP A 1 510 ? 17.539 34.805 18.077 1.00 37.00 510 ASP A C 1
ATOM 4057 O O . ASP A 1 510 ? 18.335 35.428 17.371 1.00 37.00 510 ASP A O 1
ATOM 4061 N N . GLN A 1 511 ? 16.250 34.694 17.717 1.00 38.19 511 GLN A N 1
ATOM 4062 C CA . GLN A 1 511 ? 15.617 35.531 16.680 1.00 38.19 511 GLN A CA 1
ATOM 4063 C C . GLN A 1 511 ? 15.727 37.047 16.979 1.00 38.19 511 GLN A C 1
ATOM 4065 O O . GLN A 1 511 ? 15.253 37.870 16.194 1.00 38.19 511 GLN A O 1
ATOM 4070 N N . SER A 1 512 ? 16.365 37.448 18.083 1.00 38.22 512 SER A N 1
ATOM 4071 C CA . SER A 1 512 ? 16.644 38.832 18.436 1.00 38.22 512 SER A CA 1
ATOM 4072 C C . SER A 1 512 ? 18.130 39.162 18.624 1.00 38.22 512 SER A C 1
ATOM 4074 O O . SER A 1 512 ? 18.464 40.002 19.450 1.00 38.22 512 SER A O 1
ATOM 4076 N N . GLN A 1 513 ? 19.040 38.654 17.781 1.00 34.38 513 GLN A N 1
ATOM 4077 C CA . GLN A 1 513 ? 20.255 39.429 17.477 1.00 34.38 513 GLN A CA 1
ATOM 4078 C C . GLN A 1 513 ? 20.933 39.075 16.148 1.00 34.38 513 GLN A C 1
ATOM 4080 O O . GLN A 1 513 ? 21.551 38.034 15.958 1.00 34.38 513 GLN A O 1
ATOM 4085 N N . ALA A 1 514 ? 20.870 40.038 15.226 1.00 41.47 514 ALA A N 1
ATOM 4086 C CA . ALA A 1 514 ? 21.685 40.108 14.025 1.00 41.47 514 ALA A CA 1
ATOM 4087 C C . ALA A 1 514 ? 23.183 40.055 14.382 1.00 41.47 514 ALA A C 1
ATOM 4089 O O . ALA A 1 514 ? 23.755 41.050 14.825 1.00 41.47 514 ALA A O 1
ATOM 4090 N N . GLY A 1 515 ? 23.807 38.892 14.182 1.00 41.47 515 GLY A N 1
ATOM 4091 C CA . GLY A 1 515 ? 25.227 38.673 14.476 1.00 41.47 515 GLY A CA 1
ATOM 4092 C C . GLY A 1 515 ? 26.016 37.917 13.409 1.00 41.47 515 GLY A C 1
ATOM 4093 O O . GLY A 1 515 ? 27.240 37.973 13.430 1.00 41.47 515 GLY A O 1
ATOM 4094 N N . VAL A 1 516 ? 25.362 37.293 12.424 1.00 42.00 516 VAL A N 1
ATOM 4095 C CA . VAL A 1 516 ? 26.026 36.846 11.190 1.00 42.00 516 VAL A CA 1
ATOM 4096 C C . VAL A 1 516 ? 25.588 37.778 10.070 1.00 42.00 516 VAL A C 1
ATOM 4098 O O . VAL A 1 516 ? 24.796 37.443 9.197 1.00 42.00 516 VAL A O 1
ATOM 4101 N N . ALA A 1 517 ? 26.106 39.006 10.111 1.00 42.03 517 ALA A N 1
ATOM 4102 C CA . ALA A 1 517 ? 26.166 39.866 8.937 1.00 42.03 517 ALA A CA 1
ATOM 4103 C C . ALA A 1 517 ? 27.214 39.297 7.961 1.00 42.03 517 ALA A C 1
ATOM 4105 O O . ALA A 1 517 ? 28.262 39.891 7.729 1.00 42.03 517 ALA A O 1
ATOM 4106 N N . ALA A 1 518 ? 26.932 38.115 7.425 1.00 46.00 518 ALA A N 1
ATOM 4107 C CA . ALA A 1 518 ? 27.497 37.627 6.184 1.00 46.00 518 ALA A CA 1
ATOM 4108 C C . ALA A 1 518 ? 26.438 37.909 5.122 1.00 46.00 518 ALA A C 1
ATOM 4110 O O . ALA A 1 518 ? 25.246 37.698 5.342 1.00 46.00 518 ALA A O 1
ATOM 4111 N N . ASN A 1 519 ? 26.867 38.494 4.013 1.00 53.44 519 ASN A N 1
ATOM 4112 C CA . ASN A 1 519 ? 26.031 38.916 2.895 1.00 53.44 519 ASN A CA 1
ATOM 4113 C C . ASN A 1 519 ? 24.938 37.862 2.614 1.00 53.44 519 ASN A C 1
ATOM 4115 O O . ASN A 1 519 ? 25.248 36.677 2.621 1.00 53.44 519 ASN A O 1
ATOM 4119 N N . LYS A 1 520 ? 23.676 38.232 2.349 1.00 55.69 520 LYS A N 1
ATOM 4120 C CA . LYS A 1 520 ? 22.609 37.241 2.054 1.00 55.69 520 LYS A CA 1
ATOM 4121 C C . LYS A 1 520 ? 23.047 36.230 0.975 1.00 55.69 520 LYS A C 1
ATOM 4123 O O . LYS A 1 520 ? 22.651 35.070 1.011 1.00 55.69 520 LYS A O 1
ATOM 4128 N N . ALA A 1 521 ? 23.908 36.683 0.061 1.00 58.38 521 ALA A N 1
ATOM 4129 C CA . ALA A 1 521 ? 24.600 35.860 -0.924 1.00 58.38 521 ALA A CA 1
ATOM 4130 C C . ALA A 1 521 ? 25.568 34.829 -0.309 1.00 58.38 521 ALA A C 1
ATOM 4132 O O . ALA A 1 521 ? 25.510 33.668 -0.676 1.00 58.38 521 ALA A O 1
ATOM 4133 N N . GLU A 1 522 ? 26.404 35.229 0.648 1.00 64.25 522 GLU A N 1
ATOM 4134 C CA . GLU A 1 522 ? 27.360 34.359 1.345 1.00 64.25 522 GLU A CA 1
ATOM 4135 C C . GLU A 1 522 ? 26.654 33.324 2.231 1.00 64.25 522 GLU A C 1
ATOM 4137 O O . GLU A 1 522 ? 27.044 32.163 2.247 1.00 64.25 522 GLU A O 1
ATOM 4142 N N . PHE A 1 523 ? 25.570 33.703 2.916 1.00 66.06 523 PHE A N 1
ATOM 4143 C CA . PHE A 1 523 ? 24.753 32.737 3.657 1.00 66.06 523 PHE A CA 1
ATOM 4144 C C . PHE A 1 523 ? 24.125 31.707 2.707 1.00 66.06 523 PHE A C 1
ATOM 4146 O O . PHE A 1 523 ? 24.247 30.509 2.930 1.00 66.06 523 PHE A O 1
ATOM 4153 N N . SER A 1 524 ? 23.527 32.160 1.598 1.00 67.50 524 SER A N 1
ATOM 4154 C CA . SER A 1 524 ? 22.970 31.263 0.577 1.00 67.50 524 SER A CA 1
ATOM 4155 C C . SER A 1 524 ? 24.029 30.353 -0.057 1.00 67.50 524 SER A C 1
ATOM 4157 O O . SER A 1 524 ? 23.729 29.206 -0.373 1.00 67.50 524 SER A O 1
ATOM 4159 N N . GLU A 1 525 ? 25.252 30.853 -0.240 1.00 77.81 525 GLU A N 1
ATOM 4160 C CA . GLU A 1 525 ? 26.388 30.096 -0.770 1.00 77.81 525 GLU A CA 1
ATOM 4161 C C . GLU A 1 525 ? 26.841 29.007 0.209 1.00 77.81 525 GLU A C 1
ATOM 4163 O O . GLU A 1 525 ? 27.053 27.868 -0.197 1.00 77.81 525 GLU A O 1
ATOM 4168 N N . ILE A 1 526 ? 26.927 29.316 1.507 1.00 80.25 526 ILE A N 1
ATOM 4169 C CA . ILE A 1 526 ? 27.291 28.336 2.539 1.00 80.25 526 ILE A CA 1
ATOM 4170 C C . ILE A 1 526 ? 26.239 27.242 2.674 1.00 80.25 526 ILE A C 1
ATOM 4172 O O . ILE A 1 526 ? 26.609 26.074 2.736 1.00 80.25 526 ILE A O 1
ATOM 4176 N N . ILE A 1 527 ? 24.950 27.587 2.660 1.00 79.19 527 ILE A N 1
ATOM 4177 C CA . ILE A 1 527 ? 23.877 26.584 2.670 1.00 79.19 527 ILE A CA 1
ATOM 4178 C C . ILE A 1 527 ? 23.968 25.689 1.432 1.00 79.19 527 ILE A C 1
ATOM 4180 O O . ILE A 1 527 ? 23.905 24.470 1.560 1.00 79.19 527 ILE A O 1
ATOM 4184 N N . GLY A 1 528 ? 24.186 26.274 0.249 1.00 80.50 528 GLY A N 1
ATOM 4185 C CA . GLY A 1 528 ? 24.390 25.507 -0.981 1.00 80.50 528 GLY A CA 1
ATOM 4186 C C . GLY A 1 528 ? 25.573 24.540 -0.880 1.00 80.50 528 GLY A C 1
ATOM 4187 O O . GLY A 1 528 ? 25.447 23.376 -1.245 1.00 80.50 528 GLY A O 1
ATOM 4188 N N . ASN A 1 529 ? 26.691 24.990 -0.307 1.00 89.44 529 ASN A N 1
ATOM 4189 C CA . ASN A 1 529 ? 27.874 24.158 -0.099 1.00 89.44 529 ASN A CA 1
ATOM 4190 C C . ASN A 1 529 ? 27.632 23.046 0.942 1.00 89.44 529 ASN A C 1
ATOM 4192 O O . ASN A 1 529 ? 28.077 21.917 0.756 1.00 89.44 529 ASN A O 1
ATOM 4196 N N . LEU A 1 530 ? 26.903 23.326 2.025 1.00 89.00 530 LEU A N 1
ATOM 4197 C CA . LEU A 1 530 ? 26.540 22.323 3.033 1.00 89.00 530 LEU A CA 1
ATOM 4198 C C . LEU A 1 530 ? 25.633 21.233 2.452 1.00 89.00 530 LEU A C 1
ATOM 4200 O O . LEU A 1 530 ? 25.893 20.054 2.670 1.00 89.00 530 LEU A O 1
ATOM 4204 N N . LEU A 1 531 ? 24.619 21.619 1.672 1.00 88.81 531 LEU A N 1
ATOM 4205 C CA . LEU A 1 531 ? 23.742 20.682 0.964 1.00 88.81 531 LEU A CA 1
ATOM 4206 C C . LEU A 1 531 ? 24.517 19.853 -0.062 1.00 88.81 531 LEU A C 1
ATOM 4208 O O . LEU A 1 531 ? 24.311 18.650 -0.160 1.00 88.81 531 LEU A O 1
ATOM 4212 N N . GLN A 1 532 ? 25.446 20.474 -0.794 1.00 89.75 532 GLN A N 1
ATOM 4213 C CA . GLN A 1 532 ? 26.280 19.751 -1.748 1.00 89.75 532 GLN A CA 1
ATOM 4214 C C . GLN A 1 532 ? 27.181 18.722 -1.049 1.00 89.75 532 GLN A C 1
ATOM 4216 O O . GLN A 1 532 ? 27.299 17.602 -1.535 1.00 89.75 532 GLN A O 1
ATOM 4221 N N . LEU A 1 533 ? 27.790 19.074 0.091 1.00 91.69 533 LEU A N 1
ATOM 4222 C CA . LEU A 1 533 ? 28.598 18.137 0.875 1.00 91.69 533 LEU A CA 1
ATOM 4223 C C . LEU A 1 533 ? 27.739 16.995 1.435 1.00 91.69 533 LEU A C 1
ATOM 4225 O O . LEU A 1 533 ? 28.151 15.842 1.356 1.00 91.69 533 LEU A O 1
ATOM 4229 N N . TYR A 1 534 ? 26.549 17.309 1.955 1.00 92.94 534 TYR A N 1
ATOM 4230 C CA . TYR A 1 534 ? 25.600 16.308 2.436 1.00 92.94 534 TYR A CA 1
ATOM 4231 C C . TYR A 1 534 ? 25.198 15.332 1.328 1.00 92.94 534 TYR A C 1
ATOM 4233 O O . TYR A 1 534 ? 25.303 14.134 1.536 1.00 92.94 534 TYR A O 1
ATOM 4241 N N . ASN A 1 535 ? 24.836 15.817 0.137 1.00 89.00 535 ASN A N 1
ATOM 4242 C CA . ASN A 1 535 ? 24.428 14.955 -0.975 1.00 89.00 535 ASN A CA 1
ATOM 4243 C C . ASN A 1 535 ? 25.544 13.998 -1.420 1.00 89.00 535 ASN A C 1
ATOM 4245 O O . ASN A 1 535 ? 25.263 12.840 -1.721 1.00 89.00 535 ASN A O 1
ATOM 4249 N N . VAL A 1 536 ? 26.803 14.459 -1.438 1.00 90.62 536 VAL A N 1
ATOM 4250 C CA . VAL A 1 536 ? 27.953 13.594 -1.756 1.00 90.62 536 VAL A CA 1
ATOM 4251 C C . VAL A 1 536 ? 28.101 12.500 -0.701 1.00 90.62 536 VAL A C 1
ATOM 4253 O O . VAL A 1 536 ? 28.148 11.329 -1.059 1.00 90.62 536 VAL A O 1
ATOM 4256 N N . ILE A 1 537 ? 28.113 12.859 0.587 1.00 92.69 537 ILE A N 1
ATOM 4257 C CA . ILE A 1 537 ? 28.243 11.886 1.684 1.00 92.69 537 ILE A CA 1
ATOM 4258 C C . ILE A 1 537 ? 27.050 10.918 1.700 1.00 92.69 537 ILE A C 1
ATOM 4260 O O . ILE A 1 537 ? 27.238 9.721 1.871 1.00 92.69 537 ILE A O 1
ATOM 4264 N N . ASN A 1 538 ? 25.834 11.413 1.467 1.00 89.75 538 ASN A N 1
ATOM 4265 C CA . ASN A 1 538 ? 24.624 10.598 1.420 1.00 89.75 538 ASN A CA 1
ATOM 4266 C C . ASN A 1 538 ? 24.674 9.569 0.288 1.00 89.75 538 ASN A C 1
ATOM 4268 O O . ASN A 1 538 ? 24.370 8.407 0.521 1.00 89.75 538 ASN A O 1
ATOM 4272 N N . SER A 1 539 ? 25.124 9.979 -0.903 1.00 87.88 539 SER A N 1
ATOM 4273 C CA . SER A 1 539 ? 25.300 9.068 -2.043 1.00 87.88 539 SER A CA 1
ATOM 4274 C C . SER A 1 539 ? 26.390 8.035 -1.763 1.00 87.88 539 SER A C 1
ATOM 4276 O O . SER A 1 539 ? 26.232 6.864 -2.073 1.00 87.88 539 SER A O 1
ATOM 4278 N N . GLN A 1 540 ? 27.493 8.449 -1.135 1.00 89.12 540 GLN A N 1
ATOM 4279 C CA . GLN A 1 540 ? 28.559 7.527 -0.757 1.00 89.12 540 GLN A CA 1
ATOM 4280 C C . GLN A 1 540 ? 28.105 6.471 0.265 1.00 89.12 540 GLN A C 1
ATOM 4282 O O . GLN A 1 540 ? 28.538 5.326 0.167 1.00 89.12 540 GLN A O 1
ATOM 4287 N N . VAL A 1 541 ? 27.275 6.848 1.247 1.00 88.94 541 VAL A N 1
ATOM 4288 C CA . VAL A 1 541 ? 26.717 5.899 2.225 1.00 88.94 541 VAL A CA 1
ATOM 4289 C C . VAL A 1 541 ? 25.696 4.979 1.562 1.00 88.94 541 VAL A C 1
ATOM 4291 O O . VAL A 1 541 ? 25.804 3.776 1.738 1.00 88.94 541 VAL A O 1
ATOM 4294 N N . PHE A 1 542 ? 24.774 5.513 0.754 1.00 84.69 542 PHE A N 1
ATOM 4295 C CA . PHE A 1 542 ? 23.781 4.717 0.020 1.00 84.69 542 PHE A CA 1
ATOM 4296 C C . PHE A 1 542 ? 24.426 3.623 -0.848 1.00 84.69 542 PHE A C 1
ATOM 4298 O O . PHE A 1 542 ? 24.043 2.462 -0.789 1.00 84.69 542 PHE A O 1
ATOM 4305 N N . GLU A 1 543 ? 25.485 3.977 -1.577 1.00 81.12 543 GLU A N 1
ATOM 4306 C CA . GLU A 1 543 ? 26.247 3.058 -2.433 1.00 81.12 543 GLU A CA 1
ATOM 4307 C C . GLU A 1 543 ? 27.210 2.138 -1.647 1.00 81.12 543 GLU A C 1
ATOM 4309 O O . GLU A 1 543 ? 27.911 1.324 -2.242 1.00 81.12 543 GLU A O 1
ATOM 4314 N N . GLY A 1 544 ? 27.314 2.278 -0.317 1.00 82.06 544 GLY A N 1
ATOM 4315 C CA . GLY A 1 544 ? 28.212 1.473 0.523 1.00 82.06 544 GLY A CA 1
ATOM 4316 C C . GLY A 1 544 ? 29.709 1.745 0.307 1.00 82.06 544 GLY A C 1
ATOM 4317 O O . GLY A 1 544 ? 30.551 0.913 0.634 1.00 82.06 544 GLY A O 1
ATOM 4318 N N . VAL A 1 545 ? 30.072 2.908 -0.243 1.00 83.88 545 VAL A N 1
ATOM 4319 C CA . VAL A 1 545 ? 31.452 3.259 -0.641 1.00 83.88 545 VAL A CA 1
ATOM 4320 C C . VAL A 1 545 ? 32.007 4.489 0.085 1.00 83.88 545 VAL A C 1
ATOM 4322 O O . VAL A 1 545 ? 32.930 5.138 -0.417 1.00 83.88 545 VAL A O 1
ATOM 4325 N N . ALA A 1 546 ? 31.456 4.818 1.257 1.00 88.19 546 ALA A N 1
ATOM 4326 C CA . ALA A 1 546 ? 31.858 5.969 2.060 1.00 88.19 546 ALA A CA 1
ATOM 4327 C C . ALA A 1 546 ? 33.356 6.032 2.346 1.00 88.19 546 ALA A C 1
ATOM 4329 O O . ALA A 1 546 ? 34.023 5.029 2.593 1.00 88.19 546 ALA A O 1
ATOM 4330 N N . GLU A 1 547 ? 33.878 7.257 2.343 1.00 87.88 547 GLU A N 1
ATOM 4331 C CA . GLU A 1 547 ? 35.283 7.531 2.608 1.00 87.88 547 GLU A CA 1
ATOM 4332 C C . GLU A 1 547 ? 35.429 8.632 3.654 1.00 87.88 547 GLU A C 1
ATOM 4334 O O . GLU A 1 547 ? 34.607 9.541 3.782 1.00 87.88 547 GLU A O 1
ATOM 4339 N N . LEU A 1 548 ? 36.523 8.567 4.408 1.00 90.31 548 LEU A N 1
ATOM 4340 C CA . LEU A 1 548 ? 36.905 9.657 5.292 1.00 90.31 548 LEU A CA 1
ATOM 4341 C C . LEU A 1 548 ? 37.456 10.829 4.470 1.00 90.31 548 LEU A C 1
ATOM 4343 O O . LEU A 1 548 ? 38.166 10.617 3.484 1.00 90.31 548 LEU A O 1
ATOM 4347 N N . PRO A 1 549 ? 37.219 12.078 4.902 1.00 89.69 549 PRO A N 1
ATOM 4348 C CA . PRO A 1 549 ? 37.725 13.238 4.187 1.00 89.69 549 PRO A CA 1
ATOM 4349 C C . PRO A 1 549 ? 39.254 13.210 4.152 1.00 89.69 549 PRO A C 1
ATOM 4351 O O . PRO A 1 549 ? 39.910 12.875 5.142 1.00 89.69 549 PRO A O 1
ATOM 4354 N N . GLU A 1 550 ? 39.841 13.597 3.019 1.00 85.44 550 GLU A N 1
ATOM 4355 C CA . GLU A 1 550 ? 41.290 13.522 2.825 1.00 85.44 550 GLU A CA 1
ATOM 4356 C C . GLU A 1 550 ? 42.043 14.253 3.958 1.00 85.44 550 GLU A C 1
ATOM 4358 O O . GLU A 1 550 ? 41.798 15.426 4.261 1.00 85.44 550 GLU A O 1
ATOM 4363 N N . GLY A 1 551 ? 42.990 13.549 4.584 1.00 83.75 551 GLY A N 1
ATOM 4364 C CA . GLY A 1 551 ? 43.738 14.021 5.754 1.00 83.75 551 GLY A CA 1
ATOM 4365 C C . GLY A 1 551 ? 43.128 13.625 7.105 1.00 83.75 551 GLY A C 1
ATOM 4366 O O . GLY A 1 551 ? 43.762 13.843 8.140 1.00 83.75 551 GLY A O 1
ATOM 4367 N N . CYS A 1 552 ? 41.947 13.001 7.126 1.00 91.50 552 CYS A N 1
ATOM 4368 C CA . CYS A 1 552 ? 41.372 12.391 8.321 1.00 91.50 552 CYS A CA 1
ATOM 4369 C C . CYS A 1 552 ? 41.987 11.015 8.593 1.00 91.50 552 CYS A C 1
ATOM 4371 O O . CYS A 1 552 ? 41.417 9.970 8.294 1.00 91.50 552 CYS A O 1
ATOM 4373 N N . THR A 1 553 ? 43.191 11.020 9.160 1.00 90.25 553 THR A N 1
ATOM 4374 C CA . THR A 1 553 ? 43.940 9.799 9.476 1.00 90.25 553 THR A CA 1
ATOM 4375 C C . THR A 1 553 ? 44.138 9.631 10.974 1.00 90.25 553 THR A C 1
ATOM 4377 O O . THR A 1 553 ? 44.417 10.611 11.675 1.00 90.25 553 THR A O 1
ATOM 4380 N N . LEU A 1 554 ? 44.088 8.388 11.455 1.00 87.88 554 LEU A N 1
ATOM 4381 C CA . LEU A 1 554 ? 44.495 8.063 12.817 1.00 87.88 554 LEU A CA 1
ATOM 4382 C C . LEU A 1 554 ? 45.983 8.372 13.022 1.00 87.88 554 LEU A C 1
ATOM 4384 O O . LEU A 1 554 ? 46.847 7.974 12.239 1.00 87.88 554 LEU A O 1
ATOM 4388 N N . LYS A 1 555 ? 46.303 9.051 14.124 1.00 88.75 555 LYS A N 1
ATOM 4389 C CA . LYS A 1 555 ? 47.682 9.161 14.609 1.00 88.75 555 LYS A CA 1
ATOM 4390 C C . LYS A 1 555 ? 48.168 7.790 15.063 1.00 88.75 555 LYS A C 1
ATOM 4392 O O . LYS A 1 555 ? 47.389 7.002 15.592 1.00 88.75 555 LYS A O 1
ATOM 4397 N N . SER A 1 556 ? 49.461 7.524 14.887 1.00 85.25 556 SER A N 1
ATOM 4398 C CA . SER A 1 556 ? 50.069 6.223 15.192 1.00 85.25 556 SER A CA 1
ATOM 4399 C C . SER A 1 556 ? 49.977 5.830 16.666 1.00 85.25 556 SER A C 1
ATOM 4401 O O . SER A 1 556 ? 49.870 4.647 16.963 1.00 85.25 556 SER A O 1
ATOM 4403 N N . GLU A 1 557 ? 50.041 6.804 17.579 1.00 91.00 557 GLU A N 1
ATOM 4404 C CA . GLU A 1 557 ? 49.838 6.565 19.007 1.00 91.00 557 GLU A CA 1
ATOM 4405 C C . GLU A 1 557 ? 48.338 6.697 19.329 1.00 91.00 557 GLU A C 1
ATOM 4407 O O . GLU A 1 557 ? 47.786 7.792 19.172 1.00 91.00 557 GLU A O 1
ATOM 4412 N N . PRO A 1 558 ? 47.654 5.632 19.792 1.00 90.75 558 PRO A N 1
ATOM 4413 C CA . PRO A 1 558 ? 46.203 5.644 19.990 1.00 90.75 558 PRO A CA 1
ATOM 4414 C C . PRO A 1 558 ? 45.717 6.775 20.896 1.00 90.75 558 PRO A C 1
ATOM 4416 O O . PRO A 1 558 ? 44.723 7.433 20.597 1.00 90.75 558 PRO A O 1
ATOM 4419 N N . MET A 1 559 ? 46.459 7.063 21.966 1.00 92.50 559 MET A N 1
ATOM 4420 C CA . MET A 1 559 ? 46.097 8.107 22.927 1.00 92.50 559 MET A CA 1
ATOM 4421 C C . MET A 1 559 ? 46.182 9.527 22.349 1.00 92.50 559 MET A C 1
ATOM 4423 O O . MET A 1 559 ? 45.471 10.417 22.820 1.00 92.50 559 MET A O 1
ATOM 4427 N N . ASP A 1 560 ? 46.988 9.750 21.308 1.00 93.25 560 ASP A N 1
ATOM 4428 C CA . ASP A 1 560 ? 47.101 11.061 20.659 1.00 93.25 560 ASP A CA 1
ATOM 4429 C C . ASP A 1 560 ? 45.849 11.419 19.847 1.00 93.25 560 ASP A C 1
ATOM 4431 O O . ASP A 1 560 ? 45.636 12.596 19.528 1.00 93.25 560 ASP A O 1
ATOM 4435 N N . ASN A 1 561 ? 45.008 10.429 19.527 1.00 93.69 561 ASN A N 1
ATOM 4436 C CA . ASN A 1 561 ? 43.736 10.635 18.838 1.00 93.69 561 ASN A CA 1
ATOM 4437 C C . ASN A 1 561 ? 42.651 11.232 19.746 1.00 93.69 561 ASN A C 1
ATOM 4439 O O . ASN A 1 561 ? 41.644 11.680 19.227 1.00 93.69 561 ASN A O 1
ATOM 4443 N N . PHE A 1 562 ? 42.865 11.340 21.064 1.00 92.25 562 PHE A N 1
ATOM 4444 C CA . PHE A 1 562 ? 42.004 12.142 21.952 1.00 92.25 562 PHE A CA 1
ATOM 4445 C C . PHE A 1 562 ? 42.339 13.638 21.947 1.00 92.25 562 PHE A C 1
ATOM 4447 O O . PHE A 1 562 ? 41.659 14.429 22.605 1.00 92.25 562 PHE A O 1
ATOM 4454 N N . HIS A 1 563 ? 43.431 14.042 21.292 1.00 92.06 563 HIS A N 1
ATOM 4455 C CA . HIS A 1 563 ? 43.786 15.452 21.218 1.00 92.06 563 HIS A CA 1
ATOM 4456 C C . HIS A 1 563 ? 42.735 16.202 20.379 1.00 92.06 563 HIS A C 1
ATOM 4458 O O . HIS A 1 563 ? 42.464 15.750 19.269 1.00 92.06 563 HIS A O 1
ATOM 4464 N N . PRO A 1 564 ? 42.210 17.364 20.816 1.00 85.56 564 PRO A N 1
ATOM 4465 C CA . PRO A 1 564 ? 41.153 18.083 20.089 1.00 85.56 564 PRO A CA 1
ATOM 4466 C C . PRO A 1 564 ? 41.497 18.427 18.630 1.00 85.56 564 PRO A C 1
ATOM 4468 O O . PRO A 1 564 ? 40.616 18.476 17.776 1.00 85.56 564 PRO A O 1
ATOM 4471 N N . ASP A 1 565 ? 42.786 18.637 18.345 1.00 87.12 565 ASP A N 1
ATOM 4472 C CA . ASP A 1 565 ? 43.310 18.901 16.993 1.00 87.12 565 ASP A CA 1
ATOM 4473 C C . ASP A 1 565 ? 43.641 17.638 16.176 1.00 87.12 565 ASP A C 1
ATOM 4475 O O . ASP A 1 565 ? 44.141 17.740 15.057 1.00 87.12 565 ASP A O 1
ATOM 4479 N N . ALA A 1 566 ? 43.460 16.431 16.723 1.00 92.69 566 ALA A N 1
ATOM 4480 C CA . ALA A 1 566 ? 43.618 15.217 15.930 1.00 92.69 566 ALA A CA 1
ATOM 4481 C C . ALA A 1 566 ? 42.472 15.134 14.902 1.00 92.69 566 ALA A C 1
ATOM 4483 O O . ALA A 1 566 ? 41.318 15.315 15.298 1.00 92.69 566 ALA A O 1
ATOM 4484 N N . PRO A 1 567 ? 42.750 14.829 13.618 1.00 91.75 567 PRO A N 1
ATOM 4485 C CA . PRO A 1 567 ? 41.712 14.792 12.585 1.00 91.75 567 PRO A CA 1
ATOM 4486 C C . PRO A 1 567 ? 40.540 13.867 12.940 1.00 91.75 567 PRO A C 1
ATOM 4488 O O . PRO A 1 567 ? 39.385 14.267 12.840 1.00 91.75 567 PRO A O 1
ATOM 4491 N N . VAL A 1 568 ? 40.840 12.679 13.472 1.00 93.56 568 VAL A N 1
ATOM 4492 C CA . VAL A 1 568 ? 39.821 11.721 13.925 1.00 93.56 568 VAL A CA 1
ATOM 4493 C C . VAL A 1 568 ? 39.068 12.208 15.166 1.00 93.56 568 VAL A C 1
ATOM 4495 O O . VAL A 1 568 ? 37.872 11.976 15.264 1.00 93.56 568 VAL A O 1
ATOM 4498 N N . SER A 1 569 ? 39.703 12.947 16.085 1.00 94.25 569 SER A N 1
ATOM 4499 C CA . SER A 1 569 ? 38.983 13.552 17.220 1.00 94.25 569 SER A CA 1
ATOM 4500 C C . SER A 1 569 ? 37.980 14.600 16.748 1.00 94.25 569 SER A C 1
ATOM 4502 O O . SER A 1 569 ? 36.853 14.654 17.230 1.00 94.25 569 SER A O 1
ATOM 4504 N N . GLN A 1 570 ? 38.375 15.438 15.785 1.00 93.38 570 GLN A N 1
ATOM 4505 C CA . GLN A 1 570 ? 37.490 16.427 15.174 1.00 93.38 570 GLN A CA 1
ATOM 4506 C C . GLN A 1 570 ? 36.304 15.751 14.485 1.00 93.38 570 GLN A C 1
ATOM 4508 O O . GLN A 1 570 ? 35.162 16.120 14.748 1.00 93.38 570 GLN A O 1
ATOM 4513 N N . TRP A 1 571 ? 36.574 14.723 13.679 1.00 96.06 571 TRP A N 1
ATOM 4514 C CA . TRP A 1 571 ? 35.545 13.920 13.022 1.00 96.06 571 TRP A CA 1
ATOM 4515 C C . TRP A 1 571 ? 34.593 13.259 14.032 1.00 96.06 571 TRP A C 1
ATOM 4517 O O . TRP A 1 571 ? 33.383 13.473 13.965 1.00 96.06 571 TRP A O 1
ATOM 4527 N N . ALA A 1 572 ? 35.132 12.572 15.044 1.00 94.69 572 ALA A N 1
ATOM 4528 C CA . ALA A 1 572 ? 34.362 11.880 16.078 1.00 94.69 572 ALA A CA 1
ATOM 4529 C C . ALA A 1 572 ? 33.491 12.839 16.905 1.00 94.69 572 ALA A C 1
ATOM 4531 O O . ALA A 1 572 ? 32.372 12.498 17.287 1.00 94.69 572 ALA A O 1
ATOM 4532 N N . ARG A 1 573 ? 33.965 14.067 17.171 1.00 92.38 573 ARG A N 1
ATOM 4533 C CA . ARG A 1 573 ? 33.159 15.109 17.830 1.00 92.38 573 ARG A CA 1
ATOM 4534 C C . ARG A 1 573 ? 31.967 15.534 16.983 1.00 92.38 573 ARG A C 1
ATOM 4536 O O . ARG A 1 573 ? 30.885 15.709 17.538 1.00 92.38 573 ARG A O 1
ATOM 4543 N N . GLY A 1 574 ? 32.143 15.661 15.670 1.00 91.12 574 GLY A N 1
ATOM 4544 C CA . GLY A 1 574 ? 31.046 15.899 14.734 1.00 91.12 574 GLY A CA 1
ATOM 4545 C C . GLY A 1 574 ? 30.022 14.766 14.742 1.00 91.12 574 GLY A C 1
ATOM 4546 O O . GLY A 1 574 ? 28.843 15.014 14.994 1.00 91.12 574 GLY A O 1
ATOM 4547 N N . PHE A 1 575 ? 30.499 13.529 14.575 1.00 92.31 575 PHE A N 1
ATOM 4548 C CA . PHE A 1 575 ? 29.688 12.306 14.598 1.00 92.31 575 PHE A CA 1
ATOM 4549 C C . PHE A 1 575 ? 28.863 12.188 15.889 1.00 92.31 575 PHE A C 1
ATOM 4551 O O . PHE A 1 575 ? 27.636 12.094 15.862 1.00 92.31 575 PHE A O 1
ATOM 4558 N N . ARG A 1 576 ? 29.515 12.350 17.046 1.00 88.50 576 ARG A N 1
ATOM 4559 C CA . ARG A 1 576 ? 28.852 12.352 18.356 1.00 88.50 576 ARG A CA 1
ATOM 4560 C C . ARG A 1 576 ? 27.873 13.517 18.529 1.00 88.50 576 ARG A C 1
ATOM 4562 O O . ARG A 1 576 ? 26.877 13.384 19.237 1.00 88.50 576 ARG A O 1
ATOM 4569 N N . THR A 1 577 ? 28.159 14.685 17.953 1.00 86.06 577 THR A N 1
ATOM 4570 C CA . THR A 1 577 ? 27.258 15.847 18.042 1.00 86.06 577 THR A CA 1
ATOM 4571 C C . THR A 1 577 ? 25.948 15.558 17.321 1.00 86.06 577 THR A C 1
ATOM 4573 O O . THR A 1 577 ? 24.892 15.788 17.904 1.00 86.06 577 THR A O 1
ATOM 4576 N N . ALA A 1 578 ? 26.003 14.979 16.118 1.00 85.69 578 ALA A N 1
ATOM 4577 C CA . ALA A 1 578 ? 24.814 14.516 15.407 1.00 85.69 578 ALA A CA 1
ATOM 4578 C C . ALA A 1 578 ? 24.054 13.465 16.227 1.00 85.69 578 ALA A C 1
ATOM 4580 O O . ALA A 1 578 ? 22.883 13.675 16.529 1.00 85.69 578 ALA A O 1
ATOM 4581 N N . ARG A 1 579 ? 24.735 12.419 16.715 1.00 83.62 579 ARG A N 1
ATOM 4582 C CA . ARG A 1 579 ? 24.120 11.381 17.564 1.00 83.62 579 ARG A CA 1
ATOM 4583 C C . ARG A 1 579 ? 23.530 11.910 18.869 1.00 83.62 579 ARG A C 1
ATOM 4585 O O . ARG A 1 579 ? 22.547 11.384 19.362 1.00 83.62 579 ARG A O 1
ATOM 4592 N N . ARG A 1 580 ? 24.052 13.002 19.430 1.00 80.94 580 ARG A N 1
ATOM 4593 C CA . ARG A 1 580 ? 23.437 13.660 20.593 1.00 80.94 580 ARG A CA 1
ATOM 4594 C C . ARG A 1 580 ? 22.203 14.483 20.217 1.00 80.94 580 ARG A C 1
ATOM 4596 O O . ARG A 1 580 ? 21.235 14.491 20.970 1.00 80.94 580 ARG A O 1
ATOM 4603 N N . CYS A 1 581 ? 22.260 15.225 19.114 1.00 73.12 581 CYS A N 1
ATOM 4604 C CA . CYS A 1 581 ? 21.153 16.067 18.651 1.00 73.12 581 CYS A CA 1
ATOM 4605 C C . CYS A 1 581 ? 19.984 15.238 18.105 1.00 73.12 581 CYS A C 1
ATOM 4607 O O . CYS A 1 581 ? 18.830 15.641 18.240 1.00 73.12 581 CYS A O 1
ATOM 4609 N N . PHE A 1 582 ? 20.290 14.078 17.530 1.00 73.12 582 PHE A N 1
ATOM 4610 C CA . PHE A 1 582 ? 19.349 13.213 16.827 1.00 73.12 582 PHE A CA 1
ATOM 4611 C C . PHE A 1 582 ? 19.387 11.776 17.348 1.00 73.12 582 PHE A C 1
ATOM 4613 O O . PHE A 1 582 ? 19.063 10.875 16.599 1.00 73.12 582 PHE A O 1
ATOM 4620 N N . GLY A 1 583 ? 19.768 11.544 18.611 1.00 64.25 583 GLY A N 1
ATOM 4621 C CA . GLY A 1 583 ? 19.857 10.189 19.186 1.00 64.25 583 GLY A CA 1
ATOM 4622 C C . GLY A 1 583 ? 18.556 9.402 19.047 1.00 64.25 583 GLY A C 1
ATOM 4623 O O . GLY A 1 583 ? 18.574 8.309 18.523 1.00 64.25 583 GLY A O 1
ATOM 4624 N N . HIS A 1 584 ? 17.417 10.043 19.325 1.00 59.97 584 HIS A N 1
ATOM 4625 C CA . HIS A 1 584 ? 16.068 9.502 19.082 1.00 59.97 584 HIS A CA 1
ATOM 4626 C C . HIS A 1 584 ? 15.752 9.106 17.628 1.00 59.97 584 HIS A C 1
ATOM 4628 O O . HIS A 1 584 ? 14.758 8.443 17.397 1.00 59.97 584 HIS A O 1
ATOM 4634 N N . LEU A 1 585 ? 16.530 9.574 16.651 1.00 50.38 585 LEU A N 1
ATOM 4635 C CA . LEU A 1 585 ? 16.419 9.173 15.246 1.00 50.38 585 LEU A CA 1
ATOM 4636 C C . LEU A 1 585 ? 17.524 8.156 14.909 1.00 50.38 585 LEU A C 1
ATOM 4638 O O . LEU A 1 585 ? 17.325 7.196 14.192 1.00 50.38 585 LEU A O 1
ATOM 4642 N N . LEU A 1 586 ? 18.723 8.337 15.461 1.00 55.72 586 LEU A N 1
ATOM 4643 C CA . LEU A 1 586 ? 19.913 7.532 15.169 1.00 55.72 586 LEU A CA 1
ATOM 4644 C C . LEU A 1 586 ? 20.046 6.262 16.033 1.00 55.72 586 LEU A C 1
ATOM 4646 O O . LEU A 1 586 ? 21.024 5.531 15.865 1.00 55.72 586 LEU A O 1
ATOM 4650 N N . ASP A 1 587 ? 19.086 6.029 16.929 1.00 59.91 587 ASP A N 1
ATOM 4651 C CA . ASP A 1 587 ? 18.876 4.817 17.733 1.00 59.91 587 ASP A CA 1
ATOM 4652 C C . ASP A 1 587 ? 17.649 4.023 17.211 1.00 59.91 587 ASP A C 1
ATOM 4654 O O . ASP A 1 587 ? 16.973 3.330 17.960 1.00 59.91 587 ASP A O 1
ATOM 4658 N N . TRP A 1 588 ? 17.387 4.101 15.901 1.00 57.81 588 TRP A N 1
ATOM 4659 C CA . TRP A 1 588 ? 16.362 3.354 15.146 1.00 57.81 588 TRP A CA 1
ATOM 4660 C C . TRP A 1 588 ? 16.499 1.819 15.229 1.00 57.81 588 TRP A C 1
ATOM 4662 O O . TRP A 1 588 ? 15.639 1.092 14.755 1.00 57.81 588 TRP A O 1
ATOM 4672 N N . LEU A 1 589 ? 17.577 1.313 15.835 1.00 52.94 589 LEU A N 1
ATOM 4673 C CA . LEU A 1 589 ? 17.805 -0.117 16.061 1.00 52.94 589 LEU A CA 1
ATOM 4674 C C . LEU A 1 589 ? 16.815 -0.728 17.047 1.00 52.94 589 LEU A C 1
ATOM 4676 O O . LEU A 1 589 ? 16.528 -1.913 16.941 1.00 52.94 589 LEU A O 1
ATOM 4680 N N . ASP A 1 590 ? 16.335 0.055 18.018 1.00 49.59 590 ASP A N 1
ATOM 4681 C CA . ASP A 1 590 ? 15.283 -0.406 18.924 1.00 49.59 590 ASP A CA 1
ATOM 4682 C C . ASP A 1 590 ? 13.931 -0.476 18.188 1.00 49.59 590 ASP A C 1
ATOM 4684 O O . ASP A 1 590 ? 13.214 -1.449 18.391 1.00 49.59 590 ASP A O 1
ATOM 4688 N N . GLU A 1 591 ? 13.653 0.472 17.277 1.00 51.91 591 GLU A N 1
ATOM 4689 C CA . GLU A 1 591 ? 12.459 0.484 16.407 1.00 51.91 591 GLU A CA 1
ATOM 4690 C C . GLU A 1 591 ? 12.502 -0.711 15.414 1.00 51.91 591 GLU A C 1
ATOM 4692 O O . GLU A 1 591 ? 11.591 -1.527 15.393 1.00 51.91 591 GLU A O 1
ATOM 4697 N N . ALA A 1 592 ? 13.618 -0.943 14.707 1.00 52.50 592 ALA A N 1
ATOM 4698 C CA . ALA A 1 592 ? 13.774 -2.078 13.777 1.00 52.50 592 ALA A CA 1
ATOM 4699 C C . ALA A 1 592 ? 13.805 -3.468 14.460 1.00 52.50 592 ALA A C 1
ATOM 4701 O O . ALA A 1 592 ? 13.620 -4.497 13.811 1.00 52.50 592 ALA A O 1
ATOM 4702 N N . ARG A 1 593 ? 14.079 -3.529 15.774 1.00 49.00 593 ARG A N 1
ATOM 4703 C CA . ARG A 1 593 ? 14.073 -4.773 16.572 1.00 49.00 593 ARG A CA 1
ATOM 4704 C C . ARG A 1 593 ? 12.656 -5.242 16.909 1.00 49.00 593 ARG A C 1
ATOM 4706 O O . ARG A 1 593 ? 12.470 -6.428 17.206 1.00 49.00 593 ARG A O 1
ATOM 4713 N N . GLU A 1 594 ? 11.693 -4.327 16.935 1.00 49.50 594 GLU A N 1
ATOM 4714 C CA . GLU A 1 594 ? 10.291 -4.618 17.247 1.00 49.50 594 GLU A CA 1
ATOM 4715 C C . GLU A 1 594 ? 9.580 -5.303 16.065 1.00 49.50 594 GLU A C 1
ATOM 4717 O O . GLU A 1 594 ? 8.757 -6.186 16.300 1.00 49.50 594 GLU A O 1
ATOM 4722 N N . ASP A 1 595 ? 10.039 -5.052 14.834 1.00 48.25 595 ASP A N 1
ATOM 4723 C CA . ASP A 1 595 ? 9.468 -5.592 13.587 1.00 48.25 595 ASP A CA 1
ATOM 4724 C C . ASP A 1 595 ? 9.954 -7.013 13.209 1.00 48.25 595 ASP A C 1
ATOM 4726 O O . ASP A 1 595 ? 9.478 -7.620 12.247 1.00 48.25 595 ASP A O 1
ATOM 4730 N N . MET A 1 596 ? 10.894 -7.598 13.964 1.00 45.94 596 MET A N 1
ATOM 4731 C CA . MET A 1 596 ? 11.474 -8.919 13.666 1.00 45.94 596 MET A CA 1
ATOM 4732 C C . MET A 1 596 ? 10.727 -10.073 14.377 1.00 45.94 596 MET A C 1
ATOM 4734 O O . MET A 1 596 ? 10.469 -10.005 15.585 1.00 45.94 596 MET A O 1
ATOM 4738 N N . PRO A 1 597 ? 10.432 -11.200 13.690 1.00 47.62 597 PRO A N 1
ATOM 4739 C CA . PRO A 1 597 ? 9.613 -12.284 14.237 1.00 47.62 597 PRO A CA 1
ATOM 4740 C C . PRO A 1 597 ? 10.221 -12.911 15.502 1.00 47.62 597 PRO A C 1
ATOM 4742 O O . PRO A 1 597 ? 11.375 -13.336 15.533 1.00 47.62 597 PRO A O 1
ATOM 4745 N N . GLN A 1 598 ? 9.413 -13.026 16.562 1.00 47.75 598 GLN A N 1
ATOM 4746 C CA . GLN A 1 598 ? 9.912 -13.229 17.930 1.00 47.75 598 GLN A CA 1
ATOM 4747 C C . GLN A 1 598 ? 10.586 -14.590 18.231 1.00 47.75 598 GLN A C 1
ATOM 4749 O O . GLN A 1 598 ? 11.208 -14.718 19.282 1.00 47.75 598 GLN A O 1
ATOM 4754 N N . ASN A 1 599 ? 10.493 -15.595 17.348 1.00 50.97 599 ASN A N 1
ATOM 4755 C CA . ASN A 1 599 ? 10.876 -16.993 17.629 1.00 50.97 599 ASN A CA 1
ATOM 4756 C C . ASN A 1 599 ? 11.756 -17.657 16.549 1.00 50.97 599 ASN A C 1
ATOM 4758 O O . ASN A 1 599 ? 11.601 -18.846 16.255 1.00 50.97 599 ASN A O 1
ATOM 4762 N N . SER A 1 600 ? 12.701 -16.935 15.957 1.00 51.66 600 SER A N 1
ATOM 4763 C CA . SER A 1 600 ? 13.636 -17.506 14.986 1.00 51.66 600 SER A CA 1
ATOM 4764 C C . SER A 1 600 ? 15.080 -17.390 15.475 1.00 51.66 600 SER A C 1
ATOM 4766 O O . SER A 1 600 ? 15.500 -16.378 16.029 1.00 51.66 600 SER A O 1
ATOM 4768 N N . GLN A 1 601 ? 15.881 -18.424 15.208 1.00 55.38 601 GLN A N 1
ATOM 4769 C CA . GLN A 1 601 ? 17.347 -18.331 15.243 1.00 55.38 601 GLN A CA 1
ATOM 4770 C C . GLN A 1 601 ? 17.845 -17.131 14.401 1.00 55.38 601 GLN A C 1
ATOM 4772 O O . GLN A 1 601 ? 18.931 -16.624 14.644 1.00 55.38 601 GLN A O 1
ATOM 4777 N N . GLU A 1 602 ? 17.040 -16.667 13.439 1.00 53.50 602 GLU A N 1
ATOM 4778 C CA . GLU A 1 602 ? 17.264 -15.483 12.605 1.00 53.50 602 GLU A CA 1
ATOM 4779 C C . GLU A 1 602 ? 17.163 -14.169 13.394 1.00 53.50 602 GLU A C 1
ATOM 4781 O O . GLU A 1 602 ? 18.015 -13.316 13.187 1.00 53.50 602 GLU A O 1
ATOM 4786 N N . ARG A 1 603 ? 16.227 -14.014 14.348 1.00 56.91 603 ARG A N 1
ATOM 4787 C CA . ARG A 1 603 ? 16.199 -12.845 15.251 1.00 56.91 603 ARG A CA 1
ATOM 4788 C C . ARG A 1 603 ? 17.431 -12.814 16.143 1.00 56.91 603 ARG A C 1
ATOM 4790 O O . ARG A 1 603 ? 18.065 -11.779 16.255 1.00 56.91 603 ARG A O 1
ATOM 4797 N N . GLU A 1 604 ? 17.810 -13.948 16.728 1.00 57.06 604 GLU A N 1
ATOM 4798 C CA . GLU A 1 604 ? 18.997 -14.028 17.592 1.00 57.06 604 GLU A CA 1
ATOM 4799 C C . GLU A 1 604 ? 20.294 -13.769 16.793 1.00 57.06 604 GLU A C 1
ATOM 4801 O O . GLU A 1 604 ? 21.209 -13.115 17.289 1.00 57.06 604 GLU A O 1
ATOM 4806 N N . ASN A 1 605 ? 20.359 -14.217 15.532 1.00 58.09 605 ASN A N 1
ATOM 4807 C CA . ASN A 1 605 ? 21.476 -13.942 14.625 1.00 58.09 605 ASN A CA 1
ATOM 4808 C C . ASN A 1 605 ? 21.509 -12.477 14.156 1.00 58.09 605 ASN A C 1
ATOM 4810 O O . ASN A 1 605 ? 22.580 -11.882 14.150 1.00 58.09 605 ASN A O 1
ATOM 4814 N N . TRP A 1 606 ? 20.361 -11.890 13.812 1.00 63.34 606 TRP A N 1
ATOM 4815 C CA . TRP A 1 606 ? 20.242 -10.491 13.394 1.00 63.34 606 TRP A CA 1
ATOM 4816 C C . TRP A 1 606 ? 20.473 -9.529 14.558 1.00 63.34 606 TRP A C 1
ATOM 4818 O O . TRP A 1 606 ? 21.212 -8.569 14.415 1.00 63.34 606 TRP A O 1
ATOM 4828 N N . GLU A 1 607 ? 19.938 -9.805 15.750 1.00 60.19 607 GLU A N 1
ATOM 4829 C CA . GLU A 1 607 ? 20.222 -9.026 16.961 1.00 60.19 607 GLU A CA 1
ATOM 4830 C C . GLU A 1 607 ? 21.706 -9.088 17.316 1.00 60.19 607 GLU A C 1
ATOM 4832 O O . GLU A 1 607 ? 22.285 -8.079 17.714 1.00 60.19 607 GLU A O 1
ATOM 4837 N N . MET A 1 608 ? 22.341 -10.251 17.141 1.00 57.34 608 MET A N 1
ATOM 4838 C CA . MET A 1 608 ? 23.782 -10.395 17.311 1.00 57.34 608 MET A CA 1
ATOM 4839 C C . MET A 1 608 ? 24.549 -9.588 16.255 1.00 57.34 608 MET A C 1
ATOM 4841 O O . MET A 1 608 ? 25.453 -8.854 16.635 1.00 57.34 608 MET A O 1
ATOM 4845 N N . GLU A 1 609 ? 24.165 -9.642 14.978 1.00 58.16 609 GLU A N 1
ATOM 4846 C CA . GLU A 1 609 ? 24.798 -8.906 13.873 1.00 58.16 609 GLU A CA 1
ATOM 4847 C C . GLU A 1 609 ? 24.607 -7.384 13.993 1.00 58.16 609 GLU A C 1
ATOM 4849 O O . GLU A 1 609 ? 25.556 -6.620 13.860 1.00 58.16 609 GLU A O 1
ATOM 4854 N N . VAL A 1 610 ? 23.416 -6.920 14.359 1.00 62.41 610 VAL A N 1
ATOM 4855 C CA . VAL A 1 610 ? 23.088 -5.508 14.580 1.00 62.41 610 VAL A CA 1
ATOM 4856 C C . VAL A 1 610 ? 23.752 -4.965 15.845 1.00 62.41 610 VAL A C 1
ATOM 4858 O O . VAL A 1 610 ? 24.318 -3.867 15.827 1.00 62.41 610 VAL A O 1
ATOM 4861 N N . ALA A 1 611 ? 23.736 -5.714 16.951 1.00 57.53 611 ALA A N 1
ATOM 4862 C CA . ALA A 1 611 ? 24.429 -5.314 18.174 1.00 57.53 611 ALA A CA 1
ATOM 4863 C C . ALA A 1 611 ? 25.956 -5.318 17.987 1.00 57.53 611 ALA A C 1
ATOM 4865 O O . ALA A 1 611 ? 26.640 -4.422 18.502 1.00 57.53 611 ALA A O 1
ATOM 4866 N N . GLU A 1 612 ? 26.487 -6.288 17.236 1.00 56.53 612 GLU A N 1
ATOM 4867 C CA . GLU A 1 612 ? 27.906 -6.400 16.900 1.00 56.53 612 GLU A CA 1
ATOM 4868 C C . GLU A 1 612 ? 28.345 -5.331 15.900 1.00 56.53 612 GLU A C 1
ATOM 4870 O O . GLU A 1 612 ? 29.391 -4.736 16.112 1.00 56.53 612 GLU A O 1
ATOM 4875 N N . VAL A 1 613 ? 27.561 -4.999 14.874 1.00 62.16 613 VAL A N 1
ATOM 4876 C CA . VAL A 1 613 ? 27.928 -3.970 13.891 1.00 62.16 613 VAL A CA 1
ATOM 4877 C C . VAL A 1 613 ? 27.677 -2.576 14.453 1.00 62.16 613 VAL A C 1
ATOM 4879 O O . VAL A 1 613 ? 28.595 -1.759 14.491 1.00 62.16 613 VAL A O 1
ATOM 4882 N N . CYS A 1 614 ? 26.483 -2.269 14.959 1.00 66.81 614 CYS A N 1
ATOM 4883 C CA . CYS A 1 614 ? 26.142 -0.897 15.331 1.00 66.81 614 CYS A CA 1
ATOM 4884 C C . CYS A 1 614 ? 26.625 -0.490 16.723 1.00 66.81 614 CYS A C 1
ATOM 4886 O O . CYS A 1 614 ? 27.156 0.613 16.881 1.00 66.81 614 CYS A O 1
ATOM 4888 N N . GLY A 1 615 ? 26.476 -1.345 17.738 1.00 69.19 615 GLY A N 1
ATOM 4889 C CA . GLY A 1 615 ? 26.872 -1.009 19.111 1.00 69.19 615 GLY A CA 1
ATOM 4890 C C . GLY A 1 615 ? 28.387 -0.841 19.242 1.00 69.19 615 GLY A C 1
ATOM 4891 O O . GLY A 1 615 ? 28.894 0.157 19.768 1.00 69.19 615 GLY A O 1
ATOM 4892 N N . PHE A 1 616 ? 29.121 -1.799 18.688 1.00 69.81 616 PHE A N 1
ATOM 4893 C CA . PHE A 1 616 ? 30.576 -1.811 18.661 1.00 69.81 616 PHE A CA 1
ATOM 4894 C C . PHE A 1 616 ? 31.174 -0.702 17.796 1.00 69.81 616 PHE A C 1
ATOM 4896 O O . PHE A 1 616 ? 32.048 0.042 18.255 1.00 69.81 616 PHE A O 1
ATOM 4903 N N . SER A 1 617 ? 30.708 -0.570 16.550 1.00 80.88 617 SER A N 1
ATOM 4904 C CA . SER A 1 617 ? 31.300 0.374 15.606 1.00 80.88 617 SER A CA 1
ATOM 4905 C C . SER A 1 617 ? 30.999 1.803 16.021 1.00 80.88 617 SER A C 1
ATOM 4907 O O . SER A 1 617 ? 31.894 2.644 16.000 1.00 80.88 617 SER A O 1
ATOM 4909 N N . THR A 1 618 ? 29.804 2.077 16.552 1.00 82.25 618 THR A N 1
ATOM 4910 C CA . THR A 1 618 ? 29.480 3.396 17.114 1.00 82.25 618 THR A CA 1
ATOM 4911 C C . THR A 1 618 ? 30.409 3.742 18.273 1.00 82.25 618 THR A C 1
ATOM 4913 O O . THR A 1 618 ? 30.924 4.861 18.350 1.00 82.25 618 THR A O 1
ATOM 4916 N N . MET A 1 619 ? 30.690 2.781 19.158 1.00 81.94 619 MET A N 1
ATOM 4917 C CA . MET A 1 619 ? 31.644 2.981 20.246 1.00 81.94 619 MET A CA 1
ATOM 4918 C C . MET A 1 619 ? 33.053 3.282 19.711 1.00 81.94 619 MET A C 1
ATOM 4920 O O . MET A 1 619 ? 33.691 4.224 20.192 1.00 81.94 619 MET A O 1
ATOM 4924 N N . ALA A 1 620 ? 33.533 2.526 18.720 1.00 84.62 620 ALA A N 1
ATOM 4925 C CA . ALA A 1 620 ? 34.847 2.727 18.108 1.00 84.62 620 ALA A CA 1
ATOM 4926 C C . ALA A 1 620 ? 34.968 4.094 17.406 1.00 84.62 620 ALA A C 1
ATOM 4928 O O . ALA A 1 620 ? 36.004 4.756 17.516 1.00 84.62 620 ALA A O 1
ATOM 4929 N N . LEU A 1 621 ? 33.899 4.556 16.751 1.00 89.88 621 LEU A N 1
ATOM 4930 C CA . LEU A 1 621 ? 33.852 5.831 16.033 1.00 89.88 621 LEU A CA 1
ATOM 4931 C C . LEU A 1 621 ? 33.696 7.049 16.958 1.00 89.88 621 LEU A C 1
ATOM 4933 O O . LEU A 1 621 ? 34.244 8.115 16.671 1.00 89.88 621 LEU A O 1
ATOM 4937 N N . GLU A 1 622 ? 33.002 6.913 18.093 1.00 89.19 622 GLU A N 1
ATOM 4938 C CA . GLU A 1 622 ? 32.777 8.020 19.033 1.00 89.19 622 GLU A CA 1
ATOM 4939 C C . GLU A 1 622 ? 33.876 8.198 20.079 1.00 89.19 622 GLU A C 1
ATOM 4941 O O . GLU A 1 622 ? 33.996 9.285 20.657 1.00 89.19 622 GLU A O 1
ATOM 4946 N N . ILE A 1 623 ? 34.654 7.158 20.389 1.00 88.12 623 ILE A N 1
ATOM 4947 C CA . ILE A 1 623 ? 35.494 7.170 21.592 1.00 88.12 623 ILE A CA 1
ATOM 4948 C C . ILE A 1 623 ? 36.459 8.361 21.626 1.00 88.12 623 ILE A C 1
ATOM 4950 O O . ILE A 1 623 ? 36.610 9.008 22.663 1.00 88.12 623 ILE A O 1
ATOM 4954 N N . PHE A 1 624 ? 37.050 8.715 20.482 1.00 93.25 624 PHE A N 1
ATOM 4955 C CA . PHE A 1 624 ? 38.027 9.798 20.360 1.00 93.25 624 PHE A CA 1
ATOM 4956 C C . PHE A 1 624 ? 37.410 11.204 20.439 1.00 93.25 624 PHE A C 1
ATOM 4958 O O . PHE A 1 624 ? 38.145 12.197 20.452 1.00 93.25 624 PHE A O 1
ATOM 4965 N N . ALA A 1 625 ? 36.082 11.313 20.547 1.00 90.75 625 ALA A N 1
ATOM 4966 C CA . ALA A 1 625 ? 35.384 12.585 20.689 1.00 90.75 625 ALA A CA 1
ATOM 4967 C C . ALA A 1 625 ? 35.600 13.238 22.065 1.00 90.75 625 ALA A C 1
ATOM 4969 O O . ALA A 1 625 ? 35.540 14.461 22.186 1.00 90.75 625 ALA A O 1
ATOM 4970 N N . ASP A 1 626 ? 35.792 12.440 23.125 1.00 86.12 626 ASP A N 1
ATOM 4971 C CA . ASP A 1 626 ? 35.852 12.944 24.501 1.00 86.12 626 ASP A CA 1
ATOM 4972 C C . ASP A 1 626 ? 36.520 11.958 25.454 1.00 86.12 626 ASP A C 1
ATOM 4974 O O . ASP A 1 626 ? 35.932 10.982 25.936 1.00 86.12 626 ASP A O 1
ATOM 4978 N N . ARG A 1 627 ? 37.758 12.293 25.801 1.00 88.19 627 ARG A N 1
ATOM 4979 C CA . ARG A 1 627 ? 38.562 11.531 26.747 1.00 88.19 627 ARG A CA 1
ATOM 4980 C C . ARG A 1 627 ? 37.887 11.365 28.109 1.00 88.19 627 ARG A C 1
ATOM 4982 O O . ARG A 1 627 ? 37.945 10.282 28.678 1.00 88.19 627 ARG A O 1
ATOM 4989 N N . GLN A 1 628 ? 37.249 12.403 28.654 1.00 83.19 628 GLN A N 1
ATOM 4990 C CA . GLN A 1 628 ? 36.662 12.334 29.998 1.00 83.19 628 GLN A CA 1
ATOM 4991 C C . GLN A 1 628 ? 35.431 11.425 30.029 1.00 83.19 628 GLN A C 1
ATOM 4993 O O . GLN A 1 628 ? 35.195 10.736 31.024 1.00 83.19 628 GLN A O 1
ATOM 4998 N N . LYS A 1 629 ? 34.636 11.402 28.952 1.00 78.31 629 LYS A N 1
ATOM 4999 C CA . LYS A 1 629 ? 33.551 10.421 28.796 1.00 78.31 629 LYS A CA 1
ATOM 5000 C C . LYS A 1 629 ? 34.117 9.003 28.681 1.00 78.31 629 LYS A C 1
ATOM 5002 O O . LYS A 1 629 ? 33.666 8.143 29.432 1.00 78.31 629 LYS A O 1
ATOM 5007 N N . ALA A 1 630 ? 35.135 8.780 27.847 1.00 80.75 630 ALA A N 1
ATOM 5008 C CA . ALA A 1 630 ? 35.777 7.469 27.710 1.00 80.75 630 ALA A CA 1
ATOM 5009 C C . ALA A 1 630 ? 36.352 6.954 29.047 1.00 80.75 630 ALA A C 1
ATOM 5011 O O . ALA A 1 630 ? 36.130 5.802 29.415 1.00 80.75 630 ALA A O 1
ATOM 5012 N N . GLU A 1 631 ? 37.002 7.819 29.834 1.00 82.75 631 GLU A N 1
ATOM 5013 C CA . GLU A 1 631 ? 37.506 7.473 31.172 1.00 82.75 631 GLU A CA 1
ATOM 5014 C C . GLU A 1 631 ? 36.382 7.102 32.153 1.00 82.75 631 GLU A C 1
ATOM 5016 O O . GLU A 1 631 ? 36.589 6.247 33.013 1.00 82.75 631 GLU A O 1
ATOM 5021 N N . ARG A 1 632 ? 35.198 7.723 32.055 1.00 77.69 632 ARG A N 1
ATOM 5022 C CA . ARG A 1 632 ? 34.035 7.361 32.887 1.00 77.69 632 ARG A CA 1
ATOM 5023 C C . ARG A 1 632 ? 33.463 5.998 32.510 1.00 77.69 632 ARG A C 1
ATOM 5025 O O . ARG A 1 632 ? 33.174 5.221 33.412 1.00 77.69 632 ARG A O 1
ATOM 5032 N N . VAL A 1 633 ? 33.360 5.703 31.213 1.00 73.44 633 VAL A N 1
ATOM 5033 C CA . VAL A 1 633 ? 32.924 4.387 30.709 1.00 73.44 633 VAL A CA 1
ATOM 5034 C C . VAL A 1 633 ? 33.872 3.289 31.200 1.00 73.44 633 VAL A C 1
ATOM 5036 O O . VAL A 1 633 ? 33.417 2.292 31.751 1.00 73.44 633 VAL A O 1
ATOM 5039 N N . CYS A 1 634 ? 35.189 3.521 31.124 1.00 74.75 634 CYS A N 1
ATOM 5040 C CA . CYS A 1 634 ? 36.186 2.590 31.663 1.00 74.75 634 CYS A CA 1
ATOM 5041 C C . CYS A 1 634 ? 35.987 2.327 33.163 1.00 74.75 634 CYS A C 1
ATOM 5043 O O . CYS A 1 634 ? 36.093 1.189 33.599 1.00 74.75 634 CYS A O 1
ATOM 5045 N N . ARG A 1 635 ? 35.713 3.371 33.961 1.00 71.38 635 ARG A N 1
ATOM 5046 C CA . ARG A 1 635 ? 35.531 3.235 35.418 1.00 71.38 635 ARG A CA 1
ATOM 5047 C C . ARG A 1 635 ? 34.276 2.447 35.789 1.00 71.38 635 ARG A C 1
ATOM 5049 O O . ARG A 1 635 ? 34.332 1.718 36.767 1.00 71.38 635 ARG A O 1
ATOM 5056 N N . GLY A 1 636 ? 33.185 2.587 35.031 1.00 63.56 636 GLY A N 1
ATOM 5057 C CA . GLY A 1 636 ? 31.971 1.786 35.233 1.00 63.56 636 GLY A CA 1
ATOM 5058 C C . GLY A 1 636 ? 32.188 0.311 34.886 1.00 63.56 636 GLY A C 1
ATOM 5059 O O . GLY A 1 636 ? 31.845 -0.562 35.666 1.00 63.56 636 GLY A O 1
ATOM 5060 N N . ALA A 1 637 ? 32.865 0.030 33.769 1.00 61.69 637 ALA A N 1
ATOM 5061 C CA . ALA A 1 637 ? 33.163 -1.338 33.329 1.00 61.69 637 ALA A CA 1
ATOM 5062 C C . ALA A 1 637 ? 34.252 -2.054 34.163 1.00 61.69 637 ALA A C 1
ATOM 5064 O O . ALA A 1 637 ? 34.406 -3.272 34.083 1.00 61.69 637 ALA A O 1
ATOM 5065 N N . GLN A 1 638 ? 35.030 -1.312 34.959 1.00 58.59 638 GLN A N 1
ATOM 5066 C CA . GLN A 1 638 ? 36.038 -1.865 35.872 1.00 58.59 638 GLN A CA 1
ATOM 5067 C C . GLN A 1 638 ? 35.437 -2.584 37.089 1.00 58.59 638 GLN A C 1
ATOM 5069 O O . GLN A 1 638 ? 36.167 -3.326 37.745 1.00 58.59 638 GLN A O 1
ATOM 5074 N N . GLU A 1 639 ? 34.144 -2.402 37.380 1.00 55.34 639 GLU A N 1
ATOM 5075 C CA . GLU A 1 639 ? 33.443 -3.161 38.427 1.00 55.34 639 GLU A CA 1
ATOM 5076 C C . GLU A 1 639 ? 33.267 -4.646 38.038 1.00 55.34 639 GLU A C 1
ATOM 5078 O O . GLU A 1 639 ? 33.294 -5.503 38.922 1.00 55.34 639 GLU A O 1
ATOM 5083 N N . ASP A 1 640 ? 33.242 -4.954 36.731 1.00 52.84 640 ASP A N 1
ATOM 5084 C CA . ASP A 1 640 ? 33.075 -6.309 36.176 1.00 52.84 640 ASP A CA 1
ATOM 5085 C C . ASP A 1 640 ? 34.357 -6.895 35.536 1.00 52.84 640 ASP A C 1
ATOM 5087 O O . ASP A 1 640 ? 34.497 -8.117 35.423 1.00 52.84 640 ASP A O 1
ATOM 5091 N N . ASN A 1 641 ? 35.328 -6.062 35.122 1.00 56.25 641 ASN A N 1
ATOM 5092 C CA . ASN A 1 641 ? 36.581 -6.518 34.496 1.00 56.25 641 ASN A CA 1
ATOM 5093 C C . ASN A 1 641 ? 37.774 -5.562 34.729 1.00 56.25 641 ASN A C 1
ATOM 5095 O O . ASN A 1 641 ? 37.893 -4.508 34.101 1.00 56.25 641 ASN A O 1
ATOM 5099 N N . GLU A 1 642 ? 38.743 -5.976 35.556 1.00 55.56 642 GLU A N 1
ATOM 5100 C CA . GLU A 1 642 ? 39.920 -5.172 35.951 1.00 55.56 642 GLU A CA 1
ATOM 5101 C C . GLU A 1 642 ? 40.861 -4.762 34.790 1.00 55.56 642 GLU A C 1
ATOM 5103 O O . GLU A 1 642 ? 41.751 -3.931 34.979 1.00 55.56 642 GLU A O 1
ATOM 5108 N N . LYS A 1 643 ? 40.708 -5.327 33.581 1.00 57.84 643 LYS A N 1
ATOM 5109 C CA . LYS A 1 643 ? 41.579 -5.040 32.420 1.00 57.84 643 LYS A CA 1
ATOM 5110 C C . LYS A 1 643 ? 41.083 -3.913 31.509 1.00 57.84 643 LYS A C 1
ATOM 5112 O O . LYS A 1 643 ? 41.813 -3.523 30.588 1.00 57.84 643 LYS A O 1
ATOM 5117 N N . THR A 1 644 ? 39.887 -3.381 31.746 1.00 71.25 644 THR A N 1
ATOM 5118 C CA . THR A 1 644 ? 39.317 -2.297 30.938 1.00 71.25 644 THR A CA 1
ATOM 5119 C C . THR A 1 644 ? 39.975 -0.971 31.322 1.00 71.25 644 THR A C 1
ATOM 5121 O O . THR A 1 644 ? 39.655 -0.370 32.346 1.00 71.25 644 THR A O 1
ATOM 5124 N N . THR A 1 645 ? 40.949 -0.517 30.528 1.00 83.50 645 THR A N 1
ATOM 5125 C CA . THR A 1 645 ? 41.595 0.799 30.684 1.00 83.50 645 THR A CA 1
ATOM 5126 C C . THR A 1 645 ? 41.373 1.653 29.444 1.00 83.50 645 THR A C 1
ATOM 5128 O O . THR A 1 645 ? 41.149 1.124 28.352 1.00 83.50 645 THR A O 1
ATOM 5131 N N . ILE A 1 646 ? 41.490 2.976 29.593 1.00 85.56 646 ILE A N 1
ATOM 5132 C CA . ILE A 1 646 ? 41.355 3.892 28.458 1.00 85.56 646 ILE A CA 1
ATOM 5133 C C . ILE A 1 646 ? 42.407 3.617 27.384 1.00 85.56 646 ILE A C 1
ATOM 5135 O O . ILE A 1 646 ? 42.104 3.719 26.205 1.00 85.56 646 ILE A O 1
ATOM 5139 N N . GLU A 1 647 ? 43.615 3.199 27.758 1.00 86.25 647 GLU A N 1
ATOM 5140 C CA . GLU A 1 647 ? 44.671 2.851 26.808 1.00 86.25 647 GLU A CA 1
ATOM 5141 C C . GLU A 1 647 ? 44.314 1.612 25.983 1.00 86.25 647 GLU A C 1
ATOM 5143 O O . GLU A 1 647 ? 44.626 1.556 24.795 1.00 86.25 647 GLU A O 1
ATOM 5148 N N . ASN A 1 648 ? 43.661 0.620 26.593 1.00 82.69 648 ASN A N 1
ATOM 5149 C CA . ASN A 1 648 ? 43.212 -0.575 25.883 1.00 82.69 648 ASN A CA 1
ATOM 5150 C C . ASN A 1 648 ? 42.019 -0.261 24.977 1.00 82.69 648 ASN A C 1
ATOM 5152 O O . ASN A 1 648 ? 42.026 -0.688 23.829 1.00 82.69 648 ASN A O 1
ATOM 5156 N N . MET A 1 649 ? 41.059 0.545 25.438 1.00 83.00 649 MET A N 1
ATOM 5157 C CA . MET A 1 649 ? 39.947 1.008 24.599 1.00 83.00 649 MET A CA 1
ATOM 5158 C C . MET A 1 649 ? 40.418 1.909 23.448 1.00 83.00 649 MET A C 1
ATOM 5160 O O . MET A 1 649 ? 39.919 1.803 22.335 1.00 83.00 649 MET A O 1
ATOM 5164 N N . ALA A 1 650 ? 41.423 2.755 23.679 1.00 87.81 650 ALA A N 1
ATOM 5165 C CA . ALA A 1 650 ? 42.028 3.575 22.635 1.00 87.81 650 ALA A CA 1
ATOM 5166 C C . ALA A 1 650 ? 42.720 2.712 21.580 1.00 87.81 650 ALA A C 1
ATOM 5168 O O . ALA A 1 650 ? 42.538 2.946 20.392 1.00 87.81 650 ALA A O 1
ATOM 5169 N N . LYS A 1 651 ? 43.509 1.712 22.001 1.00 85.25 651 LYS A N 1
ATOM 5170 C CA . LYS A 1 651 ? 44.138 0.744 21.086 1.00 85.25 651 LYS A CA 1
ATOM 5171 C C . LYS A 1 651 ? 43.099 -0.017 20.283 1.00 85.25 651 LYS A C 1
ATOM 5173 O O . LYS A 1 651 ? 43.291 -0.209 19.094 1.00 85.25 651 LYS A O 1
ATOM 5178 N N . PHE A 1 652 ? 42.026 -0.417 20.947 1.00 82.50 652 PHE A N 1
ATOM 5179 C CA . PHE A 1 652 ? 40.936 -1.149 20.342 1.00 82.50 652 PHE A CA 1
ATOM 5180 C C . PHE A 1 652 ? 40.269 -0.359 19.217 1.00 82.50 652 PHE A C 1
ATOM 5182 O O . PHE A 1 652 ? 40.289 -0.779 18.064 1.00 82.50 652 PHE A O 1
ATOM 5189 N N . ALA A 1 653 ? 39.791 0.843 19.535 1.00 85.50 653 ALA A N 1
ATOM 5190 C CA . ALA A 1 653 ? 39.192 1.712 18.539 1.00 85.50 653 ALA A CA 1
ATOM 5191 C C . ALA A 1 653 ? 40.194 2.114 17.459 1.00 85.50 653 ALA A C 1
ATOM 5193 O O . ALA A 1 653 ? 39.831 2.209 16.302 1.00 85.50 653 ALA A O 1
ATOM 5194 N N . HIS A 1 654 ? 41.473 2.305 17.796 1.00 89.56 654 HIS A N 1
ATOM 5195 C CA . HIS A 1 654 ? 42.515 2.572 16.803 1.00 89.56 654 HIS A CA 1
ATOM 5196 C C . HIS A 1 654 ? 42.668 1.435 15.785 1.00 89.56 654 HIS A C 1
ATOM 5198 O O . HIS A 1 654 ? 42.872 1.713 14.607 1.00 89.56 654 HIS A O 1
ATOM 5204 N N . THR A 1 655 ? 42.546 0.176 16.216 1.00 81.75 655 THR A N 1
ATOM 5205 C CA . THR A 1 655 ? 42.655 -0.983 15.320 1.00 81.75 655 THR A CA 1
ATOM 5206 C C . THR A 1 655 ? 41.425 -1.199 14.451 1.00 81.75 655 THR A C 1
ATOM 5208 O O . THR A 1 655 ? 41.591 -1.606 13.308 1.00 81.75 655 THR A O 1
ATOM 5211 N N . THR A 1 656 ? 40.228 -0.906 14.962 1.00 82.50 656 THR A N 1
ATOM 5212 C CA . THR A 1 656 ? 38.964 -1.204 14.273 1.00 82.50 656 THR A CA 1
ATOM 5213 C C . THR A 1 656 ? 38.341 0.014 13.593 1.00 82.50 656 THR A C 1
ATOM 5215 O O . THR A 1 656 ? 37.404 -0.149 12.833 1.00 82.50 656 THR A O 1
ATOM 5218 N N . PHE A 1 657 ? 38.848 1.237 13.806 1.00 88.56 657 PHE A N 1
ATOM 5219 C CA . PHE A 1 657 ? 38.191 2.480 13.360 1.00 88.56 657 PHE A CA 1
ATOM 5220 C C . PHE A 1 657 ? 37.755 2.478 11.890 1.00 88.56 657 PHE A C 1
ATOM 5222 O O . PHE A 1 657 ? 36.646 2.894 11.583 1.00 88.56 657 PHE A O 1
ATOM 5229 N N . TYR A 1 658 ? 38.638 2.061 10.979 1.00 86.06 658 TYR A N 1
ATOM 5230 C CA . TYR A 1 658 ? 38.362 2.081 9.539 1.00 86.06 658 TYR A CA 1
ATOM 5231 C C . TYR A 1 658 ? 37.382 0.987 9.113 1.00 86.06 658 TYR A C 1
ATOM 5233 O O . TYR A 1 658 ? 36.564 1.222 8.228 1.00 86.06 658 TYR A O 1
ATOM 5241 N N . GLU A 1 659 ? 37.471 -0.177 9.753 1.00 82.19 659 GLU A N 1
ATOM 5242 C CA . GLU A 1 659 ? 36.539 -1.292 9.577 1.00 82.19 659 GLU A CA 1
ATOM 5243 C C . GLU A 1 659 ? 35.159 -0.861 10.075 1.00 82.19 659 GLU A C 1
ATOM 5245 O O . GLU A 1 659 ? 34.265 -0.686 9.266 1.00 82.19 659 GLU A O 1
ATOM 5250 N N . SER A 1 660 ? 35.054 -0.418 11.330 1.00 83.81 660 SER A N 1
ATOM 5251 C CA . SER A 1 660 ? 33.835 0.140 11.925 1.00 83.81 660 SER A CA 1
ATOM 5252 C C . SER A 1 660 ? 33.216 1.306 11.142 1.00 83.81 660 SER A C 1
ATOM 5254 O O . SER A 1 660 ? 31.997 1.461 11.114 1.00 83.81 660 SER A O 1
ATOM 5256 N N . PHE A 1 661 ? 34.035 2.161 10.522 1.00 88.12 661 PHE A N 1
ATOM 5257 C CA . PHE A 1 661 ? 33.548 3.224 9.638 1.00 88.12 661 PHE A CA 1
ATOM 5258 C C . PHE A 1 661 ? 32.900 2.650 8.373 1.00 88.12 661 PHE A C 1
ATOM 5260 O O . PHE A 1 661 ? 31.837 3.118 7.967 1.00 88.12 661 PHE A O 1
ATOM 5267 N N . SER A 1 662 ? 33.542 1.650 7.768 1.00 84.25 662 SER A N 1
ATOM 5268 C CA . SER A 1 662 ? 33.058 0.989 6.555 1.00 84.25 662 SER A CA 1
ATOM 5269 C C . SER A 1 662 ? 31.818 0.153 6.854 1.00 84.25 662 SER A C 1
ATOM 5271 O O . SER A 1 662 ? 30.838 0.269 6.131 1.00 84.25 662 SER A O 1
ATOM 5273 N N . ASP A 1 663 ? 31.818 -0.594 7.958 1.00 79.19 663 ASP A N 1
ATOM 5274 C CA . ASP A 1 663 ? 30.715 -1.461 8.369 1.00 79.19 663 ASP A CA 1
ATOM 5275 C C . ASP A 1 663 ? 29.440 -0.657 8.601 1.00 79.19 663 ASP A C 1
ATOM 5277 O O . ASP A 1 663 ? 28.402 -1.008 8.061 1.00 79.19 663 ASP A O 1
ATOM 5281 N N . ILE A 1 664 ? 29.510 0.473 9.320 1.00 81.44 664 ILE A N 1
ATOM 5282 C CA . ILE A 1 664 ? 28.335 1.338 9.511 1.00 81.44 664 ILE A CA 1
ATOM 5283 C C . ILE A 1 664 ? 27.852 1.931 8.186 1.00 81.44 664 ILE A C 1
ATOM 5285 O O . ILE A 1 664 ? 26.647 2.057 7.989 1.00 81.44 664 ILE A O 1
ATOM 5289 N N . ALA A 1 665 ? 28.758 2.317 7.284 1.00 84.62 665 ALA A N 1
ATOM 5290 C CA . ALA A 1 665 ? 28.365 2.874 5.994 1.00 84.62 665 ALA A CA 1
ATOM 5291 C C . ALA A 1 665 ? 27.705 1.825 5.091 1.00 84.62 665 ALA A C 1
ATOM 5293 O O . ALA A 1 665 ? 26.677 2.112 4.490 1.00 84.62 665 ALA A O 1
ATOM 5294 N N . ILE A 1 666 ? 28.281 0.624 5.015 1.00 79.38 666 ILE A N 1
ATOM 5295 C CA . ILE A 1 666 ? 27.745 -0.498 4.241 1.00 79.38 666 ILE A CA 1
ATOM 5296 C C . ILE A 1 666 ? 26.417 -0.934 4.841 1.00 79.38 666 ILE A C 1
ATOM 5298 O O . ILE A 1 666 ? 25.440 -1.018 4.116 1.00 79.38 666 ILE A O 1
ATOM 5302 N N . PHE A 1 667 ? 26.357 -1.139 6.155 1.00 78.81 667 PHE A N 1
ATOM 5303 C CA . PHE A 1 667 ? 25.140 -1.539 6.849 1.00 78.81 667 PHE A CA 1
ATOM 5304 C C . PHE A 1 667 ? 24.018 -0.515 6.655 1.00 78.81 667 PHE A C 1
ATOM 5306 O O . PHE A 1 667 ? 22.923 -0.885 6.248 1.00 78.81 667 PHE A O 1
ATOM 5313 N N . ALA A 1 668 ? 24.298 0.779 6.849 1.00 79.56 668 ALA A N 1
ATOM 5314 C CA . ALA A 1 668 ? 23.309 1.827 6.615 1.00 79.56 668 ALA A CA 1
ATOM 5315 C C . ALA A 1 668 ? 22.910 1.932 5.138 1.00 79.56 668 ALA A C 1
ATOM 5317 O O . ALA A 1 668 ? 21.744 2.158 4.853 1.00 79.56 668 ALA A O 1
ATOM 5318 N N . GLY A 1 669 ? 23.848 1.787 4.200 1.00 79.31 669 GLY A N 1
ATOM 5319 C CA . GLY A 1 669 ? 23.567 1.810 2.764 1.00 79.31 669 GLY A CA 1
ATOM 5320 C C . GLY A 1 669 ? 22.785 0.597 2.274 1.00 79.31 669 GLY A C 1
ATOM 5321 O O . GLY A 1 669 ? 21.951 0.728 1.390 1.00 79.31 669 GLY A O 1
ATOM 5322 N N . THR A 1 670 ? 23.046 -0.583 2.833 1.00 72.69 670 THR A N 1
ATOM 5323 C CA . THR A 1 670 ? 22.272 -1.803 2.588 1.00 72.69 670 THR A CA 1
ATOM 5324 C C . THR A 1 670 ? 20.875 -1.631 3.141 1.00 72.69 670 THR A C 1
ATOM 5326 O O . THR A 1 670 ? 19.949 -1.637 2.353 1.00 72.69 670 THR A O 1
ATOM 5329 N N . LEU A 1 671 ? 20.728 -1.283 4.420 1.00 71.75 671 LEU A N 1
ATOM 5330 C CA . LEU A 1 671 ? 19.404 -1.074 4.991 1.00 71.75 671 LEU A CA 1
ATOM 5331 C C . LEU A 1 671 ? 18.632 0.048 4.296 1.00 71.75 671 LEU A C 1
ATOM 5333 O O . LEU A 1 671 ? 17.430 -0.035 4.153 1.00 71.75 671 LEU A O 1
ATOM 5337 N N . ARG A 1 672 ? 19.303 1.109 3.849 1.00 71.50 672 ARG A N 1
ATOM 5338 C CA . ARG A 1 672 ? 18.672 2.157 3.043 1.00 71.50 672 ARG A CA 1
ATOM 5339 C C . ARG A 1 672 ? 18.241 1.688 1.682 1.00 71.50 672 ARG A C 1
ATOM 5341 O O . ARG A 1 672 ? 17.314 2.264 1.170 1.00 71.50 672 ARG A O 1
ATOM 5348 N N . ARG A 1 673 ? 18.954 0.752 1.066 1.00 73.81 673 ARG A N 1
ATOM 5349 C CA . ARG A 1 673 ? 18.540 0.161 -0.205 1.00 73.81 673 ARG A CA 1
ATOM 5350 C C . ARG A 1 673 ? 17.463 -0.883 0.003 1.00 73.81 673 ARG A C 1
ATOM 5352 O O . ARG A 1 673 ? 16.691 -1.063 -0.916 1.00 73.81 673 ARG A O 1
ATOM 5359 N N . ASP A 1 674 ? 17.417 -1.498 1.180 1.00 60.12 674 ASP A N 1
ATOM 5360 C CA . ASP A 1 674 ? 16.354 -2.404 1.597 1.00 60.12 674 ASP A CA 1
ATOM 5361 C C . ASP A 1 674 ? 15.077 -1.591 1.901 1.00 60.12 674 ASP A C 1
ATOM 5363 O O . ASP A 1 674 ? 14.034 -1.866 1.333 1.00 60.12 674 ASP A O 1
ATOM 5367 N N . ILE A 1 675 ? 15.182 -0.489 2.655 1.00 59.38 675 ILE A N 1
ATOM 5368 C CA . ILE A 1 675 ? 14.088 0.464 2.909 1.00 59.38 675 ILE A CA 1
ATOM 5369 C C . ILE A 1 675 ? 13.737 1.257 1.660 1.00 59.38 675 ILE A C 1
ATOM 5371 O O . ILE A 1 675 ? 12.566 1.433 1.407 1.00 59.38 675 ILE A O 1
ATOM 5375 N N . ASP A 1 676 ? 14.703 1.726 0.864 1.00 48.91 676 ASP A N 1
ATOM 5376 C CA . ASP A 1 676 ? 14.412 2.354 -0.429 1.00 48.91 676 ASP A CA 1
ATOM 5377 C C . ASP A 1 676 ? 13.909 1.302 -1.416 1.00 48.91 676 ASP A C 1
ATOM 5379 O O . ASP A 1 676 ? 13.286 1.710 -2.369 1.00 48.91 676 ASP A O 1
ATOM 5383 N N . SER A 1 677 ? 14.126 -0.010 -1.236 1.00 42.69 677 SER A N 1
ATOM 5384 C CA . SER A 1 677 ? 13.424 -1.034 -2.025 1.00 42.69 677 SER A CA 1
ATOM 5385 C C . SER A 1 677 ? 12.009 -1.278 -1.511 1.00 42.69 677 SER A C 1
ATOM 5387 O O . SER A 1 677 ? 11.130 -1.472 -2.342 1.00 42.69 677 SER A O 1
ATOM 5389 N N . ASP A 1 678 ? 11.776 -1.155 -0.200 1.00 34.12 678 ASP A N 1
ATOM 5390 C CA . ASP A 1 678 ? 10.443 -1.152 0.419 1.00 34.12 678 ASP A CA 1
ATOM 5391 C C . ASP A 1 678 ? 9.668 0.153 0.078 1.00 34.12 678 ASP A C 1
ATOM 5393 O O . ASP A 1 678 ? 8.453 0.130 -0.110 1.00 34.12 678 ASP A O 1
ATOM 5397 N N . ASP A 1 679 ? 10.370 1.284 -0.093 1.00 33.38 679 ASP A N 1
ATOM 5398 C CA . ASP A 1 679 ? 9.860 2.605 -0.495 1.00 33.38 679 ASP A CA 1
ATOM 5399 C C . ASP A 1 679 ? 9.867 2.782 -2.030 1.00 33.38 679 ASP A C 1
ATOM 5401 O O . ASP A 1 679 ? 9.110 3.600 -2.538 1.00 33.38 679 ASP A O 1
ATOM 5405 N N . ASP A 1 680 ? 10.667 2.033 -2.803 1.00 31.50 680 ASP A N 1
ATOM 5406 C CA . ASP A 1 680 ? 10.632 1.972 -4.278 1.00 31.50 680 ASP A CA 1
ATOM 5407 C C . ASP A 1 680 ? 9.546 0.992 -4.756 1.00 31.50 680 ASP A C 1
ATOM 5409 O O . ASP A 1 680 ? 8.989 1.200 -5.839 1.00 31.50 680 ASP A O 1
ATOM 5413 N N . GLU A 1 681 ? 9.179 0.010 -3.919 1.00 32.06 681 GLU A N 1
ATOM 5414 C CA . GLU A 1 681 ? 7.885 -0.689 -3.945 1.00 32.06 681 GLU A CA 1
ATOM 5415 C C . GLU A 1 681 ? 6.710 0.259 -3.585 1.00 32.06 681 GLU A C 1
ATOM 5417 O O . GLU A 1 681 ? 5.589 0.003 -4.020 1.00 32.06 681 GLU A O 1
ATOM 5422 N N . GLN A 1 682 ? 6.961 1.416 -2.938 1.00 27.91 682 GLN A N 1
ATOM 5423 C CA . GLN A 1 682 ? 6.009 2.533 -2.731 1.00 27.91 682 GLN A CA 1
ATOM 5424 C C . GLN A 1 682 ? 6.291 3.800 -3.577 1.00 27.91 682 GLN A C 1
ATOM 5426 O O . GLN A 1 682 ? 5.648 4.835 -3.373 1.00 27.91 682 GLN A O 1
ATOM 5431 N N . GLY A 1 683 ? 7.237 3.789 -4.530 1.00 38.06 683 GLY A N 1
ATOM 5432 C CA . GLY A 1 683 ? 7.738 5.090 -4.985 1.00 38.06 683 GLY A CA 1
ATOM 5433 C C . GLY A 1 683 ? 8.980 5.184 -5.864 1.00 38.06 683 GLY A C 1
ATOM 5434 O O . GLY A 1 683 ? 9.564 6.269 -5.891 1.00 38.06 683 GLY A O 1
ATOM 5435 N N . SER A 1 684 ? 9.392 4.179 -6.649 1.00 28.08 684 SER A N 1
ATOM 5436 C CA . SER A 1 684 ? 10.472 4.449 -7.616 1.00 28.08 684 SER A CA 1
ATOM 5437 C C . SER A 1 684 ? 9.968 5.144 -8.867 1.00 28.08 684 SER A C 1
ATOM 5439 O O . SER A 1 684 ? 9.604 4.540 -9.878 1.00 28.08 684 SER A O 1
ATOM 5441 N N . MET A 1 685 ? 10.078 6.466 -8.846 1.00 30.39 685 MET A N 1
ATOM 5442 C CA . MET A 1 685 ? 10.445 7.210 -10.041 1.00 30.39 685 MET A CA 1
ATOM 5443 C C . MET A 1 685 ? 11.889 7.721 -9.902 1.00 30.39 685 MET A C 1
ATOM 5445 O O . MET A 1 685 ? 12.139 8.740 -9.258 1.00 30.39 685 MET A O 1
ATOM 5449 N N . GLY A 1 686 ? 12.846 7.107 -10.613 1.00 27.67 686 GLY A N 1
ATOM 5450 C CA . GLY A 1 686 ? 14.145 7.743 -10.894 1.00 27.67 686 GLY A CA 1
ATOM 5451 C C . GLY A 1 686 ? 15.008 7.017 -11.951 1.00 27.67 686 GLY A C 1
ATOM 5452 O O . GLY A 1 686 ? 15.324 5.855 -11.781 1.00 27.67 686 GLY A O 1
ATOM 5453 N N . MET A 1 687 ? 15.343 7.571 -13.135 1.00 24.84 687 MET A N 1
ATOM 5454 C CA . MET A 1 687 ? 16.297 8.670 -13.461 1.00 24.84 687 MET A CA 1
ATOM 5455 C C . MET A 1 687 ? 17.778 8.197 -13.725 1.00 24.84 687 MET A C 1
ATOM 5457 O O . MET A 1 687 ? 18.127 7.081 -13.373 1.00 24.84 687 MET A O 1
ATOM 5461 N N . PRO A 1 688 ? 18.654 8.954 -14.453 1.00 46.22 688 PRO A N 1
ATOM 5462 C CA . PRO A 1 688 ? 19.380 8.500 -15.678 1.00 46.22 688 PRO A CA 1
ATOM 5463 C C . PRO A 1 688 ? 20.927 8.758 -15.743 1.00 46.22 688 PRO A C 1
ATOM 5465 O O . PRO A 1 688 ? 21.437 9.509 -14.922 1.00 46.22 688 PRO A O 1
ATOM 5468 N N . ALA A 1 689 ? 21.679 8.297 -16.785 1.00 21.66 689 ALA A N 1
ATOM 5469 C CA . ALA A 1 689 ? 22.917 8.969 -17.312 1.00 21.66 689 ALA A CA 1
ATOM 5470 C C . ALA A 1 689 ? 23.591 8.403 -18.615 1.00 21.66 689 ALA A C 1
ATOM 5472 O O . ALA A 1 689 ? 23.971 7.240 -18.675 1.00 21.66 689 ALA A O 1
ATOM 5473 N N . GLY A 1 690 ? 23.900 9.311 -19.578 1.00 23.56 690 GLY A N 1
ATOM 5474 C CA . GLY A 1 690 ? 25.075 9.361 -20.511 1.00 23.56 690 GLY A CA 1
ATOM 5475 C C . GLY A 1 690 ? 25.070 8.517 -21.816 1.00 23.56 690 GLY A C 1
ATOM 5476 O O . GLY A 1 690 ? 24.889 7.319 -21.764 1.00 23.56 690 GLY A O 1
ATOM 5477 N N . THR A 1 691 ? 25.381 8.978 -23.048 1.00 21.45 691 THR A N 1
ATOM 5478 C CA . THR A 1 691 ? 26.176 10.127 -23.547 1.00 21.45 691 THR A CA 1
ATOM 5479 C C . THR A 1 691 ? 25.968 10.443 -25.060 1.00 21.45 691 THR A C 1
ATOM 5481 O O . THR A 1 691 ? 25.761 9.554 -25.878 1.00 21.45 691 THR A O 1
ATOM 5484 N N . ALA A 1 692 ? 26.190 11.731 -25.405 1.00 21.41 692 ALA A N 1
ATOM 5485 C CA . ALA A 1 692 ? 26.680 12.339 -26.671 1.00 21.41 692 ALA A CA 1
ATOM 5486 C C . ALA A 1 692 ? 25.780 12.470 -27.937 1.00 21.41 692 ALA A C 1
ATOM 5488 O O . ALA A 1 692 ? 25.695 11.559 -28.752 1.00 21.41 692 ALA A O 1
ATOM 5489 N N . ALA A 1 693 ? 25.301 13.695 -28.244 1.00 22.09 693 ALA A N 1
ATOM 5490 C CA . ALA A 1 693 ? 25.977 14.677 -29.133 1.00 22.09 693 ALA A CA 1
ATOM 5491 C C . ALA A 1 693 ? 25.040 15.767 -29.747 1.00 22.09 693 ALA A C 1
ATOM 5493 O O . ALA A 1 693 ? 24.062 15.457 -30.414 1.00 22.09 693 ALA A O 1
ATOM 5494 N N . ASN A 1 694 ? 25.484 17.035 -29.636 1.00 24.06 694 ASN A N 1
ATOM 5495 C CA . ASN A 1 694 ? 25.248 18.233 -30.481 1.00 24.06 694 ASN A CA 1
ATOM 5496 C C . ASN A 1 694 ? 23.833 18.817 -30.726 1.00 24.06 694 ASN A C 1
ATOM 5498 O O . ASN A 1 694 ? 23.085 18.299 -31.546 1.00 24.06 694 ASN A O 1
ATOM 5502 N N . ALA A 1 695 ? 23.608 20.064 -30.268 1.00 23.45 695 ALA A N 1
ATOM 5503 C CA . ALA A 1 695 ? 23.424 21.254 -31.133 1.00 23.45 695 ALA A CA 1
ATOM 5504 C C . ALA A 1 695 ? 23.303 22.571 -30.323 1.00 23.45 695 ALA A C 1
ATOM 5506 O O . ALA A 1 695 ? 22.909 22.582 -29.166 1.00 23.45 695 ALA A O 1
ATOM 5507 N N . SER A 1 696 ? 23.699 23.679 -30.955 1.00 24.17 696 SER A N 1
ATOM 5508 C CA . SER A 1 696 ? 24.069 24.988 -30.389 1.00 24.17 696 SER A CA 1
ATOM 5509 C C . SER A 1 696 ? 22.968 26.069 -30.327 1.00 24.17 696 SER A C 1
ATOM 5511 O O . SER A 1 696 ? 22.144 26.163 -31.227 1.00 24.17 696 SER A O 1
ATOM 5513 N N . GLU A 1 697 ? 23.174 26.988 -29.366 1.00 25.88 697 GLU A N 1
ATOM 5514 C CA . GLU A 1 697 ? 23.063 28.471 -29.408 1.00 25.88 697 GLU A CA 1
ATOM 5515 C C . GLU A 1 697 ? 21.729 29.257 -29.217 1.00 25.88 697 GLU A C 1
ATOM 5517 O O . GLU A 1 697 ? 20.877 29.302 -30.098 1.00 25.88 697 GLU A O 1
ATOM 5522 N N . LYS A 1 698 ? 21.768 30.105 -28.154 1.00 24.72 698 LYS A N 1
ATOM 5523 C CA . LYS A 1 698 ? 21.413 31.555 -28.018 1.00 24.72 698 LYS A CA 1
ATOM 5524 C C . LYS A 1 698 ? 20.103 32.003 -27.325 1.00 24.72 698 LYS A C 1
ATOM 5526 O O . LYS A 1 698 ? 19.035 31.954 -27.919 1.00 24.72 698 LYS A O 1
ATOM 5531 N N . GLY A 1 699 ? 20.275 32.716 -26.192 1.00 24.95 699 GLY A N 1
ATOM 5532 C CA . GLY A 1 699 ? 19.560 33.973 -25.871 1.00 24.95 699 GLY A CA 1
ATOM 5533 C C . GLY A 1 699 ? 18.947 34.111 -24.461 1.00 24.95 699 GLY A C 1
ATOM 5534 O O . GLY A 1 699 ? 17.808 33.718 -24.262 1.00 24.95 699 GLY A O 1
ATOM 5535 N N . GLU A 1 700 ? 19.650 34.746 -23.513 1.00 28.16 700 GLU A N 1
ATOM 5536 C CA . GLU A 1 700 ? 19.149 35.119 -22.166 1.00 28.16 700 GLU A CA 1
ATOM 5537 C C . GLU A 1 700 ? 18.336 36.437 -22.151 1.00 28.16 700 GLU A C 1
ATOM 5539 O O . GLU A 1 700 ? 18.644 37.350 -22.929 1.00 28.16 700 GLU A O 1
ATOM 5544 N N . PRO A 1 701 ? 17.431 36.635 -21.165 1.00 27.91 701 PRO A N 1
ATOM 5545 C CA . PRO A 1 701 ? 17.158 37.971 -20.632 1.00 27.91 701 PRO A CA 1
ATOM 5546 C C . PRO A 1 701 ? 17.348 38.096 -19.104 1.00 27.91 701 PRO A C 1
ATOM 5548 O O . PRO A 1 701 ? 17.156 37.162 -18.331 1.00 27.91 701 PRO A O 1
ATOM 5551 N N . ARG A 1 702 ? 17.734 39.313 -18.693 1.00 26.69 702 ARG A N 1
ATOM 5552 C CA . ARG A 1 702 ? 18.153 39.743 -17.347 1.00 26.69 702 ARG A CA 1
ATOM 5553 C C . ARG A 1 702 ? 16.989 40.114 -16.415 1.00 26.69 702 ARG A C 1
ATOM 5555 O O . ARG A 1 702 ? 16.053 40.792 -16.833 1.00 26.69 702 ARG A O 1
ATOM 5562 N N . LEU A 1 703 ? 17.149 39.778 -15.134 1.00 25.69 703 LEU A N 1
ATOM 5563 C CA . LEU A 1 703 ? 16.338 40.184 -13.980 1.00 25.69 703 LEU A CA 1
ATOM 5564 C C . LEU A 1 703 ? 16.883 41.485 -13.370 1.00 25.69 703 LEU A C 1
ATOM 5566 O O . LEU A 1 703 ? 17.797 41.422 -12.566 1.00 25.69 703 LEU A O 1
ATOM 5570 N N . ASP A 1 704 ? 16.336 42.642 -13.740 1.00 29.50 704 ASP A N 1
ATOM 5571 C CA . ASP A 1 704 ? 16.500 43.902 -12.994 1.00 29.50 704 ASP A CA 1
ATOM 5572 C C . ASP A 1 704 ? 15.413 44.887 -13.450 1.00 29.50 704 ASP A C 1
ATOM 5574 O O . ASP A 1 704 ? 15.623 45.615 -14.423 1.00 29.50 704 ASP A O 1
ATOM 5578 N N . GLN A 1 705 ? 14.238 44.865 -12.798 1.00 28.44 705 GLN A N 1
ATOM 5579 C CA . GLN A 1 705 ? 13.279 45.984 -12.661 1.00 28.44 705 GLN A CA 1
ATOM 5580 C C . GLN A 1 705 ? 11.930 45.507 -12.086 1.00 28.44 705 GLN A C 1
ATOM 5582 O O . GLN A 1 705 ? 11.050 45.086 -12.830 1.00 28.44 705 GLN A O 1
ATOM 5587 N N . ILE A 1 706 ? 11.722 45.654 -10.774 1.00 24.97 706 ILE A N 1
ATOM 5588 C CA . ILE A 1 706 ? 10.373 45.743 -10.186 1.00 24.97 706 ILE A CA 1
ATOM 5589 C C . ILE A 1 706 ? 10.398 46.837 -9.101 1.00 24.97 706 ILE A C 1
ATOM 5591 O O . ILE A 1 706 ? 11.082 46.657 -8.093 1.00 24.97 706 ILE A O 1
ATOM 5595 N N . PRO A 1 707 ? 9.704 47.980 -9.271 1.00 28.11 707 PRO A N 1
ATOM 5596 C CA . PRO A 1 707 ? 9.529 48.963 -8.207 1.00 28.11 707 PRO A CA 1
ATOM 5597 C C . PRO A 1 707 ? 8.246 48.702 -7.393 1.00 28.11 707 PRO A C 1
ATOM 5599 O O . PRO A 1 707 ? 7.194 48.385 -7.943 1.00 28.11 707 PRO A O 1
ATOM 5602 N N . PHE A 1 708 ? 8.342 48.881 -6.072 1.00 27.38 708 PHE A N 1
ATOM 5603 C CA . PHE A 1 708 ? 7.249 48.801 -5.092 1.00 27.38 708 PHE A CA 1
ATOM 5604 C C . PHE A 1 708 ? 6.337 50.042 -5.111 1.00 27.38 708 PHE A C 1
ATOM 5606 O O . PHE A 1 708 ? 6.838 51.165 -5.201 1.00 27.38 708 PHE A O 1
ATOM 5613 N N . SER A 1 709 ? 5.022 49.868 -4.903 1.00 26.02 709 SER A N 1
ATOM 5614 C CA . SER A 1 709 ? 4.110 50.896 -4.352 1.00 26.02 709 SER A CA 1
ATOM 5615 C C . SER A 1 709 ? 2.834 50.288 -3.732 1.00 26.02 709 SER A C 1
ATOM 5617 O O . SER A 1 709 ? 2.264 49.341 -4.263 1.00 26.02 709 SER A O 1
ATOM 5619 N N . THR A 1 710 ? 2.429 50.854 -2.591 1.00 23.34 710 THR A N 1
ATOM 5620 C CA . THR A 1 710 ? 1.328 50.512 -1.656 1.00 23.34 710 THR A CA 1
ATOM 5621 C C . THR A 1 710 ? -0.053 51.104 -2.057 1.00 23.34 710 THR A C 1
ATOM 5623 O O . THR A 1 710 ? -0.121 51.854 -3.031 1.00 23.34 710 THR A O 1
ATOM 5626 N N . PRO A 1 711 ? -1.174 50.764 -1.366 1.00 33.22 711 PRO A N 1
ATOM 5627 C CA . PRO A 1 711 ? -2.480 50.543 -2.000 1.00 33.22 711 PRO A CA 1
ATOM 5628 C C . PRO A 1 711 ? -3.463 51.726 -1.927 1.00 33.22 711 PRO A C 1
ATOM 5630 O O . PRO A 1 711 ? -3.446 52.515 -0.983 1.00 33.22 711 PRO A O 1
ATOM 5633 N N . SER A 1 712 ? -4.405 51.781 -2.879 1.00 24.02 712 SER A N 1
ATOM 5634 C CA . SER A 1 712 ? -5.707 52.439 -2.692 1.00 24.02 712 SER A CA 1
ATOM 5635 C C . SER A 1 712 ? -6.806 51.825 -3.579 1.00 24.02 712 SER A C 1
ATOM 5637 O O . SER A 1 712 ? -6.574 51.424 -4.715 1.00 24.02 712 SER A O 1
ATOM 5639 N N . THR A 1 713 ? -7.991 51.760 -2.980 1.00 36.03 713 THR A N 1
ATOM 5640 C CA . THR A 1 713 ? -9.283 51.116 -3.292 1.00 36.03 713 THR A CA 1
ATOM 5641 C C . THR A 1 713 ? -9.952 51.457 -4.639 1.00 36.03 713 THR A C 1
ATOM 5643 O O . THR A 1 713 ? -10.170 52.637 -4.900 1.00 36.03 713 THR A O 1
ATOM 5646 N N . GLN A 1 714 ? -10.423 50.441 -5.398 1.00 26.58 714 GLN A N 1
ATOM 5647 C CA . GLN A 1 714 ? -11.615 50.470 -6.290 1.00 26.58 714 GLN A CA 1
ATOM 5648 C C . GLN A 1 714 ? -12.116 49.038 -6.701 1.00 26.58 714 GLN A C 1
ATOM 5650 O O . GLN A 1 714 ? -11.348 48.090 -6.554 1.00 26.58 714 GLN A O 1
ATOM 5655 N N . PRO A 1 715 ? -13.395 48.870 -7.145 1.00 28.64 715 PRO A N 1
ATOM 5656 C CA . PRO A 1 715 ? -14.190 47.613 -7.161 1.00 28.64 715 PRO A CA 1
ATOM 5657 C C . PRO A 1 715 ? -14.129 46.808 -8.503 1.00 28.64 715 PRO A C 1
ATOM 5659 O O . PRO A 1 715 ? -13.432 47.239 -9.420 1.00 28.64 715 PRO A O 1
ATOM 5662 N N . PRO A 1 716 ? -14.795 45.629 -8.637 1.00 30.25 716 PRO A N 1
ATOM 5663 C CA . PRO A 1 716 ? -14.209 44.394 -9.181 1.00 30.25 716 PRO A CA 1
ATOM 5664 C C . PRO A 1 716 ? -14.147 44.314 -10.717 1.00 30.25 716 PRO A C 1
ATOM 5666 O O . PRO A 1 716 ? -15.101 44.659 -11.415 1.00 30.25 716 PRO A O 1
ATOM 5669 N N . GLN A 1 717 ? -13.041 43.765 -11.231 1.00 29.92 717 GLN A N 1
ATOM 5670 C CA . GLN A 1 717 ? -12.873 43.322 -12.620 1.00 29.92 717 GLN A CA 1
ATOM 5671 C C . GLN A 1 717 ? -12.528 41.823 -12.667 1.00 29.92 717 GLN A C 1
ATOM 5673 O O . GLN A 1 717 ? -11.944 41.286 -11.732 1.00 29.92 717 GLN A O 1
ATOM 5678 N N . GLN A 1 718 ? -12.969 41.177 -13.750 1.00 30.05 718 GLN A N 1
ATOM 5679 C CA . GLN A 1 718 ? -13.009 39.730 -14.018 1.00 30.05 718 GLN A CA 1
ATOM 5680 C C . GLN A 1 718 ? -11.665 38.997 -13.804 1.00 30.05 718 GLN A C 1
ATOM 5682 O O . GLN A 1 718 ? -10.618 39.614 -14.019 1.00 30.05 718 GLN A O 1
ATOM 5687 N N . PRO A 1 719 ? -11.659 37.693 -13.440 1.00 29.73 719 PRO A N 1
ATOM 5688 C CA . PRO A 1 719 ? -10.425 36.983 -13.115 1.00 29.73 719 PRO A CA 1
ATOM 5689 C C . PRO A 1 719 ? -9.612 36.718 -14.387 1.00 29.73 719 PRO A C 1
ATOM 5691 O O . PRO A 1 719 ? -10.004 35.929 -15.244 1.00 29.73 719 PRO A O 1
ATOM 5694 N N . GLY A 1 720 ? -8.477 37.407 -14.512 1.00 33.59 720 GLY A N 1
ATOM 5695 C CA . GLY A 1 720 ? -7.368 36.970 -15.358 1.00 33.59 720 GLY A CA 1
ATOM 5696 C C . GLY A 1 720 ? -6.622 35.788 -14.718 1.00 33.59 720 GLY A C 1
ATOM 5697 O O . GLY A 1 720 ? -6.890 35.460 -13.560 1.00 33.59 720 GLY A O 1
ATOM 5698 N N . PRO A 1 721 ? -5.694 35.148 -15.452 1.00 32.59 721 PRO A N 1
ATOM 5699 C CA . PRO A 1 721 ? -5.029 33.921 -15.019 1.00 32.59 721 PRO A CA 1
ATOM 5700 C C . PRO A 1 721 ? -4.294 34.151 -13.694 1.00 32.59 721 PRO A C 1
ATOM 5702 O O . PRO A 1 721 ? -3.436 35.033 -13.598 1.00 32.59 721 PRO A O 1
ATOM 5705 N N . GLN A 1 722 ? -4.671 33.388 -12.667 1.00 32.25 722 GLN A N 1
ATOM 5706 C CA . GLN A 1 722 ? -4.047 33.453 -11.350 1.00 32.25 722 GLN A CA 1
ATOM 5707 C C . GLN A 1 722 ? -2.608 32.936 -11.443 1.00 32.25 722 GLN A C 1
ATOM 5709 O O . GLN A 1 722 ? -2.342 31.871 -11.993 1.00 32.25 722 GLN A O 1
ATOM 5714 N N . GLN A 1 723 ? -1.669 33.729 -10.928 1.00 33.97 723 GLN A N 1
ATOM 5715 C CA . GLN A 1 723 ? -0.300 33.282 -10.694 1.00 33.97 723 GLN A CA 1
ATOM 5716 C C . GLN A 1 723 ? -0.279 32.296 -9.514 1.00 33.97 723 GLN A C 1
ATOM 5718 O O . GLN A 1 723 ? -1.073 32.473 -8.587 1.00 33.97 723 GLN A O 1
ATOM 5723 N N . PRO A 1 724 ? 0.622 31.296 -9.522 1.00 33.91 724 PRO A N 1
ATOM 5724 C CA . PRO A 1 724 ? 0.669 30.253 -8.501 1.00 33.91 724 PRO A CA 1
ATOM 5725 C C . PRO A 1 724 ? 0.855 30.859 -7.107 1.00 33.91 724 PRO A C 1
ATOM 5727 O O . PRO A 1 724 ? 1.793 31.628 -6.865 1.00 33.91 724 PRO A O 1
ATOM 5730 N N . ALA A 1 725 ? -0.051 30.519 -6.191 1.00 29.92 725 ALA A N 1
ATOM 5731 C CA . ALA A 1 725 ? 0.093 30.842 -4.783 1.00 29.92 725 ALA A CA 1
ATOM 5732 C C . ALA A 1 725 ? 1.293 30.064 -4.229 1.00 29.92 725 ALA A C 1
ATOM 5734 O O . ALA A 1 725 ? 1.364 28.843 -4.335 1.00 29.92 725 ALA A O 1
ATOM 5735 N N . ARG A 1 726 ? 2.263 30.772 -3.644 1.00 39.59 726 ARG A N 1
ATOM 5736 C CA . ARG A 1 726 ? 3.303 30.126 -2.841 1.00 39.59 726 ARG A CA 1
ATOM 5737 C C . ARG A 1 726 ? 2.649 29.615 -1.562 1.00 39.59 726 ARG A C 1
ATOM 5739 O O . ARG A 1 726 ? 2.336 30.425 -0.691 1.00 39.59 726 ARG A O 1
ATOM 5746 N N . SER A 1 727 ? 2.454 28.304 -1.455 1.00 40.69 727 SER A N 1
ATOM 5747 C CA . SER A 1 727 ? 2.211 27.673 -0.163 1.00 40.69 727 SER A CA 1
ATOM 5748 C C . SER A 1 727 ? 3.496 27.777 0.663 1.00 40.69 727 SER A C 1
ATOM 5750 O O . SER A 1 727 ? 4.596 27.475 0.192 1.00 40.69 727 SER A O 1
ATOM 5752 N N . ASN A 1 728 ? 3.386 28.279 1.891 1.00 49.81 728 ASN A N 1
ATOM 5753 C CA . ASN A 1 728 ? 4.454 28.114 2.868 1.00 49.81 728 ASN A CA 1
ATOM 5754 C C . ASN A 1 728 ? 4.372 26.664 3.344 1.00 49.81 728 ASN A C 1
ATOM 5756 O O . ASN A 1 728 ? 3.563 26.358 4.216 1.00 49.81 728 ASN A O 1
ATOM 5760 N N . LYS A 1 729 ? 5.166 25.780 2.732 1.00 50.97 729 LYS A N 1
ATOM 5761 C CA . LYS A 1 729 ? 5.366 24.418 3.234 1.00 50.97 729 LYS A CA 1
ATOM 5762 C C . LYS A 1 729 ? 5.912 24.510 4.659 1.00 50.97 729 LYS A C 1
ATOM 5764 O O . LYS A 1 729 ? 6.978 25.094 4.861 1.00 50.97 729 LYS A O 1
ATOM 5769 N N . VAL A 1 730 ? 5.179 23.957 5.622 1.00 51.28 730 VAL A N 1
ATOM 5770 C CA . VAL A 1 730 ? 5.707 23.699 6.964 1.00 51.28 730 VAL A CA 1
ATOM 5771 C C . VAL A 1 730 ? 6.842 22.698 6.799 1.00 51.28 730 VAL A C 1
ATOM 5773 O O . VAL A 1 730 ? 6.683 21.661 6.155 1.00 51.28 730 VAL A O 1
ATOM 5776 N N . GLY A 1 731 ? 8.027 23.045 7.296 1.00 60.19 731 GLY A N 1
ATOM 5777 C CA . GLY A 1 731 ? 9.156 22.126 7.235 1.00 60.19 731 GLY A CA 1
ATOM 5778 C C . GLY A 1 731 ? 8.824 20.890 8.062 1.00 60.19 731 GLY A C 1
ATOM 5779 O O . GLY A 1 731 ? 8.341 21.050 9.181 1.00 60.19 731 GLY A O 1
ATOM 5780 N N . ARG A 1 732 ? 9.128 19.683 7.555 1.00 61.91 732 ARG A N 1
ATOM 5781 C CA . ARG A 1 732 ? 8.833 18.375 8.186 1.00 61.91 732 ARG A CA 1
ATOM 5782 C C . ARG A 1 732 ? 9.257 18.259 9.660 1.00 61.91 732 ARG A C 1
ATOM 5784 O O . ARG A 1 732 ? 8.965 17.280 10.311 1.00 61.91 732 ARG A O 1
ATOM 5791 N N . ASN A 1 733 ? 9.945 19.234 10.239 1.00 50.94 733 ASN A N 1
ATOM 5792 C CA . ASN A 1 733 ? 10.428 19.167 11.611 1.00 50.94 733 ASN A CA 1
ATOM 5793 C C . ASN A 1 733 ? 10.279 20.435 12.417 1.00 50.94 733 ASN A C 1
ATOM 5795 O O . ASN A 1 733 ? 10.797 20.535 13.530 1.00 50.94 733 ASN A O 1
ATOM 5799 N N . GLU A 1 734 ? 9.568 21.400 11.856 1.00 69.38 734 GLU A N 1
ATOM 5800 C CA . GLU A 1 734 ? 9.001 22.445 12.678 1.00 69.38 734 GLU A CA 1
ATOM 5801 C C . GLU A 1 734 ? 7.935 21.830 13.602 1.00 69.38 734 GLU A C 1
ATOM 5803 O O . GLU A 1 734 ? 7.414 20.748 13.302 1.00 69.38 734 GLU A O 1
ATOM 5808 N N . PRO A 1 735 ? 7.626 22.467 14.746 1.00 68.56 735 PRO A N 1
ATOM 5809 C CA . PRO A 1 735 ? 6.523 22.037 15.598 1.00 68.56 735 PRO A CA 1
ATOM 5810 C C . PRO A 1 735 ? 5.242 21.928 14.766 1.00 68.56 735 PRO A C 1
ATOM 5812 O O . PRO A 1 735 ? 4.907 22.862 14.034 1.00 68.56 735 PRO A O 1
ATOM 5815 N N . CYS A 1 736 ? 4.549 20.792 14.845 1.00 67.25 736 CYS A N 1
ATOM 5816 C CA . CYS A 1 736 ? 3.401 20.537 13.985 1.00 67.25 736 CYS A CA 1
ATOM 5817 C C . CYS A 1 736 ? 2.282 21.539 14.298 1.00 67.25 736 CYS A C 1
ATOM 5819 O O . CYS A 1 736 ? 1.968 21.765 15.475 1.00 67.25 736 CYS A O 1
ATOM 5821 N N . PRO A 1 737 ? 1.644 22.131 13.274 1.00 66.94 737 PRO A N 1
ATOM 5822 C CA . PRO A 1 737 ? 0.591 23.110 13.474 1.00 66.94 737 PRO A CA 1
ATOM 5823 C C . PRO A 1 737 ? -0.677 22.500 14.104 1.00 66.94 737 PRO A C 1
ATOM 5825 O O . PRO A 1 737 ? -1.511 23.281 14.553 1.00 66.94 737 PRO A O 1
ATOM 5828 N N . CYS A 1 738 ? -0.773 21.157 14.242 1.00 65.31 738 CYS A N 1
ATOM 5829 C CA . CYS A 1 738 ? -1.769 20.444 15.074 1.00 65.31 738 CYS A CA 1
ATOM 5830 C C . CYS A 1 738 ? -1.757 20.901 16.548 1.00 65.31 738 CYS A C 1
ATOM 5832 O O . CYS A 1 738 ? -2.708 20.659 17.281 1.00 65.31 738 CYS A O 1
ATOM 5834 N N . GLY A 1 739 ? -0.687 21.567 17.009 1.00 54.28 739 GLY A N 1
ATOM 5835 C CA . GLY A 1 739 ? -0.565 22.042 18.390 1.00 54.28 739 GLY A CA 1
ATOM 5836 C C . GLY A 1 739 ? -0.069 20.981 19.380 1.00 54.28 739 GLY A C 1
ATOM 5837 O O . GLY A 1 739 ? 0.081 21.302 20.557 1.00 54.28 739 GLY A O 1
ATOM 5838 N N . SER A 1 740 ? 0.266 19.768 18.912 1.00 63.28 740 SER A N 1
ATOM 5839 C CA . SER A 1 740 ? 0.755 18.634 19.725 1.00 63.28 740 SER A CA 1
ATOM 5840 C C . SER A 1 740 ? 2.111 18.865 20.404 1.00 63.28 740 SER A C 1
ATOM 5842 O O . SER A 1 740 ? 2.528 18.082 21.253 1.00 63.28 740 SER A O 1
ATOM 5844 N N . GLY A 1 741 ? 2.852 19.903 20.001 1.00 59.28 741 GLY A N 1
ATOM 5845 C CA . GLY A 1 741 ? 4.232 20.143 20.435 1.00 59.28 741 GLY A CA 1
ATOM 5846 C C . GLY A 1 741 ? 5.276 19.194 19.816 1.00 59.28 741 GLY A C 1
ATOM 5847 O O . GLY A 1 741 ? 6.469 19.452 19.984 1.00 59.28 741 GLY A O 1
ATOM 5848 N N . LYS A 1 742 ? 4.855 18.149 19.076 1.00 56.19 742 LYS A N 1
ATOM 5849 C CA . LYS A 1 742 ? 5.706 17.201 18.323 1.00 56.19 742 LYS A CA 1
ATOM 5850 C C . LYS A 1 742 ? 6.151 17.810 16.972 1.00 56.19 742 LYS A C 1
ATOM 5852 O O . LYS A 1 742 ? 5.586 18.802 16.510 1.00 56.19 742 LYS A O 1
ATOM 5857 N N . LYS A 1 743 ? 7.195 17.257 16.337 1.00 60.09 743 LYS A N 1
ATOM 5858 C CA . LYS A 1 743 ? 7.697 17.692 15.009 1.00 60.09 743 LYS A CA 1
ATOM 5859 C C . LYS A 1 743 ? 6.708 17.304 13.901 1.00 60.09 743 LYS A C 1
ATOM 5861 O O . LYS A 1 743 ? 6.082 16.263 14.026 1.00 60.09 743 LYS A O 1
ATOM 5866 N N . TYR A 1 744 ? 6.599 18.084 12.818 1.00 63.28 744 TYR A N 1
ATOM 5867 C CA . TYR A 1 744 ? 5.604 17.851 11.756 1.00 63.28 744 TYR A CA 1
ATOM 5868 C C . TYR A 1 744 ? 5.609 16.413 11.223 1.00 63.28 744 TYR A C 1
ATOM 5870 O O . TYR A 1 744 ? 4.581 15.762 11.263 1.00 63.28 744 TYR A O 1
ATOM 5878 N N . LYS A 1 745 ? 6.782 15.861 10.901 1.00 58.88 745 LYS A N 1
ATOM 5879 C CA . LYS A 1 745 ? 7.001 14.491 10.414 1.00 58.88 745 LYS A CA 1
ATOM 5880 C C . LYS A 1 745 ? 6.743 13.379 11.427 1.00 58.88 745 LYS A C 1
ATOM 5882 O O . LYS A 1 745 ? 7.034 12.242 11.112 1.00 58.88 745 LYS A O 1
ATOM 5887 N N . ARG A 1 746 ? 6.372 13.737 12.658 1.00 53.34 746 ARG A N 1
ATOM 5888 C CA . ARG A 1 746 ? 6.042 12.851 13.790 1.00 53.34 746 ARG A CA 1
ATOM 5889 C C . ARG A 1 746 ? 4.687 13.253 14.433 1.00 53.34 746 ARG A C 1
ATOM 5891 O O . ARG A 1 746 ? 4.416 12.917 15.577 1.00 53.34 746 ARG A O 1
ATOM 5898 N N . CYS A 1 747 ? 3.899 14.088 13.741 1.00 75.69 747 CYS A N 1
ATOM 5899 C CA . CYS A 1 747 ? 2.456 14.357 13.930 1.00 75.69 747 CYS A CA 1
ATOM 5900 C C . CYS A 1 747 ? 1.892 14.385 12.491 1.00 75.69 747 CYS A C 1
ATOM 5902 O O . CYS A 1 747 ? 2.197 13.506 11.700 1.00 75.69 747 CYS A O 1
ATOM 5904 N N . CYS A 1 748 ? 1.240 15.475 12.101 1.00 66.25 748 CYS A N 1
ATOM 5905 C CA . CYS A 1 748 ? 0.560 15.731 10.827 1.00 66.25 748 CYS A CA 1
ATOM 5906 C C . CYS A 1 748 ? 1.368 15.627 9.502 1.00 66.25 748 CYS A C 1
ATOM 5908 O O . CYS A 1 748 ? 0.902 16.091 8.465 1.00 66.25 748 CYS A O 1
ATOM 5910 N N . GLY A 1 749 ? 2.600 15.131 9.511 1.00 53.59 749 GLY A N 1
ATOM 5911 C CA . GLY A 1 749 ? 3.401 14.825 8.322 1.00 53.59 749 GLY A CA 1
ATOM 5912 C C . GLY A 1 749 ? 4.309 13.605 8.490 1.00 53.59 749 GLY A C 1
ATOM 5913 O O . GLY A 1 749 ? 5.225 13.423 7.676 1.00 53.59 749 GLY A O 1
ATOM 5914 N N . ASP A 1 750 ? 4.140 12.866 9.595 1.00 45.16 750 ASP A N 1
ATOM 5915 C CA . ASP A 1 750 ? 4.540 11.459 9.711 1.00 45.16 750 ASP A CA 1
ATOM 5916 C C . ASP A 1 750 ? 3.494 10.683 8.931 1.00 45.16 750 ASP A C 1
ATOM 5918 O O . ASP A 1 750 ? 2.328 10.872 9.255 1.00 45.16 750 ASP A O 1
ATOM 5922 N N . PRO A 1 751 ? 3.825 9.844 7.947 1.00 46.19 751 PRO A N 1
ATOM 5923 C CA . PRO A 1 751 ? 2.815 8.995 7.317 1.00 46.19 751 PRO A CA 1
ATOM 5924 C C . PRO A 1 751 ? 2.076 8.122 8.350 1.00 46.19 751 PRO A C 1
ATOM 5926 O O . PRO A 1 751 ? 0.907 7.840 8.161 1.00 46.19 751 PRO A O 1
ATOM 5929 N N . ARG A 1 752 ? 2.707 7.826 9.501 1.00 39.75 752 ARG A N 1
ATOM 5930 C CA . ARG A 1 752 ? 2.121 7.062 10.622 1.00 39.75 752 ARG A CA 1
ATOM 5931 C C . ARG A 1 752 ? 1.279 7.882 11.616 1.00 39.75 752 ARG A C 1
ATOM 5933 O O . ARG A 1 752 ? 0.663 7.322 12.506 1.00 39.75 752 ARG A O 1
ATOM 5940 N N . ASN A 1 753 ? 1.322 9.216 11.546 1.00 37.66 753 ASN A N 1
ATOM 5941 C CA . ASN A 1 753 ? 0.460 10.141 12.315 1.00 37.66 753 ASN A CA 1
ATOM 5942 C C . ASN A 1 753 ? -0.295 11.103 11.371 1.00 37.66 753 ASN A C 1
ATOM 5944 O O . ASN A 1 753 ? -0.802 12.149 11.795 1.00 37.66 753 ASN A O 1
ATOM 5948 N N . SER A 1 754 ? -0.292 10.788 10.078 1.00 36.19 754 SER A N 1
ATOM 5949 C CA . SER A 1 754 ? -1.225 11.327 9.105 1.00 36.19 754 SER A CA 1
ATOM 5950 C C . SER A 1 754 ? -2.471 10.511 9.370 1.00 36.19 754 SER A C 1
ATOM 5952 O O . SER A 1 754 ? -2.438 9.305 9.164 1.00 36.19 754 SER A O 1
ATOM 5954 N N . HIS A 1 755 ? -3.448 11.148 10.010 1.00 38.50 755 HIS A N 1
ATOM 5955 C CA . HIS A 1 755 ? -4.768 10.562 10.191 1.00 38.50 755 HIS A CA 1
ATOM 5956 C C . HIS A 1 755 ? -5.315 10.030 8.882 1.00 38.50 755 HIS A C 1
ATOM 5958 O O . HIS A 1 755 ? -5.041 10.701 7.856 1.00 38.50 755 HIS A O 1
#

Foldseek 3Di:
DDDDDDPDDDPCPVLVVLVVVLPPDADLPDPSNVCSVLCSQQVPPPPVDRDDPPDPRDPDLVSVLVSCVVCVVVDDPVVVLVVLLVLLLDLHQSSVVNLLQQCQDQDPSSVLSSLVSLLVCLQVLSHHLQSLLLLVVCLQQALDPNSNVSSVSSNVSRDPPPPVPPSDLVAAWAWDFWKKWQQFQQQWIWIWTWGDDPQKIKIWIWIAHLQQATPDIDIDTRDHPVRVVVVVVVVCPQTNIATFDPVVVLVSQQQSSQNNSVVSHGDRSCVSVVCRHHVVGPSRHNDHAFLVNLLCVLCVVCVLVVDDPVLLLVLLVCLLCVCVVTVSLLRHADQDPVLLVLLVVDPDPVSNLVVSLVCCLPPCLSVQLSSLSSSLNRQVHPHDPSVSSSSNSLSVCSVVNNRVVSRNSVVSRSVSHSVCSVLVNHDDDDDDDDDDDPDDPPPDVVPDDPLLDQDPVLLCLQQVVCVDPVLCVLQVLGPLLLLLQLLLQLLQLDRDDCVQSVCSNPDDPDPPDDDPPDPPVSVVVNSVSSVSSSVSSNVCLLVLNHDRDPPQDQDPQLVCLLPSPRSLLSSLLSNVVNCVSVVVRSVCVVVVLVPDDDDDPVSVVVCCVCCVLPVVLNLLSNCSNHVVVLQVVQVVCCVPPVPRDSSVSSVVSNVCNVVSSSSSSNVSSVSSSVVVSVCCVVDDDDDDDDDDDDDDDDDDDDDDDDDDDDDDDDDDDDDDDDDDDDDPDDPQADQDPVPPSGGNCVACNVPVNVD

Sequence (755 aa):
MKDHEYPPYEESISFHSQIRRLVEDDDLQDEEVLDGLLSIVTSDLPAELEIQIDSPRPESVAELYEAIEDHGPEIPKNLFIDMAWRLASRQEDIWQRLALYWALDTLWELRHIVLLCFLSHAQDQTLSPYVRARLPIIAHWLPDEECAELVADIIDDAPTDGSSAKPVFEQQASVDGIYLSIPEGGALQHLAITGHNEGEHFLGLVELEVDSGFYSVETLCGLDQRQLSEELELLQIDSPLGEATPDIAIALLNNALASQLESEEPPPASLIDLVTIFALQGQIAPEPISTRQWLDILDPDNKLESLTPQKRGRLINQSAKWAEQFPIVDTWFDDNPESASIIDAYSSPNKRELELRRHLDVDRRPWWAEHCFRSALALQQGWNQDTWMSFAAVGKALLDGRELRKIPIFDSILSATLEAHERGCRCSGSSKLDEDLDGDPFSDPSLRPESLHIPDKLRQSLEGFYNREHAKAVWDSGFMGLHGYLFAIATHPEPISPSEWLGPLLNPDDQSQAGVAANKAEFSEIIGNLLQLYNVINSQVFEGVAELPEGCTLKSEPMDNFHPDAPVSQWARGFRTARRCFGHLLDWLDEAREDMPQNSQERENWEMEVAEVCGFSTMALEIFADRQKAERVCRGAQEDNEKTTIENMAKFAHTTFYESFSDIAIFAGTLRRDIDSDDDEQGSMGMPAGTAANASEKGEPRLDQIPFSTPSTQPPQQPGPQQPARSNKVGRNEPCPCGSGKKYKRCCGDPRNSH